Protein AF-A0A1X0WK68-F1 (afdb_monomer_lite)

Radius of gyration: 29.19 Å; chains: 1; bounding box: 60×53×100 Å

pLDDT: mean 90.15, std 10.88, range [34.91, 98.75]

InterPro domains:
  IPR001254 Serine proteases, trypsin domain [PF00089] (58-261)
  IPR009003 Peptidase S1, PA clan [SSF50494] (30-264)

Structure (mmCIF, N/CA/C/O backbone):
data_AF-A0A1X0WK68-F1
#
_entry.id   AF-A0A1X0WK68-F1
#
loop_
_atom_site.group_PDB
_atom_site.id
_atom_site.type_symbol
_atom_site.label_atom_id
_atom_site.label_alt_id
_atom_site.label_comp_id
_atom_site.label_asym_id
_atom_site.label_entity_id
_atom_site.label_seq_id
_atom_site.pdbx_PDB_ins_code
_atom_site.Cartn_x
_atom_site.Cartn_y
_atom_site.Cartn_z
_atom_site.occupancy
_atom_site.B_iso_or_equiv
_atom_site.auth_seq_id
_atom_site.auth_comp_id
_atom_site.auth_asym_id
_atom_site.auth_atom_id
_atom_site.pdbx_PDB_model_num
ATOM 1 N N . MET A 1 1 ? 6.805 -7.198 -21.784 1.00 93.12 1 MET A N 1
ATOM 2 C CA . MET A 1 1 ? 5.577 -8.034 -21.714 1.00 93.12 1 MET A CA 1
ATOM 3 C C . MET A 1 1 ? 5.762 -9.270 -22.587 1.00 93.12 1 MET A C 1
ATOM 5 O O . MET A 1 1 ? 6.704 -9.272 -23.352 1.00 93.12 1 MET A O 1
ATOM 9 N N . ASN A 1 2 ? 4.938 -10.311 -22.515 1.00 94.81 2 ASN A N 1
ATOM 10 C CA . ASN A 1 2 ? 5.081 -11.477 -23.400 1.00 94.81 2 ASN A CA 1
ATOM 11 C C . ASN A 1 2 ? 4.493 -11.230 -24.807 1.00 94.81 2 ASN A C 1
ATOM 13 O O . ASN A 1 2 ? 3.735 -10.278 -25.009 1.00 94.81 2 ASN A O 1
ATOM 17 N N . HIS A 1 3 ? 4.824 -12.092 -25.777 1.00 94.19 3 HIS A N 1
ATOM 18 C CA . HIS A 1 3 ? 4.338 -11.960 -27.157 1.00 94.19 3 HIS A CA 1
ATOM 19 C C . HIS A 1 3 ? 2.802 -11.959 -27.267 1.00 94.19 3 HIS A C 1
ATOM 21 O O . HIS A 1 3 ? 2.274 -11.079 -27.948 1.00 94.19 3 HIS A O 1
ATOM 27 N N . PRO A 1 4 ? 2.049 -12.861 -26.601 1.00 96.44 4 PRO A N 1
ATOM 28 C CA . PRO A 1 4 ? 0.591 -12.872 -26.729 1.00 96.44 4 PRO A CA 1
ATOM 29 C C . PRO A 1 4 ? -0.077 -11.593 -26.220 1.00 96.44 4 PRO A C 1
ATOM 31 O O . PRO A 1 4 ? -0.946 -11.056 -26.903 1.00 96.44 4 PRO A O 1
ATOM 34 N N . THR A 1 5 ? 0.357 -11.052 -25.076 1.00 96.69 5 THR A N 1
ATOM 35 C CA . THR A 1 5 ? -0.167 -9.775 -24.563 1.00 96.69 5 THR A CA 1
ATOM 36 C C . THR A 1 5 ? 0.218 -8.612 -25.471 1.00 96.69 5 THR A C 1
ATOM 38 O O . THR A 1 5 ? -0.608 -7.738 -25.721 1.00 96.69 5 THR A O 1
ATOM 41 N N . PHE A 1 6 ? 1.433 -8.619 -26.024 1.00 95.56 6 PHE A N 1
ATOM 42 C CA . PHE A 1 6 ? 1.869 -7.608 -26.986 1.00 95.56 6 PHE A CA 1
ATOM 43 C C . PHE A 1 6 ? 0.971 -7.572 -28.225 1.00 95.56 6 PHE A C 1
ATOM 45 O O . PHE A 1 6 ? 0.452 -6.514 -28.569 1.00 95.56 6 PHE A O 1
ATOM 52 N N . ILE A 1 7 ? 0.715 -8.733 -28.836 1.00 96.44 7 ILE A N 1
ATOM 53 C CA . ILE A 1 7 ? -0.165 -8.864 -30.008 1.00 96.44 7 ILE A CA 1
ATOM 54 C C . ILE A 1 7 ? -1.602 -8.470 -29.660 1.00 96.44 7 ILE A C 1
ATOM 56 O O . ILE A 1 7 ? -2.240 -7.720 -30.396 1.00 96.44 7 ILE A O 1
ATOM 60 N N . LYS A 1 8 ? -2.109 -8.926 -28.509 1.00 96.94 8 LYS A N 1
ATOM 61 C CA . LYS A 1 8 ? -3.457 -8.592 -28.029 1.00 96.94 8 LYS A CA 1
ATOM 62 C C . LYS A 1 8 ? -3.663 -7.084 -27.863 1.00 96.94 8 LYS A C 1
ATOM 64 O O . LYS A 1 8 ? -4.767 -6.600 -28.097 1.00 96.94 8 LYS A O 1
ATOM 69 N N . ASN A 1 9 ? -2.613 -6.352 -27.503 1.00 96.62 9 ASN A N 1
ATOM 70 C CA . ASN A 1 9 ? -2.649 -4.899 -27.373 1.00 96.62 9 ASN A CA 1
ATOM 71 C C . ASN A 1 9 ? -2.379 -4.154 -28.697 1.00 96.62 9 ASN A C 1
ATOM 73 O O . ASN A 1 9 ? -2.216 -2.938 -28.682 1.00 96.62 9 ASN A O 1
ATOM 77 N N . GLY A 1 10 ? -2.329 -4.855 -29.834 1.00 96.38 10 GLY A N 1
ATOM 78 C CA . GLY A 1 10 ? -2.117 -4.261 -31.160 1.00 96.38 10 GLY A CA 1
ATOM 79 C C . GLY A 1 10 ? -0.659 -4.228 -31.629 1.00 96.38 10 GLY A C 1
ATOM 80 O O . GLY A 1 10 ? -0.355 -3.600 -32.640 1.00 96.38 10 GLY A O 1
ATOM 81 N N . GLY A 1 11 ? 0.250 -4.895 -30.917 1.00 94.81 11 GLY A N 1
ATOM 82 C CA . GLY A 1 11 ? 1.646 -5.045 -31.314 1.00 94.81 11 GLY A CA 1
ATOM 83 C C . GLY A 1 11 ? 1.863 -6.041 -32.461 1.00 94.81 11 GLY A C 1
ATOM 84 O O . GLY A 1 11 ? 1.123 -7.012 -32.609 1.00 94.81 11 GLY A O 1
ATOM 85 N N . ASP A 1 12 ? 2.935 -5.851 -33.231 1.00 93.12 12 ASP A N 1
ATOM 86 C CA . ASP A 1 12 ? 3.431 -6.804 -34.232 1.00 93.12 12 ASP A CA 1
ATOM 87 C C . ASP A 1 12 ? 4.857 -7.247 -33.877 1.00 93.12 12 ASP A C 1
ATOM 89 O O . ASP A 1 12 ? 5.792 -6.445 -33.872 1.00 93.12 12 ASP A O 1
ATOM 93 N N . VAL A 1 13 ? 5.038 -8.534 -33.572 1.00 89.94 13 VAL A N 1
ATOM 94 C CA . VAL A 1 13 ? 6.341 -9.104 -33.178 1.00 89.94 13 VAL A CA 1
ATOM 95 C C . VAL A 1 13 ? 7.389 -9.060 -34.296 1.00 89.94 13 VAL A C 1
ATOM 97 O O . VAL A 1 13 ? 8.579 -9.121 -34.005 1.00 89.94 13 VAL A O 1
ATOM 100 N N . ASN A 1 14 ? 6.978 -8.904 -35.558 1.00 89.75 14 ASN A N 1
ATOM 101 C CA . ASN A 1 14 ? 7.893 -8.703 -36.686 1.00 89.75 14 ASN A CA 1
ATOM 102 C C . ASN A 1 14 ? 8.223 -7.220 -36.918 1.00 89.75 14 ASN A C 1
ATOM 104 O O . ASN A 1 14 ? 9.098 -6.899 -37.720 1.00 89.75 14 ASN A O 1
ATOM 108 N N . ASN A 1 15 ? 7.529 -6.312 -36.227 1.00 89.31 15 ASN A N 1
ATOM 109 C CA . ASN A 1 15 ? 7.670 -4.867 -36.359 1.00 89.31 15 ASN A CA 1
ATOM 110 C C . ASN A 1 15 ? 7.548 -4.172 -34.992 1.00 89.31 15 ASN A C 1
ATOM 112 O O . ASN A 1 15 ? 6.762 -3.235 -34.798 1.00 89.31 15 ASN A O 1
ATOM 116 N N . ILE A 1 16 ? 8.325 -4.662 -34.021 1.00 86.19 16 ILE A N 1
ATOM 117 C CA . ILE A 1 16 ? 8.247 -4.214 -32.627 1.00 86.19 16 ILE A CA 1
ATOM 118 C C . ILE A 1 16 ? 8.467 -2.698 -32.510 1.00 86.19 16 ILE A C 1
ATOM 120 O O . ILE A 1 16 ? 7.604 -2.055 -31.917 1.00 86.19 16 ILE A O 1
ATOM 124 N N . PRO A 1 17 ? 9.524 -2.082 -33.089 1.00 84.06 17 PRO A N 1
ATOM 125 C CA . PRO A 1 17 ? 9.791 -0.656 -32.878 1.00 84.06 17 PRO A CA 1
ATOM 126 C C . PRO A 1 17 ? 8.627 0.261 -33.279 1.00 84.06 17 PRO A C 1
ATOM 128 O O . PRO A 1 17 ? 8.341 1.231 -32.585 1.00 84.06 17 PRO A O 1
ATOM 131 N N . ASN A 1 18 ? 7.906 -0.070 -34.356 1.00 86.38 18 ASN A N 1
ATOM 132 C CA . ASN A 1 18 ? 6.812 0.766 -34.858 1.00 86.38 18 ASN A CA 1
ATOM 133 C C . ASN A 1 18 ? 5.455 0.479 -34.197 1.00 86.38 18 ASN A C 1
ATOM 135 O O . ASN A 1 18 ? 4.524 1.263 -34.362 1.00 86.38 18 ASN A O 1
ATOM 139 N N . THR A 1 19 ? 5.320 -0.629 -33.464 1.00 91.19 19 THR A N 1
ATOM 140 C CA . THR A 1 19 ? 4.057 -1.034 -32.815 1.00 91.19 19 THR A CA 1
ATOM 141 C C . THR A 1 19 ? 4.136 -1.047 -31.286 1.00 91.19 19 THR A C 1
ATOM 143 O O . THR A 1 19 ? 3.136 -1.285 -30.607 1.00 91.19 19 THR A O 1
ATOM 146 N N . LEU A 1 20 ? 5.308 -0.727 -30.728 1.00 88.69 20 LEU A N 1
ATOM 147 C CA . LEU A 1 20 ? 5.581 -0.721 -29.294 1.00 88.69 20 LEU A CA 1
ATOM 148 C C . LEU A 1 20 ? 4.673 0.240 -28.519 1.00 88.69 20 LEU A C 1
ATOM 150 O O . LEU A 1 20 ? 4.101 -0.153 -27.506 1.00 88.69 20 LEU A O 1
ATOM 154 N N . GLU A 1 21 ? 4.519 1.475 -29.005 1.00 90.50 21 GLU A N 1
ATOM 155 C CA . GLU A 1 21 ? 3.692 2.507 -28.362 1.00 90.50 21 GLU A CA 1
ATOM 156 C C . GLU A 1 21 ? 2.231 2.055 -28.242 1.00 90.50 21 GLU A C 1
ATOM 158 O O . GLU A 1 21 ? 1.634 2.151 -27.172 1.00 90.50 21 GLU A O 1
ATOM 163 N N . MET A 1 22 ? 1.681 1.484 -29.320 1.00 92.56 22 MET A N 1
ATOM 164 C CA . MET A 1 22 ? 0.314 0.960 -29.343 1.00 92.56 22 MET A CA 1
ATOM 165 C C . MET A 1 22 ? 0.140 -0.155 -28.308 1.00 92.56 22 MET A C 1
ATOM 167 O O . MET A 1 22 ? -0.771 -0.097 -27.483 1.00 92.56 22 MET A O 1
ATOM 171 N N . ALA A 1 23 ? 1.062 -1.121 -28.292 1.00 94.69 23 ALA A N 1
ATOM 172 C CA . ALA A 1 23 ? 0.986 -2.258 -27.385 1.00 94.69 23 ALA A CA 1
ATOM 173 C C . ALA A 1 23 ? 1.162 -1.874 -25.904 1.00 94.69 23 ALA A C 1
ATOM 175 O O . ALA A 1 23 ? 0.578 -2.508 -25.021 1.00 94.69 23 ALA A O 1
ATOM 176 N N . TYR A 1 24 ? 1.971 -0.848 -25.618 1.00 94.50 24 TYR A N 1
ATOM 177 C CA . TYR A 1 24 ? 2.210 -0.350 -24.263 1.00 94.50 24 TYR A CA 1
ATOM 178 C C . TYR A 1 24 ? 1.168 0.668 -23.788 1.00 94.50 24 TYR A C 1
ATOM 180 O O . TYR A 1 24 ? 1.035 0.838 -22.577 1.00 94.50 24 TYR A O 1
ATOM 188 N N . GLY A 1 25 ? 0.397 1.296 -24.680 1.00 93.88 25 GLY A N 1
ATOM 189 C CA . GLY A 1 25 ? -0.633 2.287 -24.340 1.00 93.88 25 GLY A CA 1
ATOM 190 C C . GLY A 1 25 ? -1.521 1.890 -23.147 1.00 93.88 25 GLY A C 1
ATOM 191 O O . GLY A 1 25 ? -1.531 2.615 -22.147 1.00 93.88 25 GLY A O 1
ATOM 192 N N . PRO A 1 26 ? -2.168 0.706 -23.160 1.00 94.75 26 PRO A N 1
ATOM 193 C CA . PRO A 1 26 ? -2.992 0.247 -22.036 1.00 94.75 26 PRO A CA 1
ATOM 194 C C . PRO A 1 26 ? -2.210 0.065 -20.722 1.00 94.75 26 PRO A C 1
ATOM 196 O O . PRO A 1 26 ? -2.726 0.299 -19.628 1.00 94.75 26 PRO A O 1
ATOM 199 N N . LEU A 1 27 ? -0.936 -0.336 -20.805 1.00 95.06 27 LEU A N 1
ATOM 200 C CA . LEU A 1 27 ? -0.067 -0.536 -19.640 1.00 95.06 27 LEU A CA 1
ATOM 201 C C . LEU A 1 27 ? 0.350 0.805 -19.030 1.00 95.06 27 LEU A C 1
ATOM 203 O O . LEU A 1 27 ? 0.479 0.904 -17.808 1.00 95.06 27 LEU A O 1
ATOM 207 N N . ARG A 1 28 ? 0.558 1.833 -19.863 1.00 93.31 28 ARG A N 1
ATOM 208 C CA . ARG A 1 28 ? 0.827 3.206 -19.413 1.00 93.31 28 ARG A CA 1
ATOM 209 C C . ARG A 1 28 ? -0.391 3.800 -18.723 1.00 93.31 28 ARG A C 1
ATOM 211 O O . ARG A 1 28 ? -0.254 4.370 -17.647 1.00 93.31 28 ARG A O 1
ATOM 218 N N . GLU A 1 29 ? -1.576 3.635 -19.305 1.00 92.00 29 GLU A N 1
ATOM 219 C CA . GLU A 1 29 ? -2.826 4.115 -18.710 1.00 92.00 29 GLU A CA 1
ATOM 220 C C . GLU A 1 29 ? -3.019 3.523 -17.308 1.00 92.00 29 GLU A C 1
ATOM 222 O O . GLU A 1 29 ? -3.189 4.256 -16.331 1.00 92.00 29 GLU A O 1
ATOM 227 N N . LYS A 1 30 ? -2.845 2.201 -17.175 1.00 92.38 30 LYS A N 1
ATOM 228 C CA . LYS A 1 30 ? -2.881 1.522 -15.873 1.00 92.38 30 LYS A CA 1
ATOM 229 C C . LYS A 1 30 ? -1.842 2.085 -14.899 1.00 92.38 30 LYS A C 1
ATOM 231 O O . LYS A 1 30 ? -2.147 2.304 -13.724 1.00 92.38 30 LYS A O 1
ATOM 236 N N . ALA A 1 31 ? -0.631 2.354 -15.380 1.00 93.31 31 ALA A N 1
ATOM 237 C CA . ALA A 1 31 ? 0.465 2.907 -14.590 1.00 93.31 31 ALA A CA 1
ATOM 238 C C . ALA A 1 31 ? 0.227 4.342 -14.089 1.00 93.31 31 ALA A C 1
ATOM 240 O O . ALA A 1 31 ? 0.881 4.775 -13.134 1.00 93.31 31 ALA A O 1
ATOM 241 N N . LEU A 1 32 ? -0.669 5.091 -14.732 1.00 90.56 32 LEU A N 1
ATOM 242 C CA . LEU A 1 32 ? -1.013 6.472 -14.384 1.00 90.56 32 LEU A CA 1
ATOM 243 C C . LEU A 1 32 ? -2.201 6.585 -13.421 1.00 90.56 32 LEU A C 1
ATOM 245 O O . LEU A 1 32 ? -2.497 7.699 -12.982 1.00 90.56 32 LEU A O 1
ATOM 249 N N . SER A 1 33 ? -2.849 5.465 -13.086 1.00 87.81 33 SER A N 1
ATOM 250 C CA . SER A 1 33 ? -3.948 5.422 -12.119 1.00 87.81 33 SER A CA 1
ATOM 251 C C . SER A 1 33 ? -3.530 5.935 -10.735 1.00 87.81 33 SER A C 1
ATOM 253 O O . SER A 1 33 ? -2.390 5.736 -10.308 1.00 87.81 33 SER A O 1
ATOM 255 N N . ALA A 1 34 ? -4.482 6.543 -10.014 1.00 84.50 34 ALA A N 1
ATOM 256 C CA . ALA A 1 34 ? -4.257 7.196 -8.716 1.00 84.50 34 ALA A CA 1
ATOM 257 C C . ALA A 1 34 ? -3.564 6.292 -7.679 1.00 84.50 34 ALA A C 1
ATOM 259 O O . ALA A 1 34 ? -2.753 6.746 -6.874 1.00 84.50 34 ALA A O 1
ATOM 260 N N . ARG A 1 35 ? -3.818 4.979 -7.754 1.00 85.75 35 ARG A N 1
ATOM 261 C CA . ARG A 1 35 ? -3.177 3.937 -6.935 1.00 85.75 35 ARG A CA 1
ATOM 262 C C . ARG A 1 35 ? -1.652 4.014 -6.935 1.00 85.75 35 ARG A C 1
ATOM 264 O O . ARG A 1 35 ? -1.009 3.651 -5.955 1.00 85.75 35 ARG A O 1
ATOM 271 N N . PHE A 1 36 ? -1.076 4.437 -8.051 1.00 92.00 36 PHE A N 1
ATOM 272 C CA . PHE A 1 36 ? 0.353 4.392 -8.297 1.00 92.00 36 PHE A CA 1
ATOM 273 C C . PHE A 1 36 ? 1.023 5.766 -8.224 1.00 92.00 36 PHE A C 1
ATOM 275 O O . PHE A 1 36 ? 2.214 5.881 -8.524 1.00 92.00 36 PHE A O 1
ATOM 282 N N . ASP A 1 37 ? 0.306 6.804 -7.794 1.00 93.00 37 ASP A N 1
ATOM 283 C CA . ASP A 1 37 ? 0.810 8.183 -7.760 1.00 93.00 37 ASP A CA 1
ATOM 284 C C . ASP A 1 37 ? 1.996 8.377 -6.815 1.00 93.00 37 ASP A C 1
ATOM 286 O O . ASP A 1 37 ? 2.838 9.244 -7.045 1.00 93.00 37 ASP A O 1
ATOM 290 N N . ALA A 1 38 ? 2.126 7.507 -5.814 1.00 96.12 38 ALA A N 1
ATOM 291 C CA . ALA A 1 38 ? 3.268 7.471 -4.909 1.00 96.12 38 ALA A CA 1
ATOM 292 C C . ALA A 1 38 ? 4.568 6.965 -5.569 1.00 96.12 38 ALA A C 1
ATOM 294 O O . ALA A 1 38 ? 5.651 7.106 -4.997 1.00 96.12 38 ALA A O 1
ATOM 295 N N . VAL A 1 39 ? 4.494 6.350 -6.754 1.00 97.69 39 VAL A N 1
ATOM 296 C CA . VAL A 1 39 ? 5.670 5.788 -7.427 1.00 97.69 39 VAL A CA 1
ATOM 297 C C . VAL A 1 39 ? 6.328 6.835 -8.308 1.00 97.69 39 VAL A C 1
ATOM 299 O O . VAL A 1 39 ? 5.736 7.369 -9.246 1.00 97.69 39 VAL A O 1
ATOM 302 N N . GLY A 1 40 ? 7.599 7.080 -8.038 1.00 97.44 40 GLY A N 1
ATOM 303 C CA . GLY A 1 40 ? 8.434 8.039 -8.732 1.00 97.44 40 GLY A CA 1
ATOM 304 C C . GLY A 1 40 ? 9.747 7.418 -9.182 1.00 97.44 40 GLY A C 1
ATOM 305 O O . GLY A 1 40 ? 9.893 6.198 -9.288 1.00 97.44 40 GLY A O 1
ATOM 306 N N . LYS A 1 41 ? 10.715 8.283 -9.452 1.00 96.38 41 LYS A N 1
ATOM 307 C CA . LYS A 1 41 ? 12.053 7.893 -9.888 1.00 96.38 41 LYS A CA 1
ATOM 308 C C . LYS A 1 41 ? 13.124 8.560 -9.044 1.00 96.38 41 LYS A C 1
ATOM 310 O O . LYS A 1 41 ? 12.988 9.718 -8.646 1.00 96.38 41 LYS A O 1
ATOM 315 N N . ILE A 1 42 ? 14.206 7.826 -8.841 1.00 95.50 42 ILE A N 1
ATOM 316 C CA . ILE A 1 42 ? 15.493 8.329 -8.365 1.00 95.50 42 ILE A CA 1
ATOM 317 C C . ILE A 1 42 ? 16.526 7.951 -9.414 1.00 95.50 42 ILE A C 1
ATOM 319 O O . ILE A 1 42 ? 16.472 6.835 -9.904 1.00 95.50 42 ILE A O 1
ATOM 323 N N . TYR A 1 43 ? 17.455 8.837 -9.771 1.00 88.12 43 TYR A N 1
ATOM 324 C CA . TYR A 1 43 ? 18.475 8.573 -10.802 1.00 88.12 43 TYR A CA 1
ATOM 325 C C . TYR A 1 43 ? 17.988 7.627 -11.941 1.00 88.12 43 TYR A C 1
ATOM 327 O O . TYR A 1 43 ? 17.046 7.980 -12.649 1.00 88.12 43 TYR A O 1
ATOM 335 N N . ALA A 1 44 ? 18.586 6.437 -12.082 1.00 87.25 44 ALA A N 1
ATOM 336 C CA . ALA A 1 44 ? 18.261 5.398 -13.060 1.00 87.25 44 ALA A CA 1
ATOM 337 C C . ALA A 1 44 ? 17.358 4.272 -12.504 1.00 87.25 44 ALA A C 1
ATOM 339 O O . ALA A 1 44 ? 17.263 3.213 -13.114 1.00 87.25 44 ALA A O 1
ATOM 340 N N . CYS A 1 45 ? 16.721 4.478 -11.351 1.00 95.25 45 CYS A N 1
ATOM 341 C CA . CYS A 1 45 ? 15.867 3.512 -10.665 1.00 95.25 45 CYS A CA 1
ATOM 342 C C . CYS A 1 45 ? 14.442 4.039 -10.451 1.00 95.25 45 CYS A C 1
ATOM 344 O O . CYS A 1 45 ? 14.162 5.243 -10.429 1.00 95.25 45 CYS A O 1
ATOM 346 N N . THR A 1 46 ? 13.539 3.103 -10.196 1.00 97.56 46 THR A N 1
ATOM 347 C CA . THR A 1 46 ? 12.202 3.390 -9.687 1.00 97.56 46 THR A CA 1
ATOM 348 C C . THR A 1 46 ? 12.239 3.420 -8.154 1.00 97.56 46 THR A C 1
ATOM 350 O O . THR A 1 46 ? 13.041 2.738 -7.513 1.00 97.56 46 THR A O 1
ATOM 353 N N . ALA A 1 47 ? 11.394 4.241 -7.538 1.00 98.12 47 ALA A N 1
ATOM 354 C CA . ALA A 1 47 ? 11.269 4.297 -6.085 1.00 98.12 47 ALA A CA 1
ATOM 355 C C . ALA A 1 47 ? 9.852 4.703 -5.673 1.00 98.12 47 ALA A C 1
ATOM 357 O O . ALA A 1 47 ? 9.111 5.281 -6.467 1.00 98.12 47 ALA A O 1
ATOM 358 N N . THR A 1 48 ? 9.471 4.424 -4.430 1.00 98.62 48 THR A N 1
ATOM 359 C CA . THR A 1 48 ? 8.104 4.665 -3.945 1.00 98.62 48 THR A CA 1
ATOM 360 C C . THR A 1 48 ? 8.113 5.569 -2.726 1.00 98.62 48 THR A C 1
ATOM 362 O O . THR A 1 48 ? 8.734 5.242 -1.719 1.00 98.62 48 THR A O 1
ATOM 365 N N . TRP A 1 49 ? 7.419 6.700 -2.793 1.00 98.62 49 TRP A N 1
ATOM 366 C CA . TRP A 1 49 ? 7.177 7.554 -1.633 1.00 98.62 49 TRP A CA 1
ATOM 367 C C . TRP A 1 49 ? 6.239 6.844 -0.653 1.00 98.62 49 TRP A C 1
ATOM 369 O O . TRP A 1 49 ? 5.169 6.391 -1.044 1.00 98.62 49 TRP A O 1
ATOM 379 N N . LEU A 1 50 ? 6.630 6.733 0.615 1.00 98.06 50 LEU A N 1
ATOM 380 C CA . LEU A 1 50 ? 5.800 6.145 1.673 1.00 98.06 50 LEU A CA 1
ATOM 381 C C . LEU A 1 50 ? 5.051 7.201 2.487 1.00 98.06 50 LEU A C 1
ATOM 383 O O . LEU A 1 50 ? 4.041 6.894 3.117 1.00 98.06 50 LEU A O 1
ATOM 387 N N . GLY A 1 51 ? 5.554 8.432 2.510 1.00 97.56 51 GLY A N 1
ATOM 388 C CA . GLY A 1 51 ? 5.001 9.489 3.337 1.00 97.56 51 GLY A CA 1
ATOM 389 C C . GLY A 1 51 ? 6.017 10.566 3.687 1.00 97.56 51 GLY A C 1
ATOM 390 O O . GLY A 1 51 ? 7.204 10.468 3.370 1.00 97.56 51 GLY A O 1
ATOM 391 N N . ASP A 1 52 ? 5.538 11.583 4.393 1.00 97.81 52 ASP A N 1
ATOM 392 C CA . ASP A 1 52 ? 6.362 12.657 4.935 1.00 97.81 52 ASP A CA 1
ATOM 393 C C . ASP A 1 52 ? 6.436 12.580 6.467 1.00 97.81 52 ASP A C 1
ATOM 395 O O . ASP A 1 52 ? 5.617 11.927 7.129 1.00 97.81 52 ASP A O 1
ATOM 399 N N . SER A 1 53 ? 7.435 13.245 7.047 1.00 97.06 53 SER A N 1
ATOM 400 C CA . SER A 1 53 ? 7.542 13.431 8.495 1.00 97.06 53 SER A CA 1
ATOM 401 C C . SER A 1 53 ? 6.390 14.288 9.027 1.00 97.06 53 SER A C 1
ATOM 403 O O . SER A 1 53 ? 5.836 15.125 8.317 1.00 97.06 53 SER A O 1
ATOM 405 N N . LYS A 1 54 ? 6.058 14.131 10.317 1.00 93.88 54 LYS A N 1
ATOM 406 C CA . LYS A 1 54 ? 4.995 14.917 10.980 1.00 93.88 54 LYS A CA 1
ATOM 407 C C . LYS A 1 54 ? 5.209 16.432 10.892 1.00 93.88 54 LYS A C 1
ATOM 409 O O . LYS A 1 54 ? 4.240 17.176 10.865 1.00 93.88 54 LYS A O 1
ATOM 414 N N . ASP A 1 55 ? 6.462 16.882 10.863 1.00 95.75 55 ASP A N 1
ATOM 415 C CA . ASP A 1 55 ? 6.818 18.297 10.712 1.00 95.75 55 ASP A CA 1
ATOM 416 C C . ASP A 1 55 ? 6.874 18.763 9.245 1.00 95.75 55 ASP A C 1
ATOM 418 O O . ASP A 1 55 ? 7.195 19.920 8.984 1.00 95.75 55 ASP A O 1
ATOM 422 N N . GLY A 1 56 ? 6.602 17.867 8.290 1.00 95.75 56 GLY A N 1
ATOM 423 C CA . GLY A 1 56 ? 6.588 18.149 6.860 1.00 95.75 56 GLY A CA 1
ATOM 424 C C . GLY A 1 56 ? 7.956 18.464 6.252 1.00 95.75 56 GLY A C 1
ATOM 425 O O . GLY A 1 56 ? 8.006 18.963 5.135 1.00 95.75 56 GLY A O 1
ATOM 426 N N . LYS A 1 57 ? 9.074 18.216 6.947 1.00 97.81 57 LYS A N 1
ATOM 427 C CA . LYS A 1 57 ? 10.419 18.581 6.454 1.00 97.81 57 LYS A CA 1
ATOM 428 C C . LYS A 1 57 ? 11.126 17.475 5.682 1.00 97.81 57 LYS A C 1
ATOM 430 O O . LYS A 1 57 ? 12.072 17.753 4.941 1.00 97.81 57 LYS A O 1
ATOM 435 N N . LYS A 1 58 ? 10.727 16.222 5.885 1.00 98.56 58 LYS A N 1
ATOM 436 C CA . LYS A 1 58 ? 11.365 15.048 5.288 1.00 98.56 58 LYS A CA 1
ATOM 437 C C . LYS A 1 58 ? 10.351 14.213 4.529 1.00 98.56 58 LYS A C 1
ATOM 439 O O . LYS A 1 58 ? 9.218 14.081 4.979 1.00 98.56 58 LYS A O 1
ATOM 444 N N . SER A 1 59 ? 10.803 13.605 3.441 1.00 98.69 59 SER A N 1
ATOM 445 C CA . SER A 1 59 ? 10.060 12.580 2.710 1.00 98.69 59 SER A CA 1
ATOM 446 C C . SER A 1 59 ? 10.784 11.244 2.824 1.00 98.69 59 SER A C 1
ATOM 448 O O . SER A 1 59 ? 12.017 11.192 2.779 1.00 98.69 59 SER A O 1
ATOM 450 N N . TYR A 1 60 ? 10.010 10.172 2.966 1.00 98.75 60 TYR A N 1
ATOM 451 C CA . TYR A 1 60 ? 10.490 8.804 3.134 1.00 98.75 60 TYR A CA 1
ATOM 452 C C . TYR A 1 60 ? 10.208 8.000 1.871 1.00 98.75 60 TYR A C 1
ATOM 454 O O . TYR A 1 60 ? 9.060 7.885 1.447 1.00 98.75 60 TYR A O 1
ATOM 462 N N . ILE A 1 61 ? 11.261 7.478 1.249 1.00 98.75 61 ILE A N 1
ATOM 463 C CA . ILE A 1 61 ? 11.192 6.813 -0.053 1.00 98.75 61 ILE A CA 1
ATOM 464 C C . ILE A 1 61 ? 11.757 5.399 0.088 1.00 98.75 61 ILE A C 1
ATOM 466 O O . ILE A 1 61 ? 12.878 5.222 0.558 1.00 98.75 61 ILE A O 1
ATOM 470 N N . LEU A 1 62 ? 10.996 4.401 -0.349 1.00 98.75 62 LEU A N 1
ATOM 471 C CA . LEU A 1 62 ? 11.390 2.999 -0.414 1.00 98.75 62 LEU A CA 1
ATOM 472 C C . LEU A 1 62 ? 12.016 2.682 -1.778 1.00 98.75 62 LEU A C 1
ATOM 474 O O . LEU A 1 62 ? 11.461 3.050 -2.817 1.00 98.75 62 LEU A O 1
ATOM 478 N N . THR A 1 63 ? 13.161 2.001 -1.780 1.00 97.94 63 THR A N 1
ATOM 479 C CA . THR A 1 63 ? 13.867 1.578 -3.000 1.00 97.94 63 THR A CA 1
ATOM 480 C C . THR A 1 63 ? 14.810 0.398 -2.720 1.00 97.94 63 THR A C 1
ATOM 482 O O . THR A 1 63 ? 14.887 -0.090 -1.593 1.00 97.94 63 THR A O 1
ATOM 485 N N . GLY A 1 64 ? 15.517 -0.090 -3.740 1.00 95.62 64 GLY A N 1
ATOM 486 C CA . GLY A 1 64 ? 16.546 -1.122 -3.598 1.00 95.62 64 GLY A CA 1
ATOM 487 C C . GLY A 1 64 ? 17.844 -0.532 -3.047 1.00 95.62 64 GLY A C 1
ATOM 488 O O . GLY A 1 64 ? 18.191 0.610 -3.359 1.00 95.62 64 GLY A O 1
ATOM 489 N N . ALA A 1 65 ? 18.596 -1.288 -2.247 1.00 93.88 65 ALA A N 1
ATOM 490 C CA . ALA A 1 65 ? 19.845 -0.779 -1.672 1.00 93.88 65 ALA A CA 1
ATOM 491 C C . ALA A 1 65 ? 20.883 -0.434 -2.749 1.00 93.88 65 ALA A C 1
ATOM 493 O O . ALA A 1 65 ? 21.556 0.589 -2.645 1.00 93.88 65 ALA A O 1
ATOM 494 N N . HIS A 1 66 ? 20.952 -1.218 -3.826 1.00 91.25 66 HIS A N 1
ATOM 495 C CA . HIS A 1 66 ? 21.811 -0.922 -4.975 1.00 91.25 66 HIS A CA 1
ATOM 496 C C . HIS A 1 66 ? 21.439 0.374 -5.721 1.00 91.25 66 HIS A C 1
ATOM 498 O O . HIS A 1 66 ? 22.276 0.921 -6.433 1.00 91.25 66 HIS A O 1
ATOM 504 N N . CYS A 1 67 ? 20.215 0.887 -5.557 1.00 92.94 67 CYS A N 1
ATOM 505 C CA . CYS A 1 67 ? 19.808 2.189 -6.094 1.00 92.94 67 CYS A CA 1
ATOM 506 C C . CYS A 1 67 ? 20.157 3.356 -5.160 1.00 92.94 67 CYS A C 1
ATOM 508 O O . CYS A 1 67 ? 20.272 4.496 -5.611 1.00 92.94 67 CYS A O 1
ATOM 510 N N . ALA A 1 68 ? 20.280 3.088 -3.858 1.00 89.69 68 ALA A N 1
ATOM 511 C CA . ALA A 1 68 ? 20.541 4.095 -2.836 1.00 89.69 68 ALA A CA 1
ATOM 512 C C . ALA A 1 68 ? 22.039 4.383 -2.664 1.00 89.69 68 ALA A C 1
ATOM 514 O O . ALA A 1 68 ? 22.431 5.540 -2.533 1.00 89.69 68 ALA A O 1
ATOM 515 N N . ASP A 1 69 ? 22.864 3.339 -2.696 1.00 75.50 69 ASP A N 1
ATOM 516 C CA . ASP A 1 69 ? 24.303 3.414 -2.455 1.00 75.50 69 ASP A CA 1
ATOM 517 C C . ASP A 1 69 ? 25.075 2.888 -3.668 1.00 75.50 69 ASP A C 1
ATOM 519 O O . ASP A 1 69 ? 25.580 1.766 -3.700 1.00 75.50 69 ASP A O 1
ATOM 523 N N . TRP A 1 70 ? 25.107 3.712 -4.717 1.00 64.81 70 TRP A N 1
ATOM 524 C CA . TRP A 1 70 ? 25.724 3.360 -5.998 1.00 64.81 70 TRP A CA 1
ATOM 525 C C . TRP A 1 70 ? 27.256 3.257 -5.925 1.00 64.81 70 TRP A C 1
ATOM 527 O O . TRP A 1 70 ? 27.880 2.796 -6.880 1.00 64.81 70 TRP A O 1
ATOM 537 N N . LYS A 1 71 ? 27.883 3.748 -4.844 1.00 58.03 71 LYS A N 1
ATOM 538 C CA . LYS A 1 71 ? 29.337 3.943 -4.793 1.00 58.03 71 LYS A CA 1
ATOM 539 C C . LYS A 1 71 ? 30.062 3.010 -3.829 1.00 58.03 71 LYS A C 1
ATOM 541 O O . LYS A 1 71 ? 31.159 2.622 -4.195 1.00 58.03 71 LYS A O 1
ATOM 546 N N . GLU A 1 72 ? 29.496 2.598 -2.690 1.00 56.34 72 GLU A N 1
ATOM 547 C CA . GLU A 1 72 ? 30.193 1.683 -1.766 1.00 56.34 72 GLU A CA 1
ATOM 548 C C . GLU A 1 72 ? 29.214 0.904 -0.860 1.00 56.34 72 GLU A C 1
ATOM 550 O O . GLU A 1 72 ? 28.813 1.425 0.173 1.00 56.34 72 GLU A O 1
ATOM 555 N N . PRO A 1 73 ? 28.881 -0.372 -1.137 1.00 62.66 73 PRO A N 1
ATOM 556 C CA . PRO A 1 73 ? 27.816 -1.124 -0.451 1.00 62.66 73 PRO A CA 1
ATOM 557 C C . PRO A 1 73 ? 28.116 -1.543 1.009 1.00 62.66 73 PRO A C 1
ATOM 559 O O . PRO A 1 73 ? 27.593 -2.549 1.489 1.00 62.66 73 PRO A O 1
ATOM 562 N N . THR A 1 74 ? 28.970 -0.816 1.725 1.00 63.25 74 THR A N 1
ATOM 563 C CA . THR A 1 74 ? 29.578 -1.249 2.992 1.00 63.25 74 THR A CA 1
ATOM 564 C C . THR A 1 74 ? 28.939 -0.640 4.241 1.00 63.25 74 THR A C 1
ATOM 566 O O . THR A 1 74 ? 29.262 -1.069 5.349 1.00 63.25 74 THR A O 1
ATOM 569 N N . ALA A 1 75 ? 28.011 0.316 4.102 1.00 77.31 75 ALA A N 1
ATOM 570 C CA . ALA A 1 75 ? 27.426 1.026 5.239 1.00 77.31 75 ALA A CA 1
ATOM 571 C C . ALA A 1 75 ? 25.916 0.783 5.416 1.00 77.31 75 ALA A C 1
ATOM 573 O O . ALA A 1 75 ? 25.125 0.758 4.471 1.00 77.31 75 ALA A O 1
ATOM 574 N N . ALA A 1 76 ? 25.494 0.666 6.681 1.00 86.38 76 ALA A N 1
ATOM 575 C CA . ALA A 1 76 ? 24.081 0.569 7.061 1.00 86.38 76 ALA A CA 1
ATOM 576 C C . ALA A 1 76 ? 23.337 1.895 6.838 1.00 86.38 76 ALA A C 1
ATOM 578 O O . ALA A 1 76 ? 22.109 1.929 6.780 1.00 86.38 76 ALA A O 1
ATOM 579 N N . LYS A 1 77 ? 24.087 2.998 6.770 1.00 91.88 77 LYS A N 1
ATOM 580 C CA . LYS A 1 77 ? 23.587 4.361 6.653 1.00 91.88 77 LYS A CA 1
ATOM 581 C C . LYS A 1 77 ? 24.680 5.254 6.080 1.00 91.88 77 LYS A C 1
ATOM 583 O O . LYS A 1 77 ? 25.825 5.160 6.517 1.00 91.88 77 LYS A O 1
ATOM 588 N N . GLY A 1 78 ? 24.308 6.187 5.214 1.00 91.44 78 GLY A N 1
ATOM 589 C CA . GLY A 1 78 ? 25.240 7.176 4.681 1.00 91.44 78 GLY A CA 1
ATOM 590 C C . GLY A 1 78 ? 24.539 8.373 4.042 1.00 91.44 78 GLY A C 1
ATOM 591 O O . GLY A 1 78 ? 23.308 8.398 3.950 1.00 91.44 78 GLY A O 1
ATOM 592 N N . PRO A 1 79 ? 25.300 9.402 3.638 1.00 93.62 79 PRO A N 1
ATOM 593 C CA . PRO A 1 79 ? 24.741 10.531 2.912 1.00 93.62 79 PRO A CA 1
ATOM 594 C C . PRO A 1 79 ? 24.186 10.068 1.562 1.00 93.62 79 PRO A C 1
ATOM 596 O O . PRO A 1 79 ? 24.811 9.282 0.855 1.00 93.62 79 PRO A O 1
ATOM 599 N N . TYR A 1 80 ? 23.023 10.592 1.194 1.00 93.69 80 TYR A N 1
ATOM 600 C CA . TYR A 1 80 ? 22.440 10.428 -0.131 1.00 93.69 80 TYR A CA 1
ATOM 601 C C . TYR A 1 80 ? 22.420 11.781 -0.836 1.00 93.69 80 TYR A C 1
ATOM 603 O O . TYR A 1 80 ? 21.937 12.761 -0.268 1.00 93.69 80 TYR A O 1
ATOM 611 N N . VAL A 1 81 ? 22.923 11.824 -2.069 1.00 94.00 81 VAL A N 1
ATOM 612 C CA . VAL A 1 81 ? 22.891 13.012 -2.930 1.00 94.00 81 VAL A CA 1
ATOM 613 C C . VAL A 1 81 ? 22.113 12.653 -4.185 1.00 94.00 81 VAL A C 1
ATOM 615 O O . VAL A 1 81 ? 22.526 11.774 -4.942 1.00 94.00 81 VAL A O 1
ATOM 618 N N . GLY A 1 82 ? 20.971 13.299 -4.393 1.00 95.00 82 GLY A N 1
ATOM 619 C CA . GLY A 1 82 ? 20.052 12.938 -5.466 1.00 95.00 82 GLY A CA 1
ATOM 620 C C . GLY A 1 82 ? 18.622 13.395 -5.220 1.00 95.00 82 GLY A C 1
ATOM 621 O O . GLY A 1 82 ? 18.280 13.905 -4.157 1.00 95.00 82 GLY A O 1
ATOM 622 N N . GLN A 1 83 ? 17.771 13.192 -6.223 1.00 97.75 83 GLN A N 1
ATOM 623 C CA . GLN A 1 83 ? 16.389 13.667 -6.233 1.00 97.75 83 GLN A CA 1
ATOM 624 C C . GLN A 1 83 ? 15.412 12.505 -6.356 1.00 97.75 83 GLN A C 1
ATOM 626 O O . GLN A 1 83 ? 15.601 11.622 -7.194 1.00 97.75 83 GLN A O 1
ATOM 631 N N . PHE A 1 84 ? 14.325 12.575 -5.593 1.00 98.44 84 PHE A N 1
ATOM 632 C CA . PHE A 1 84 ? 13.105 11.828 -5.856 1.00 98.44 84 PHE A CA 1
ATOM 633 C C . PHE A 1 84 ? 12.135 12.709 -6.647 1.00 98.44 84 PHE A C 1
ATOM 635 O O . PHE A 1 84 ? 11.782 13.815 -6.219 1.00 98.44 84 PHE A O 1
ATOM 642 N N . LYS A 1 85 ? 11.730 12.218 -7.821 1.00 98.12 85 LYS A N 1
ATOM 643 C CA . LYS A 1 85 ? 10.809 12.906 -8.730 1.00 98.12 85 LYS A CA 1
ATOM 644 C C . LYS A 1 85 ? 9.522 12.116 -8.898 1.00 98.12 85 LYS A C 1
ATOM 646 O O . LYS A 1 85 ? 9.574 10.894 -9.024 1.00 98.12 85 LYS A O 1
ATOM 651 N N . ASP A 1 86 ? 8.398 12.817 -8.960 1.00 96.38 86 ASP A N 1
ATOM 652 C CA . ASP A 1 86 ? 7.099 12.205 -9.233 1.00 96.38 86 ASP A CA 1
ATOM 653 C C . ASP A 1 86 ? 6.946 11.738 -10.694 1.00 96.38 86 ASP A C 1
ATOM 655 O O . ASP A 1 86 ? 7.861 11.865 -11.520 1.00 96.38 86 ASP A O 1
ATOM 659 N N . LYS A 1 87 ? 5.759 11.212 -11.026 1.00 92.44 87 LYS A N 1
ATOM 660 C CA . LYS A 1 87 ? 5.407 10.756 -12.381 1.00 92.44 87 LYS A CA 1
ATOM 661 C C . LYS A 1 87 ? 5.472 11.837 -13.461 1.00 92.44 87 LYS A C 1
ATOM 663 O O . LYS A 1 87 ? 5.679 11.505 -14.626 1.00 92.44 87 LYS A O 1
ATOM 668 N N . ASN A 1 88 ? 5.377 13.106 -13.073 1.00 91.81 88 ASN A N 1
ATOM 669 C CA . ASN A 1 88 ? 5.456 14.265 -13.960 1.00 91.81 88 ASN A CA 1
ATOM 670 C C . ASN A 1 88 ? 6.874 14.866 -14.009 1.00 91.81 88 ASN A C 1
ATOM 672 O O . ASN A 1 88 ? 7.120 15.833 -14.725 1.00 91.81 88 ASN A O 1
ATOM 676 N N . GLY A 1 89 ? 7.827 14.301 -13.260 1.00 93.38 89 GLY A N 1
ATOM 677 C CA . GLY A 1 89 ? 9.203 14.780 -13.186 1.00 93.38 89 GLY A CA 1
ATOM 678 C C . GLY A 1 89 ? 9.431 15.928 -12.199 1.00 93.38 89 GLY A C 1
ATOM 679 O O . GLY A 1 89 ? 10.553 16.438 -12.139 1.00 93.38 89 GLY A O 1
ATOM 680 N N . LYS A 1 90 ? 8.427 16.315 -11.405 1.00 96.38 90 LYS A N 1
ATOM 681 C CA . LYS A 1 90 ? 8.559 17.332 -10.357 1.00 96.38 90 LYS A CA 1
ATOM 682 C C . LYS A 1 90 ? 9.427 16.791 -9.227 1.00 96.38 90 LYS A C 1
ATOM 684 O O . LYS A 1 90 ? 9.236 15.664 -8.781 1.00 96.38 90 LYS A O 1
ATOM 689 N N . VAL A 1 91 ? 10.372 17.598 -8.748 1.00 98.44 91 VAL A N 1
ATOM 690 C CA . VAL A 1 91 ? 11.198 17.247 -7.583 1.00 98.44 91 VAL A CA 1
ATOM 691 C C . VAL A 1 91 ? 10.344 17.341 -6.324 1.00 98.44 91 VAL A C 1
ATOM 693 O O . VAL A 1 91 ? 9.864 18.417 -5.972 1.00 98.44 91 VAL A O 1
ATOM 696 N N . ILE A 1 92 ? 10.165 16.209 -5.652 1.00 98.56 92 ILE A N 1
ATOM 697 C CA . ILE A 1 92 ? 9.385 16.106 -4.414 1.00 98.56 92 ILE A CA 1
ATOM 698 C C . ILE A 1 92 ? 10.305 16.197 -3.204 1.00 98.56 92 ILE A C 1
ATOM 700 O O . ILE A 1 92 ? 9.987 16.883 -2.235 1.00 98.56 92 ILE A O 1
ATOM 704 N N . ALA A 1 93 ? 11.473 15.561 -3.278 1.00 98.69 93 ALA A N 1
ATOM 705 C CA . ALA A 1 93 ? 12.486 15.623 -2.239 1.00 98.69 93 ALA A CA 1
ATOM 706 C C . ALA A 1 93 ? 13.888 15.447 -2.826 1.00 98.69 93 ALA A C 1
ATOM 708 O O . ALA A 1 93 ? 14.060 14.809 -3.866 1.00 98.69 93 ALA A O 1
ATOM 709 N N . GLU A 1 94 ? 14.891 16.001 -2.156 1.00 98.19 94 GLU A N 1
ATOM 710 C CA . GLU A 1 94 ? 16.285 15.902 -2.583 1.00 98.19 94 GLU A CA 1
ATOM 711 C C . GLU A 1 94 ? 17.236 15.882 -1.395 1.00 98.19 94 GLU A C 1
ATOM 713 O O . GLU A 1 94 ? 16.979 16.536 -0.381 1.00 98.19 94 GLU A O 1
ATOM 718 N N . ASP A 1 95 ? 18.335 15.155 -1.570 1.00 97.19 95 ASP A N 1
ATOM 719 C CA . ASP A 1 95 ? 19.444 14.985 -0.638 1.00 97.19 95 ASP A CA 1
ATOM 720 C C . ASP A 1 95 ? 19.044 14.530 0.772 1.00 97.19 95 ASP A C 1
ATOM 722 O O . ASP A 1 95 ? 17.961 14.791 1.297 1.00 97.19 95 ASP A O 1
ATOM 726 N N . GLY A 1 96 ? 19.945 13.844 1.456 1.00 96.69 96 GLY A N 1
ATOM 727 C CA . GLY A 1 96 ? 19.694 13.430 2.825 1.00 96.69 96 GLY A CA 1
ATOM 728 C C . GLY A 1 96 ? 20.496 12.210 3.190 1.00 96.69 96 GLY A C 1
ATOM 729 O O . GLY A 1 96 ? 21.722 12.227 3.132 1.00 96.69 96 GLY A O 1
ATOM 730 N N . VAL A 1 97 ? 19.798 11.173 3.632 1.00 96.06 97 VAL A N 1
ATOM 731 C CA . VAL A 1 97 ? 20.428 9.979 4.184 1.00 96.06 97 VAL A CA 1
ATOM 732 C C . VAL A 1 97 ? 19.730 8.746 3.635 1.00 96.06 97 VAL A C 1
ATOM 734 O O . VAL A 1 97 ? 18.501 8.692 3.641 1.00 96.06 97 VAL A O 1
ATOM 737 N N . TYR A 1 98 ? 20.500 7.754 3.203 1.00 95.50 98 TYR A N 1
ATOM 738 C CA . TYR A 1 98 ? 19.976 6.412 2.983 1.00 95.50 98 TYR A CA 1
ATOM 739 C C . TYR A 1 98 ? 20.176 5.546 4.229 1.00 95.50 98 TYR A C 1
ATOM 741 O O . TYR A 1 98 ? 21.125 5.729 4.992 1.00 95.50 98 TYR A O 1
ATOM 749 N N . TYR A 1 99 ? 19.281 4.584 4.408 1.00 95.50 99 TYR A N 1
ATOM 750 C CA . TYR A 1 99 ? 19.375 3.498 5.370 1.00 95.50 99 TYR A CA 1
ATOM 751 C C . TYR A 1 99 ? 19.249 2.194 4.594 1.00 95.50 99 TYR A C 1
ATOM 753 O O . TYR A 1 99 ? 18.231 1.964 3.942 1.00 95.50 99 TYR A O 1
ATOM 761 N N . SER A 1 100 ? 20.268 1.350 4.666 1.00 93.38 100 SER A N 1
ATOM 762 C CA . SER A 1 100 ? 20.248 0.013 4.078 1.00 93.38 100 SER A CA 1
ATOM 763 C C . SER A 1 100 ? 19.558 -0.967 5.024 1.00 93.38 100 SER A C 1
ATOM 765 O O . SER A 1 100 ? 19.638 -0.826 6.248 1.00 93.38 100 SER A O 1
ATOM 767 N N . GLY A 1 101 ? 18.900 -1.982 4.464 1.00 92.31 101 GLY A N 1
ATOM 768 C CA . GLY A 1 101 ? 18.321 -3.073 5.239 1.00 92.31 101 GLY A CA 1
ATOM 769 C C . GLY A 1 101 ? 19.370 -3.754 6.134 1.00 92.31 101 GLY A C 1
ATOM 770 O O . GLY A 1 101 ? 20.546 -3.819 5.764 1.00 92.31 101 GLY A O 1
ATOM 771 N N . PRO A 1 102 ? 18.974 -4.300 7.299 1.00 90.50 102 PRO A N 1
ATOM 772 C CA . PRO A 1 102 ? 19.896 -4.846 8.303 1.00 90.50 102 PRO A CA 1
ATOM 773 C C . PRO A 1 102 ? 20.821 -5.947 7.771 1.00 90.50 102 PRO A C 1
ATOM 775 O O . PRO A 1 102 ? 21.948 -6.087 8.237 1.00 90.50 102 PRO A O 1
ATOM 778 N N . TYR A 1 103 ? 20.370 -6.695 6.765 1.00 90.00 103 TYR A N 1
ATOM 779 C CA . TYR A 1 103 ? 21.124 -7.794 6.164 1.00 90.00 103 TYR A CA 1
ATOM 780 C C . TYR A 1 103 ? 21.943 -7.375 4.936 1.00 90.00 103 TYR A C 1
ATOM 782 O O . TYR A 1 103 ? 22.540 -8.227 4.293 1.00 90.00 103 TYR A O 1
ATOM 790 N N . ARG A 1 104 ? 21.995 -6.082 4.580 1.00 87.75 104 ARG A N 1
ATOM 791 C CA . ARG A 1 104 ? 22.701 -5.622 3.371 1.00 87.75 104 ARG A CA 1
ATOM 792 C C . ARG A 1 104 ? 24.215 -5.831 3.439 1.00 87.75 104 ARG A C 1
ATOM 794 O O . ARG A 1 104 ? 24.815 -6.160 2.417 1.00 87.75 104 ARG A O 1
ATOM 801 N N . ILE A 1 105 ? 24.804 -5.588 4.613 1.00 83.00 105 ILE A N 1
ATOM 802 C CA . ILE A 1 105 ? 26.259 -5.650 4.838 1.00 83.00 105 ILE A CA 1
ATOM 803 C C . ILE A 1 105 ? 26.693 -7.087 5.124 1.00 83.00 105 ILE A C 1
ATOM 805 O O . ILE A 1 105 ? 27.626 -7.580 4.504 1.00 83.00 105 ILE A O 1
ATOM 809 N N . ASN A 1 106 ? 25.986 -7.756 6.038 1.00 82.69 106 ASN A N 1
ATOM 810 C CA . ASN A 1 106 ? 26.288 -9.116 6.479 1.00 82.69 106 ASN A CA 1
ATOM 811 C C . ASN A 1 106 ? 25.049 -10.008 6.300 1.00 82.69 106 ASN A C 1
ATOM 813 O O . ASN A 1 106 ? 24.381 -10.327 7.290 1.00 82.69 106 ASN A O 1
ATOM 817 N N . PRO A 1 107 ? 24.680 -10.359 5.054 1.00 83.81 107 PRO A N 1
ATOM 818 C CA . PRO A 1 107 ? 23.583 -11.284 4.824 1.00 83.81 107 PRO A CA 1
ATOM 819 C C . PRO A 1 107 ? 23.981 -12.694 5.287 1.00 83.81 107 PRO A C 1
ATOM 821 O O . PRO A 1 107 ? 25.129 -13.097 5.085 1.00 83.81 107 PRO A O 1
ATOM 824 N N . PRO A 1 108 ? 23.048 -13.475 5.857 1.00 87.81 108 PRO A N 1
ATOM 825 C CA . PRO A 1 108 ? 23.219 -14.920 5.963 1.00 87.81 108 PRO A CA 1
ATOM 826 C C . PRO A 1 108 ? 23.544 -15.531 4.591 1.00 87.81 108 PRO A C 1
ATOM 828 O O . PRO A 1 108 ? 23.014 -15.074 3.574 1.00 87.81 108 PRO A O 1
ATOM 831 N N . GLU A 1 109 ? 24.382 -16.570 4.563 1.00 85.81 109 GLU A N 1
ATOM 832 C CA . GLU A 1 109 ? 24.866 -17.195 3.319 1.00 85.81 109 GLU A CA 1
ATOM 833 C C . GLU A 1 109 ? 23.713 -17.610 2.388 1.00 85.81 109 GLU A C 1
ATOM 835 O O . GLU A 1 109 ? 23.718 -17.285 1.202 1.00 85.81 109 GLU A O 1
ATOM 840 N N . GLU A 1 110 ? 22.663 -18.216 2.948 1.00 87.19 110 GLU A N 1
ATOM 841 C CA . GLU A 1 110 ? 21.484 -18.692 2.212 1.00 87.19 110 GLU A CA 1
ATOM 842 C C . GLU A 1 110 ? 20.531 -17.570 1.746 1.00 87.19 110 GLU A C 1
ATOM 844 O O . GLU A 1 110 ? 19.652 -17.806 0.916 1.00 87.19 110 GLU A O 1
ATOM 849 N N . MET A 1 111 ? 20.682 -16.337 2.247 1.00 90.44 111 MET A N 1
ATOM 850 C CA . MET A 1 111 ? 19.837 -15.197 1.859 1.00 90.44 111 MET A CA 1
ATOM 851 C C . MET A 1 111 ? 20.317 -14.550 0.550 1.00 90.44 111 MET A C 1
ATOM 853 O O . MET A 1 111 ? 19.523 -14.161 -0.314 1.00 90.44 111 MET A O 1
ATOM 857 N N . GLY A 1 112 ? 21.633 -14.393 0.406 1.00 85.12 112 GLY A N 1
ATOM 858 C CA . GLY A 1 112 ? 22.242 -13.695 -0.723 1.00 85.12 112 GLY A CA 1
ATOM 859 C C . GLY A 1 112 ? 21.703 -12.270 -0.961 1.00 85.12 112 GLY A C 1
ATOM 860 O O . GLY A 1 112 ? 21.062 -11.637 -0.117 1.00 85.12 112 GLY A O 1
ATOM 861 N N . GLY A 1 113 ? 21.974 -11.733 -2.155 1.00 85.19 113 GLY A N 1
ATOM 862 C CA . GLY A 1 113 ? 21.575 -10.369 -2.529 1.00 85.19 113 GLY A CA 1
ATOM 863 C C . GLY A 1 113 ? 20.088 -10.201 -2.860 1.00 85.19 113 GLY A C 1
ATOM 864 O O . GLY A 1 113 ? 19.584 -9.088 -2.834 1.00 85.19 113 GLY A O 1
ATOM 865 N N . ASN A 1 114 ? 19.373 -11.281 -3.191 1.00 87.88 114 ASN A N 1
ATOM 866 C CA . ASN A 1 114 ? 17.950 -11.200 -3.545 1.00 87.88 114 ASN A CA 1
ATOM 867 C C . ASN A 1 114 ? 17.064 -10.931 -2.320 1.00 87.88 114 ASN A C 1
ATOM 869 O O . ASN A 1 114 ? 16.024 -10.302 -2.471 1.00 87.88 114 ASN A O 1
ATOM 873 N N . GLY A 1 115 ? 17.476 -11.392 -1.133 1.00 92.25 115 GLY A N 1
ATOM 874 C CA . GLY A 1 115 ? 16.738 -11.171 0.109 1.00 92.25 115 GLY A CA 1
ATOM 875 C C . GLY A 1 115 ? 17.143 -9.912 0.873 1.00 92.25 115 GLY A C 1
ATOM 876 O O . GLY A 1 115 ? 16.382 -9.479 1.720 1.00 92.25 115 GLY A O 1
ATOM 877 N N . SER A 1 116 ? 18.303 -9.307 0.587 1.00 93.12 116 SER A N 1
ATOM 878 C CA . SER A 1 116 ? 18.904 -8.245 1.420 1.00 93.12 116 SER A CA 1
ATOM 879 C C . SER A 1 116 ? 18.906 -6.835 0.809 1.00 93.12 116 SER A C 1
ATOM 881 O O . SER A 1 116 ? 19.274 -5.865 1.477 1.00 93.12 116 SER A O 1
ATOM 883 N N . ASP A 1 117 ? 18.505 -6.697 -0.452 1.00 94.06 117 ASP A N 1
ATOM 884 C CA . ASP A 1 117 ? 18.678 -5.487 -1.260 1.00 94.06 117 ASP A CA 1
ATOM 885 C C . ASP A 1 117 ? 17.523 -4.474 -1.140 1.00 94.06 117 ASP A C 1
ATOM 887 O O . ASP A 1 117 ? 16.795 -4.185 -2.087 1.00 94.06 117 ASP A O 1
ATOM 891 N N . ILE A 1 118 ? 17.344 -3.920 0.053 1.00 96.31 118 ILE A N 1
ATOM 892 C CA . ILE A 1 118 ? 16.292 -2.942 0.359 1.00 96.31 118 ILE A CA 1
ATOM 893 C C . ILE A 1 118 ? 16.885 -1.725 1.064 1.00 96.31 118 ILE A C 1
ATOM 895 O O . ILE A 1 118 ? 17.795 -1.856 1.884 1.00 96.31 118 ILE A O 1
ATOM 899 N N . ALA A 1 119 ? 16.379 -0.535 0.750 1.00 96.69 119 ALA A N 1
ATOM 900 C CA . ALA A 1 119 ? 16.797 0.710 1.374 1.00 96.69 119 ALA A CA 1
ATOM 901 C C . ALA A 1 119 ? 15.647 1.709 1.539 1.00 96.69 119 ALA A C 1
ATOM 903 O O . ALA A 1 119 ? 14.669 1.728 0.792 1.00 96.69 119 ALA A O 1
ATOM 904 N N . MET A 1 120 ? 15.818 2.576 2.530 1.00 98.06 120 MET A N 1
ATOM 905 C CA . MET A 1 120 ? 14.965 3.721 2.812 1.00 98.06 120 MET A CA 1
ATOM 906 C C . MET A 1 120 ? 15.776 4.998 2.614 1.00 98.06 120 MET A C 1
ATOM 908 O O . MET A 1 120 ? 16.816 5.175 3.247 1.00 98.06 120 MET A O 1
ATOM 912 N N . LEU A 1 121 ? 15.298 5.909 1.773 1.00 98.31 121 LEU A N 1
ATOM 913 C CA . LEU A 1 121 ? 15.842 7.258 1.664 1.00 98.31 121 LEU A CA 1
ATOM 914 C C . LEU A 1 121 ? 15.024 8.202 2.542 1.00 98.31 121 LEU A C 1
ATOM 916 O O . LEU A 1 121 ? 13.796 8.233 2.462 1.00 98.31 121 LEU A O 1
ATOM 920 N N . VAL A 1 122 ? 15.716 8.993 3.355 1.00 98.50 122 VAL A N 1
ATOM 921 C CA . VAL A 1 122 ? 15.140 10.074 4.157 1.00 98.50 122 VAL A CA 1
ATOM 922 C C . VAL A 1 122 ? 15.662 11.385 3.591 1.00 98.50 122 VAL A C 1
ATOM 924 O O . VAL A 1 122 ? 16.775 11.819 3.907 1.00 98.50 122 VAL A O 1
ATOM 927 N N . LEU A 1 123 ? 14.862 11.984 2.714 1.00 98.75 123 LEU A N 1
ATOM 928 C CA . LEU A 1 123 ? 15.258 13.123 1.888 1.00 98.75 123 LEU A CA 1
ATOM 929 C C . LEU A 1 123 ? 14.665 14.433 2.405 1.00 98.75 123 LEU A C 1
ATOM 931 O O . LEU A 1 123 ? 13.632 14.427 3.076 1.00 98.75 123 LEU A O 1
ATOM 935 N N . ASN A 1 124 ? 15.296 15.569 2.104 1.00 98.69 124 ASN A N 1
ATOM 936 C CA . ASN A 1 124 ? 14.710 16.877 2.403 1.00 98.69 124 ASN A CA 1
ATOM 937 C C . ASN A 1 124 ? 13.527 17.127 1.471 1.00 98.69 124 ASN A C 1
ATOM 939 O O . ASN A 1 124 ? 13.701 17.156 0.253 1.00 98.69 124 ASN A O 1
ATOM 943 N N . LYS A 1 125 ? 12.338 17.342 2.035 1.00 98.56 125 LYS A N 1
ATOM 944 C CA . LYS A 1 125 ? 11.142 17.630 1.243 1.00 98.56 125 LYS A CA 1
ATOM 945 C C . LYS A 1 125 ? 11.283 18.980 0.535 1.00 98.56 125 LYS A C 1
ATOM 947 O O . LYS A 1 125 ? 11.803 19.944 1.101 1.00 98.56 125 LYS A O 1
ATOM 952 N N . LYS A 1 126 ? 10.819 19.035 -0.711 1.00 98.56 126 LYS A N 1
ATOM 953 C CA . LYS A 1 126 ? 10.827 20.218 -1.586 1.00 98.56 126 LYS A CA 1
ATOM 954 C C . LYS A 1 126 ? 9.439 20.572 -2.100 1.00 98.56 126 LYS A C 1
ATOM 956 O O . LYS A 1 126 ? 9.165 21.748 -2.316 1.00 98.56 126 LYS A O 1
ATOM 961 N N . ALA A 1 127 ? 8.562 19.586 -2.255 1.00 97.88 127 ALA A N 1
ATOM 962 C CA . ALA A 1 127 ? 7.178 19.807 -2.638 1.00 97.88 127 ALA A CA 1
ATOM 963 C C . ALA A 1 127 ? 6.262 18.712 -2.090 1.00 97.88 127 ALA A C 1
ATOM 965 O O . ALA A 1 127 ? 6.719 17.625 -1.741 1.00 97.88 127 ALA A O 1
ATOM 966 N N . ASP A 1 128 ? 4.963 18.997 -2.047 1.00 96.56 128 ASP A N 1
ATOM 967 C CA . ASP A 1 128 ? 3.950 17.982 -1.780 1.00 96.56 128 ASP A CA 1
ATOM 968 C C . ASP A 1 128 ? 3.824 17.008 -2.954 1.00 96.56 128 ASP A C 1
ATOM 970 O O . ASP A 1 128 ? 3.898 17.403 -4.128 1.00 96.56 128 ASP A O 1
ATOM 974 N N . MET A 1 129 ? 3.613 15.741 -2.600 1.00 95.38 129 MET A N 1
ATOM 975 C CA . MET A 1 129 ? 3.251 14.671 -3.517 1.00 95.38 129 MET A CA 1
ATOM 976 C C . MET A 1 129 ? 1.763 14.822 -3.847 1.00 95.38 129 MET A C 1
ATOM 978 O O . MET A 1 129 ? 0.919 14.641 -2.969 1.00 95.38 129 MET A O 1
ATOM 982 N N . LEU A 1 130 ? 1.452 15.208 -5.087 1.00 93.12 130 LEU A N 1
ATOM 983 C CA . LEU A 1 130 ? 0.088 15.497 -5.534 1.00 93.12 130 LEU A CA 1
ATOM 984 C C . LEU A 1 130 ? -0.351 14.540 -6.648 1.00 93.12 130 LEU A C 1
ATOM 986 O O . LEU A 1 130 ? 0.465 14.128 -7.475 1.00 93.12 130 LEU A O 1
ATOM 990 N N . ASP A 1 131 ? -1.636 14.204 -6.658 1.00 87.38 131 ASP A N 1
ATOM 991 C CA . ASP A 1 131 ? -2.281 13.428 -7.711 1.00 87.38 131 ASP A CA 1
ATOM 992 C C . ASP A 1 131 ? -2.507 14.278 -8.979 1.00 87.38 131 ASP A C 1
ATOM 994 O O . ASP A 1 131 ? -2.157 15.462 -9.055 1.00 87.38 131 ASP A O 1
ATOM 998 N N . SER A 1 132 ? -3.120 13.690 -10.010 1.00 83.62 132 SER A N 1
ATOM 999 C CA . SER A 1 132 ? -3.430 14.404 -11.262 1.00 83.62 132 SER A CA 1
ATOM 1000 C C . SER A 1 132 ? -4.437 15.553 -11.111 1.00 83.62 132 SER A C 1
ATOM 1002 O O . SER A 1 132 ? -4.600 16.337 -12.044 1.00 83.62 132 SER A O 1
ATOM 1004 N N . LYS A 1 133 ? -5.121 15.660 -9.969 1.00 83.62 133 LYS A N 1
ATOM 1005 C CA . LYS A 1 133 ? -6.091 16.713 -9.639 1.00 83.62 133 LYS A CA 1
ATOM 1006 C C . LYS A 1 133 ? -5.509 17.765 -8.694 1.00 83.62 133 LYS A C 1
ATOM 1008 O O . LYS A 1 133 ? -6.221 18.685 -8.293 1.00 83.62 133 LYS A O 1
ATOM 1013 N N . GLY A 1 134 ? -4.231 17.642 -8.335 1.00 87.00 134 GLY A N 1
ATOM 1014 C CA . GLY A 1 134 ? -3.567 18.530 -7.388 1.00 87.00 134 GLY A CA 1
ATOM 1015 C C . GLY A 1 134 ? -3.914 18.253 -5.923 1.00 87.00 134 GLY A C 1
ATOM 1016 O O . GLY A 1 134 ? -3.611 19.093 -5.080 1.00 87.00 134 GLY A O 1
ATOM 1017 N N . GLN A 1 135 ? -4.537 17.114 -5.606 1.00 85.62 135 GLN A N 1
ATOM 1018 C CA . GLN A 1 135 ? -4.811 16.692 -4.232 1.00 85.62 135 GLN A CA 1
ATOM 1019 C C . GLN A 1 135 ? -3.624 15.917 -3.651 1.00 85.62 135 GLN A C 1
ATOM 1021 O O . GLN A 1 135 ? -2.895 15.271 -4.402 1.00 85.62 135 GLN A O 1
ATOM 1026 N N . PRO A 1 136 ? -3.407 15.945 -2.326 1.00 89.19 136 PRO A N 1
ATOM 1027 C CA . PRO A 1 136 ? -2.365 15.143 -1.694 1.00 89.19 136 PRO A CA 1
ATOM 1028 C C . PRO A 1 136 ? -2.517 13.650 -1.998 1.00 89.19 136 PRO A C 1
ATOM 1030 O O . PRO A 1 136 ? -3.583 13.068 -1.798 1.00 89.19 136 PRO A O 1
ATOM 1033 N N . VAL A 1 137 ? -1.429 13.013 -2.431 1.00 89.94 137 VAL A N 1
ATOM 1034 C CA . VAL A 1 137 ? -1.403 11.564 -2.659 1.00 89.94 137 VAL A CA 1
ATOM 1035 C C . VAL A 1 137 ? -1.583 10.832 -1.332 1.00 89.94 137 VAL A C 1
ATOM 1037 O O . VAL A 1 137 ? -0.910 11.119 -0.337 1.00 89.94 137 VAL A O 1
ATOM 1040 N N . SER A 1 138 ? -2.473 9.841 -1.324 1.00 84.94 138 SER A N 1
ATOM 1041 C CA . SER A 1 138 ? -2.645 8.956 -0.175 1.00 84.94 138 SER A CA 1
ATOM 1042 C C . SER A 1 138 ? -1.38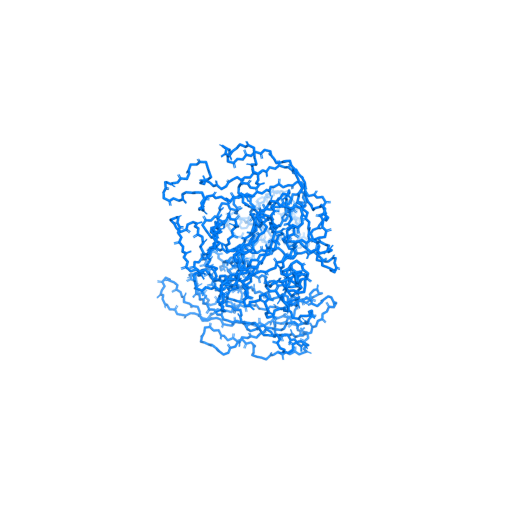2 8.134 0.068 1.00 84.94 138 SER A C 1
ATOM 1044 O O . SER A 1 138 ? -0.836 7.517 -0.844 1.00 84.94 138 SER A O 1
ATOM 1046 N N . GLN A 1 139 ? -0.930 8.098 1.322 1.00 90.56 139 GLN A N 1
ATOM 1047 C CA . GLN A 1 139 ? 0.218 7.283 1.715 1.00 90.56 139 GLN A CA 1
ATOM 1048 C C . GLN A 1 139 ? -0.038 5.806 1.401 1.00 90.56 139 GLN A C 1
ATOM 1050 O O . GLN A 1 139 ? -1.053 5.268 1.870 1.00 90.56 139 GLN A O 1
ATOM 1055 N N . PRO A 1 140 ? 0.868 5.146 0.658 1.00 92.94 140 PRO A N 1
ATOM 1056 C CA . PRO A 1 140 ? 0.733 3.738 0.359 1.00 92.94 140 PRO A CA 1
ATOM 1057 C C . PRO A 1 140 ? 1.057 2.884 1.576 1.00 92.94 140 PRO A C 1
ATOM 1059 O O . PRO A 1 140 ? 1.563 3.342 2.603 1.00 92.94 140 PRO A O 1
ATOM 1062 N N . TRP A 1 141 ? 0.714 1.614 1.450 1.00 92.31 141 TRP A N 1
ATOM 1063 C CA . TRP A 1 141 ? 0.691 0.672 2.551 1.00 92.31 141 TRP A CA 1
ATOM 1064 C C . TRP A 1 141 ? 1.761 -0.373 2.343 1.00 92.31 141 TRP A C 1
ATOM 1066 O O . TRP A 1 141 ? 1.873 -0.906 1.242 1.00 92.31 141 TRP A O 1
ATOM 1076 N N . ILE A 1 142 ? 2.513 -0.708 3.384 1.00 97.00 142 ILE A N 1
ATOM 1077 C CA . ILE A 1 142 ? 3.415 -1.857 3.328 1.00 97.00 142 ILE A CA 1
ATOM 1078 C C . ILE A 1 142 ? 2.714 -3.099 3.866 1.00 97.00 142 ILE A C 1
ATOM 1080 O O . ILE A 1 142 ? 1.985 -3.041 4.858 1.00 97.00 142 ILE A O 1
ATOM 1084 N N . TYR A 1 143 ? 2.927 -4.225 3.201 1.00 97.12 143 TYR A N 1
ATOM 1085 C CA . TYR A 1 143 ? 2.416 -5.509 3.643 1.00 97.12 143 TYR A CA 1
ATOM 1086 C C . TYR A 1 143 ? 3.292 -6.067 4.768 1.00 97.12 143 TYR A C 1
ATOM 1088 O O . TYR A 1 143 ? 4.514 -6.109 4.639 1.00 97.12 143 TYR A O 1
ATOM 1096 N N . ASP A 1 144 ? 2.667 -6.491 5.864 1.00 95.50 144 ASP A N 1
ATOM 1097 C CA . ASP A 1 144 ? 3.309 -7.113 7.029 1.00 95.50 144 ASP A CA 1
ATOM 1098 C C . ASP A 1 144 ? 2.706 -8.490 7.373 1.00 95.50 144 ASP A C 1
ATOM 1100 O O . ASP A 1 144 ? 2.900 -8.994 8.476 1.00 95.50 144 ASP A O 1
ATOM 1104 N N . GLY A 1 145 ? 1.991 -9.100 6.418 1.00 92.81 145 GLY A N 1
ATOM 1105 C CA . GLY A 1 145 ? 1.393 -10.432 6.541 1.00 92.81 145 GLY A CA 1
ATOM 1106 C C . GLY A 1 145 ? 2.209 -11.550 5.877 1.00 92.81 145 GLY A C 1
ATOM 1107 O O . GLY A 1 145 ? 3.424 -11.447 5.690 1.00 92.81 145 GLY A O 1
ATOM 1108 N N . SER A 1 146 ? 1.523 -12.638 5.512 1.00 94.00 146 SER A N 1
ATOM 1109 C CA . SER A 1 146 ? 2.146 -13.855 4.966 1.00 94.00 146 SER A CA 1
ATOM 1110 C C . SER A 1 146 ? 1.400 -14.530 3.806 1.00 94.00 146 SER A C 1
ATOM 1112 O O . SER A 1 146 ? 1.659 -15.692 3.507 1.00 94.00 146 SER A O 1
ATOM 1114 N N . GLU A 1 147 ? 0.440 -13.846 3.187 1.00 93.75 147 GLU A N 1
ATOM 1115 C CA . GLU A 1 147 ? -0.453 -14.391 2.154 1.00 93.75 147 GLU A CA 1
ATOM 1116 C C . GLU A 1 147 ? -0.012 -13.989 0.731 1.00 93.75 147 GLU A C 1
ATOM 1118 O O . GLU A 1 147 ? -0.849 -13.821 -0.143 1.00 93.75 147 GLU A O 1
ATOM 1123 N N . GLU A 1 148 ? 1.286 -13.817 0.456 1.00 97.06 148 GLU A N 1
ATOM 1124 C CA . GLU A 1 148 ? 1.741 -13.334 -0.861 1.00 97.06 148 GLU A CA 1
ATOM 1125 C C . GLU A 1 148 ? 1.660 -14.392 -1.980 1.00 97.06 148 GLU A C 1
ATOM 1127 O O . GLU A 1 148 ? 1.443 -14.055 -3.148 1.00 97.06 148 GLU A O 1
ATOM 1132 N N . ILE A 1 149 ? 1.849 -15.670 -1.634 1.00 97.38 149 ILE A N 1
ATOM 1133 C CA . ILE A 1 149 ? 1.967 -16.787 -2.586 1.00 97.38 149 ILE A CA 1
ATOM 1134 C C . ILE A 1 149 ? 0.639 -17.071 -3.293 1.00 97.38 149 ILE A C 1
ATOM 1136 O O . ILE A 1 149 ? -0.431 -17.031 -2.690 1.00 97.38 149 ILE A O 1
ATOM 1140 N N . ASN A 1 150 ? 0.723 -17.403 -4.583 1.00 94.88 150 ASN A N 1
ATOM 1141 C CA . ASN A 1 150 ? -0.382 -17.660 -5.510 1.00 94.88 150 ASN A CA 1
ATOM 1142 C C . ASN A 1 150 ? -1.309 -16.461 -5.769 1.00 94.88 150 ASN A C 1
ATOM 1144 O O . ASN A 1 150 ? -2.342 -16.613 -6.425 1.00 94.88 150 ASN A O 1
ATOM 1148 N N . ASN A 1 151 ? -0.933 -15.260 -5.323 1.00 95.19 151 ASN A N 1
ATOM 1149 C CA . ASN A 1 151 ? -1.680 -14.035 -5.581 1.00 95.19 151 ASN A CA 1
ATOM 1150 C C . ASN A 1 151 ? -1.089 -13.237 -6.748 1.00 95.19 151 ASN A C 1
ATOM 1152 O O . ASN A 1 151 ? 0.125 -13.190 -6.964 1.00 95.19 151 ASN A O 1
ATOM 1156 N N . THR A 1 152 ? -1.970 -12.577 -7.507 1.00 96.81 152 THR A N 1
ATOM 1157 C CA . THR A 1 152 ? -1.564 -11.704 -8.620 1.00 96.81 152 THR A CA 1
ATOM 1158 C C . THR A 1 152 ? -0.763 -10.530 -8.083 1.00 96.81 152 THR A C 1
ATOM 1160 O O . THR A 1 152 ? -1.230 -9.823 -7.192 1.00 96.81 152 THR A O 1
ATOM 1163 N N . VAL A 1 153 ? 0.414 -10.298 -8.653 1.00 97.94 153 VAL A N 1
ATOM 1164 C CA . VAL A 1 153 ? 1.278 -9.161 -8.345 1.00 97.94 153 VAL A CA 1
ATOM 1165 C C . VAL A 1 153 ? 1.315 -8.197 -9.520 1.00 97.94 153 VAL A C 1
ATOM 1167 O O . VAL A 1 153 ? 1.444 -8.595 -10.675 1.00 97.94 153 VAL A O 1
ATOM 1170 N N . ASN A 1 154 ? 1.180 -6.913 -9.211 1.00 97.56 154 ASN A N 1
ATOM 1171 C CA . ASN A 1 154 ? 1.290 -5.819 -10.157 1.00 97.56 154 ASN A CA 1
ATOM 1172 C C . ASN A 1 154 ? 2.677 -5.187 -10.042 1.00 97.56 154 ASN A C 1
ATOM 1174 O O . ASN A 1 154 ? 3.104 -4.761 -8.964 1.00 97.56 154 ASN A O 1
ATOM 1178 N N . PHE A 1 155 ? 3.353 -5.107 -11.178 1.00 96.69 155 PHE A N 1
ATOM 1179 C CA . PHE A 1 155 ? 4.596 -4.378 -11.356 1.00 96.69 155 PHE A CA 1
ATOM 1180 C C . PHE A 1 155 ? 4.310 -2.979 -11.872 1.00 96.69 155 PHE A C 1
ATOM 1182 O O . PHE A 1 155 ? 3.344 -2.761 -12.606 1.00 96.69 155 PHE A O 1
ATOM 1189 N N . LEU A 1 156 ? 5.190 -2.047 -11.533 1.00 94.88 156 LEU A N 1
ATOM 1190 C CA . LEU A 1 156 ? 5.127 -0.687 -12.034 1.00 94.88 156 LEU A CA 1
ATOM 1191 C C . LEU A 1 156 ? 6.509 -0.054 -12.010 1.00 94.88 156 LEU A C 1
ATOM 1193 O O . LEU A 1 156 ? 7.089 0.099 -10.942 1.00 94.88 156 LEU A O 1
ATOM 1197 N N . GLY A 1 157 ? 7.004 0.433 -13.133 1.00 95.19 157 GLY A N 1
ATOM 1198 C CA . GLY A 1 157 ? 8.271 1.150 -13.116 1.00 95.19 157 GLY A CA 1
ATOM 1199 C C . GLY A 1 157 ? 8.540 1.917 -14.388 1.00 95.19 157 GLY A C 1
ATOM 1200 O O . GLY A 1 157 ? 7.662 2.057 -15.240 1.00 95.19 157 GLY A O 1
ATOM 1201 N N . TYR A 1 158 ? 9.739 2.486 -14.450 1.00 94.50 158 TYR A N 1
ATOM 1202 C CA . TYR A 1 158 ? 10.231 3.312 -15.553 1.00 94.50 158 TYR A CA 1
ATOM 1203 C C . TYR A 1 158 ? 11.289 2.583 -16.392 1.00 94.50 158 TYR A C 1
ATOM 1205 O O . TYR A 1 158 ? 12.061 3.231 -17.102 1.00 94.50 158 TYR A O 1
ATOM 1213 N N . GLY A 1 159 ? 11.369 1.259 -16.264 1.00 91.31 159 GLY A N 1
ATOM 1214 C CA . GLY A 1 159 ? 12.318 0.430 -16.981 1.00 91.31 159 GLY A CA 1
ATOM 1215 C C . GLY A 1 159 ? 12.059 0.344 -18.478 1.00 91.31 159 GLY A C 1
ATOM 1216 O O . GLY A 1 159 ? 11.070 0.845 -19.016 1.00 91.31 159 GLY A O 1
ATOM 1217 N N . ASN A 1 160 ? 13.003 -0.287 -19.168 1.00 88.69 160 ASN A N 1
ATOM 1218 C CA . ASN A 1 160 ? 12.926 -0.482 -20.611 1.00 88.69 160 ASN A CA 1
ATOM 1219 C C . ASN A 1 160 ? 11.704 -1.311 -21.017 1.00 88.69 160 ASN A C 1
ATOM 1221 O O . ASN A 1 160 ? 11.307 -2.258 -20.336 1.00 88.69 160 ASN A O 1
ATOM 1225 N N . TRP A 1 161 ? 11.137 -0.981 -22.173 1.00 90.56 161 TRP A N 1
ATOM 1226 C CA . TRP A 1 161 ? 10.069 -1.771 -22.766 1.00 90.56 161 TRP A CA 1
ATOM 1227 C C . TRP A 1 161 ? 10.638 -2.939 -23.576 1.00 90.56 161 TRP A C 1
ATOM 1229 O O . TRP A 1 161 ? 11.844 -3.052 -23.804 1.00 90.56 161 TRP A O 1
ATOM 1239 N N . GLY A 1 162 ? 9.761 -3.854 -23.976 1.00 89.50 162 GLY A N 1
ATOM 1240 C CA . GLY A 1 162 ? 10.132 -5.015 -24.775 1.00 89.50 162 GLY A CA 1
ATOM 1241 C C . GLY A 1 162 ? 9.035 -6.069 -24.817 1.00 89.50 162 GLY A C 1
ATOM 1242 O O . GLY A 1 162 ? 8.046 -6.007 -24.071 1.00 89.50 162 GLY A O 1
ATOM 1243 N N . THR A 1 163 ? 9.221 -7.061 -25.683 1.00 91.12 163 THR A N 1
ATOM 1244 C CA . THR A 1 163 ? 8.282 -8.167 -25.841 1.00 91.12 163 THR A CA 1
ATOM 1245 C C . THR A 1 163 ? 8.969 -9.527 -25.950 1.00 91.12 163 THR A C 1
ATOM 1247 O O . THR A 1 163 ? 10.006 -9.652 -26.591 1.00 91.12 163 THR A O 1
ATOM 1250 N N . GLY A 1 164 ? 8.410 -10.546 -25.292 1.00 87.00 164 GLY A N 1
ATOM 1251 C CA . GLY A 1 164 ? 8.958 -11.903 -25.280 1.00 87.00 164 GLY A CA 1
ATOM 1252 C C . GLY A 1 164 ? 10.381 -11.942 -24.723 1.00 87.00 164 GLY A C 1
ATOM 1253 O O . GLY A 1 164 ? 10.624 -11.460 -23.612 1.00 87.00 164 GLY A O 1
ATOM 1254 N N . ASP A 1 165 ? 11.297 -12.506 -25.506 1.00 80.06 165 ASP A N 1
ATOM 1255 C CA . ASP A 1 165 ? 12.737 -12.547 -25.216 1.00 80.06 165 ASP A CA 1
ATOM 1256 C C . ASP A 1 165 ? 13.488 -11.323 -25.778 1.00 80.06 165 ASP A C 1
ATOM 1258 O O . ASP A 1 165 ? 14.685 -11.155 -25.545 1.00 80.06 165 ASP A O 1
ATOM 1262 N N . VAL A 1 166 ? 12.780 -10.443 -26.495 1.00 74.56 166 VAL A N 1
ATOM 1263 C CA . VAL A 1 166 ? 13.318 -9.223 -27.097 1.00 74.56 166 VAL A CA 1
ATOM 1264 C C . VAL A 1 166 ? 13.131 -8.054 -26.130 1.00 74.56 166 VAL A C 1
ATOM 1266 O O . VAL A 1 166 ? 12.044 -7.498 -25.962 1.00 74.56 166 VAL A O 1
ATOM 1269 N N . SER A 1 167 ? 14.224 -7.654 -25.491 1.00 64.88 167 SER A N 1
ATOM 1270 C CA . SER A 1 167 ? 14.339 -6.399 -24.740 1.00 64.88 167 SER A CA 1
ATOM 1271 C C . SER A 1 167 ? 15.591 -5.650 -25.184 1.00 64.88 167 SER A C 1
ATOM 1273 O O . SER A 1 167 ? 16.467 -6.268 -25.785 1.00 64.88 167 SER A O 1
ATOM 1275 N N . ALA A 1 168 ? 15.696 -4.350 -24.877 1.00 54.97 168 ALA A N 1
ATOM 1276 C CA . ALA A 1 168 ? 16.858 -3.526 -25.228 1.00 54.97 168 ALA A CA 1
ATOM 1277 C C . ALA A 1 168 ? 18.162 -4.185 -24.746 1.00 54.97 168 ALA A C 1
ATOM 1279 O O . ALA A 1 168 ? 18.561 -4.012 -23.596 1.00 54.97 168 ALA A O 1
ATOM 1280 N N . ASN A 1 169 ? 18.853 -4.910 -25.626 1.00 46.31 169 ASN A N 1
ATOM 1281 C CA . ASN A 1 169 ? 20.187 -5.442 -25.372 1.00 46.31 169 ASN A CA 1
ATOM 1282 C C . ASN A 1 169 ? 21.242 -4.396 -25.741 1.00 46.31 169 ASN A C 1
ATOM 1284 O O . ASN A 1 169 ? 22.220 -4.739 -26.381 1.00 46.31 169 ASN A O 1
ATOM 1288 N N . GLY A 1 170 ? 21.031 -3.124 -25.378 1.00 44.25 170 GLY A N 1
ATOM 1289 C CA . GLY A 1 170 ? 22.042 -2.057 -25.302 1.00 44.25 170 GLY A CA 1
ATOM 1290 C C . GLY A 1 170 ? 23.032 -1.864 -26.464 1.00 44.25 170 GLY A C 1
ATOM 1291 O O . GLY A 1 170 ? 24.017 -1.159 -26.268 1.00 44.25 170 GLY A O 1
ATOM 1292 N N . GLN A 1 171 ? 22.836 -2.481 -27.632 1.00 39.56 171 GLN A N 1
ATOM 1293 C CA . GLN A 1 171 ? 23.845 -2.550 -28.692 1.00 39.56 171 GLN A CA 1
ATOM 1294 C C . GLN A 1 171 ? 23.633 -1.499 -29.785 1.00 39.56 171 GLN A C 1
ATOM 1296 O O . GLN A 1 171 ? 24.609 -1.127 -30.433 1.00 39.56 171 GLN A O 1
ATOM 1301 N N . SER A 1 172 ? 22.423 -0.946 -29.937 1.00 42.38 172 SER A N 1
ATOM 1302 C CA . SER A 1 172 ? 22.181 0.198 -30.818 1.00 42.38 172 SER A CA 1
ATOM 1303 C C . SER A 1 172 ? 21.240 1.245 -30.199 1.00 42.38 172 SER A C 1
ATOM 1305 O O . SER A 1 172 ? 20.209 0.884 -29.634 1.00 42.38 172 SER A O 1
ATOM 1307 N N . PRO A 1 173 ? 21.519 2.557 -30.350 1.00 41.53 173 PRO A N 1
ATOM 1308 C CA . PRO A 1 173 ? 20.581 3.639 -30.034 1.00 41.53 173 PRO A CA 1
ATOM 1309 C C . PRO A 1 173 ? 19.254 3.582 -30.813 1.00 41.53 173 PRO A C 1
ATOM 1311 O O . PRO A 1 173 ? 18.313 4.275 -30.444 1.00 41.53 173 PRO A O 1
ATOM 1314 N N . GLN A 1 174 ? 19.169 2.784 -31.888 1.00 44.06 174 GLN A N 1
ATOM 1315 C CA . GLN A 1 174 ? 17.912 2.515 -32.601 1.00 44.06 174 GLN A CA 1
ATOM 1316 C C . GLN A 1 174 ? 17.049 1.413 -31.945 1.00 44.06 174 GLN A C 1
ATOM 1318 O O . GLN A 1 174 ? 15.897 1.252 -32.337 1.00 44.06 174 GLN A O 1
ATOM 1323 N N . ASP A 1 175 ? 17.566 0.714 -30.926 1.00 53.97 175 ASP A N 1
ATOM 1324 C CA . ASP A 1 175 ? 16.857 -0.313 -30.143 1.00 53.97 175 ASP A CA 1
ATOM 1325 C C . ASP A 1 175 ? 16.315 0.235 -28.810 1.00 53.97 175 ASP A C 1
ATOM 1327 O O . ASP A 1 175 ? 16.072 -0.526 -27.865 1.00 53.97 175 ASP A O 1
ATOM 1331 N N . ASP A 1 176 ? 16.166 1.560 -28.679 1.00 60.22 176 ASP A N 1
ATOM 1332 C CA . ASP A 1 176 ? 15.562 2.142 -27.481 1.00 60.22 176 ASP A CA 1
ATOM 1333 C C . ASP A 1 176 ? 14.066 1.821 -27.491 1.00 60.22 176 ASP A C 1
ATOM 1335 O O . ASP A 1 176 ? 13.244 2.548 -28.047 1.00 60.22 176 ASP A O 1
ATOM 1339 N N . PHE A 1 177 ? 13.719 0.672 -26.906 1.00 75.50 177 PHE A N 1
ATOM 1340 C CA . PHE A 1 177 ? 12.351 0.283 -26.593 1.00 75.50 177 PHE A CA 1
ATOM 1341 C C . PHE A 1 177 ? 11.817 1.238 -25.514 1.00 75.50 177 PHE A C 1
ATOM 1343 O O . PHE A 1 177 ? 11.775 0.939 -24.315 1.00 75.50 177 PHE A O 1
ATOM 1350 N N . ALA A 1 178 ? 11.475 2.432 -25.972 1.00 74.31 178 ALA A N 1
ATOM 1351 C CA . ALA A 1 178 ? 11.008 3.585 -25.234 1.00 74.31 178 ALA A CA 1
ATOM 1352 C C . ALA A 1 178 ? 9.785 4.166 -25.956 1.00 74.31 178 ALA A C 1
ATOM 1354 O O . ALA A 1 178 ? 9.634 3.959 -27.163 1.00 74.31 178 ALA A O 1
ATOM 1355 N N . PRO A 1 179 ? 8.916 4.902 -25.247 1.00 77.06 179 PRO A N 1
ATOM 1356 C CA . PRO A 1 179 ? 7.859 5.635 -25.913 1.00 77.06 179 PRO A CA 1
ATOM 1357 C C . PRO A 1 179 ? 8.414 6.708 -26.841 1.00 77.06 179 PRO A C 1
ATOM 1359 O O . PRO A 1 179 ? 9.466 7.289 -26.567 1.00 77.06 179 PRO A O 1
ATOM 1362 N N . GLN A 1 180 ? 7.635 7.047 -27.867 1.00 78.56 180 GLN A N 1
ATOM 1363 C CA . GLN A 1 180 ? 7.909 8.221 -28.703 1.00 78.56 180 GLN A CA 1
ATOM 1364 C C . GLN A 1 180 ? 7.833 9.515 -27.880 1.00 78.56 180 GLN A C 1
ATOM 1366 O O . GLN A 1 180 ? 8.621 10.436 -28.089 1.00 78.56 180 GLN A O 1
ATOM 1371 N N . GLU A 1 181 ? 6.912 9.566 -26.910 1.00 78.94 181 GLU A N 1
ATOM 1372 C CA . GLU A 1 181 ? 6.702 10.719 -26.035 1.00 78.94 181 GLU A CA 1
ATOM 1373 C C . GLU A 1 181 ? 6.474 10.336 -24.564 1.00 78.94 181 GLU A C 1
ATOM 1375 O O . GLU A 1 181 ? 5.759 9.389 -24.207 1.00 78.94 181 GLU A O 1
ATOM 1380 N N . GLY A 1 182 ? 7.025 11.157 -23.669 1.00 83.44 182 GLY A N 1
ATOM 1381 C CA . GLY A 1 182 ? 6.853 11.021 -22.226 1.00 83.44 182 GLY A CA 1
ATOM 1382 C C . GLY A 1 182 ? 7.773 9.973 -21.597 1.00 83.44 182 GLY A C 1
ATOM 1383 O O . GLY A 1 182 ? 8.830 9.631 -22.117 1.00 83.44 182 GLY A O 1
ATOM 1384 N N . SER A 1 183 ? 7.407 9.502 -20.405 1.00 86.44 183 SER A N 1
ATOM 1385 C CA . SER A 1 183 ? 8.232 8.548 -19.656 1.00 86.44 183 SER A CA 1
ATOM 1386 C C . SER A 1 183 ? 7.940 7.094 -20.039 1.00 86.44 183 SER A C 1
ATOM 1388 O O . SER A 1 183 ? 6.805 6.769 -20.397 1.00 86.44 183 SER A O 1
ATOM 1390 N N . LYS A 1 184 ? 8.933 6.209 -19.843 1.00 90.69 184 LYS A N 1
ATOM 1391 C CA . LYS A 1 184 ? 8.838 4.736 -19.964 1.00 90.69 184 LYS A CA 1
ATOM 1392 C C . LYS A 1 184 ? 7.920 4.080 -18.915 1.00 90.69 184 LYS A C 1
ATOM 1394 O O . LYS A 1 184 ? 7.952 2.870 -18.723 1.00 90.69 184 LYS A O 1
ATOM 1399 N N . ARG A 1 185 ? 7.115 4.860 -18.194 1.00 93.81 185 ARG A N 1
ATOM 1400 C CA . ARG A 1 185 ? 6.294 4.366 -17.094 1.00 93.81 185 ARG A CA 1
ATOM 1401 C C . ARG A 1 185 ? 5.236 3.384 -17.601 1.00 93.81 185 ARG A C 1
ATOM 1403 O O . ARG A 1 185 ? 4.376 3.778 -18.385 1.00 93.81 185 ARG A O 1
ATOM 1410 N N . ALA A 1 186 ? 5.274 2.143 -17.129 1.00 95.12 186 ALA A N 1
ATOM 1411 C CA . ALA A 1 186 ? 4.325 1.101 -17.514 1.00 95.12 186 ALA A CA 1
ATOM 1412 C C . ALA A 1 186 ? 4.018 0.156 -16.344 1.00 95.12 186 ALA A C 1
ATOM 1414 O O . ALA A 1 186 ? 4.824 0.002 -15.425 1.00 95.12 186 ALA A O 1
ATOM 1415 N N . ALA A 1 187 ? 2.838 -0.465 -16.386 1.00 96.00 187 ALA A N 1
ATOM 1416 C CA . ALA A 1 187 ? 2.403 -1.463 -15.420 1.00 96.00 187 ALA A CA 1
ATOM 1417 C C . ALA A 1 187 ? 2.398 -2.864 -16.041 1.00 96.00 187 ALA A C 1
ATOM 1419 O O . ALA A 1 187 ? 2.109 -3.040 -17.224 1.00 96.00 187 ALA A O 1
ATOM 1420 N N . GLY A 1 188 ? 2.698 -3.865 -15.222 1.00 95.69 188 GLY A N 1
ATOM 1421 C CA . GLY A 1 188 ? 2.742 -5.272 -15.605 1.00 95.69 188 GLY A CA 1
ATOM 1422 C C . GLY A 1 188 ? 2.036 -6.150 -14.582 1.00 95.69 188 GLY A C 1
ATOM 1423 O O . GLY A 1 188 ? 1.826 -5.716 -13.453 1.00 95.69 188 GLY A O 1
ATOM 1424 N N . GLU A 1 189 ? 1.692 -7.383 -14.945 1.00 96.94 189 GLU A N 1
ATOM 1425 C CA . GLU A 1 189 ? 1.192 -8.372 -13.986 1.00 96.94 189 GLU A CA 1
ATOM 1426 C C . GLU A 1 189 ? 1.912 -9.712 -14.092 1.00 96.94 189 GLU A C 1
ATOM 1428 O O . GLU A 1 189 ? 2.319 -10.161 -15.169 1.00 96.94 189 GLU A O 1
ATOM 1433 N N . SER A 1 190 ? 2.045 -10.343 -12.929 1.00 97.81 190 SER A N 1
ATOM 1434 C CA . SER A 1 190 ? 2.425 -11.737 -12.780 1.00 97.81 190 SER A CA 1
ATOM 1435 C C . SER A 1 190 ? 1.749 -12.342 -11.542 1.00 97.81 190 SER A C 1
ATOM 1437 O O . SER A 1 190 ? 0.773 -11.798 -11.024 1.00 97.81 190 SER A O 1
ATOM 1439 N N . VAL A 1 191 ? 2.242 -13.476 -11.060 1.00 97.81 191 VAL A N 1
ATOM 1440 C CA . VAL A 1 191 ? 1.817 -14.153 -9.831 1.00 97.81 191 VAL A CA 1
ATOM 1441 C C . VAL A 1 191 ? 3.062 -14.397 -8.986 1.00 97.81 191 VAL A C 1
ATOM 1443 O O . VAL A 1 191 ? 4.121 -14.649 -9.542 1.00 97.81 191 VAL A O 1
ATOM 1446 N N . ILE A 1 192 ? 2.967 -14.309 -7.663 1.00 98.06 192 ILE A N 1
ATOM 1447 C CA . ILE A 1 192 ? 4.072 -14.752 -6.801 1.00 98.06 192 ILE A CA 1
ATOM 1448 C C . ILE A 1 192 ? 3.939 -16.259 -6.604 1.00 98.06 192 ILE A C 1
ATOM 1450 O O . ILE A 1 192 ? 2.916 -16.708 -6.092 1.00 98.06 192 ILE A O 1
ATOM 1454 N N . ASP A 1 193 ? 4.939 -17.036 -7.004 1.00 97.19 193 ASP A N 1
ATOM 1455 C CA . ASP A 1 193 ? 4.913 -18.504 -6.938 1.00 97.19 193 ASP A CA 1
ATOM 1456 C C . ASP A 1 193 ? 5.908 -19.094 -5.930 1.00 97.19 193 ASP A C 1
ATOM 1458 O O . ASP A 1 193 ? 5.717 -20.221 -5.476 1.00 97.19 193 ASP A O 1
ATOM 1462 N N . GLU A 1 194 ? 6.918 -18.326 -5.521 1.00 97.50 194 GLU A N 1
ATOM 1463 C CA . GLU A 1 194 ? 7.967 -18.803 -4.624 1.00 97.50 194 GLU A CA 1
ATOM 1464 C C . GLU A 1 194 ? 8.397 -17.744 -3.598 1.00 97.50 194 GLU A C 1
ATOM 1466 O O . GLU A 1 194 ? 8.592 -16.563 -3.911 1.00 97.50 194 GLU A O 1
ATOM 1471 N N . LEU A 1 195 ? 8.588 -18.211 -2.360 1.00 97.69 195 LEU A N 1
ATOM 1472 C CA . LEU A 1 195 ? 9.390 -17.543 -1.341 1.00 97.69 195 LEU A CA 1
ATOM 1473 C C . LEU A 1 195 ? 10.750 -18.233 -1.293 1.00 97.69 195 LEU A C 1
ATOM 1475 O O . LEU A 1 195 ? 10.820 -19.454 -1.178 1.00 97.69 195 LEU A O 1
ATOM 1479 N N . PHE A 1 196 ? 11.825 -17.457 -1.347 1.00 96.19 196 PHE A N 1
ATOM 1480 C CA . PHE A 1 196 ? 13.183 -17.993 -1.286 1.00 96.19 196 PHE A CA 1
ATOM 1481 C C . PHE A 1 196 ? 14.090 -17.062 -0.480 1.00 96.19 196 PHE A C 1
ATOM 1483 O O . PHE A 1 196 ? 13.623 -16.076 0.099 1.00 96.19 196 PHE A O 1
ATOM 1490 N N . ALA A 1 197 ? 15.388 -17.379 -0.408 1.00 94.94 197 ALA A N 1
ATOM 1491 C CA . ALA A 1 197 ? 16.354 -16.630 0.398 1.00 94.94 197 ALA A CA 1
ATOM 1492 C C . ALA A 1 197 ? 15.914 -16.544 1.871 1.00 94.94 197 ALA A C 1
ATOM 1494 O O . ALA A 1 197 ? 15.805 -15.457 2.438 1.00 94.94 197 ALA A O 1
ATOM 1495 N N . MET A 1 198 ? 15.604 -17.699 2.473 1.00 94.81 198 MET A N 1
ATOM 1496 C CA . MET A 1 198 ? 15.073 -17.796 3.842 1.00 94.81 198 MET A CA 1
ATOM 1497 C C . MET A 1 198 ? 13.746 -17.029 4.031 1.00 94.81 198 MET A C 1
ATOM 1499 O O . MET A 1 198 ? 13.506 -16.420 5.073 1.00 94.81 198 MET A O 1
ATOM 1503 N N . ASP A 1 199 ? 12.903 -17.018 2.996 1.00 96.12 199 ASP A N 1
ATOM 1504 C CA . ASP A 1 199 ? 11.665 -16.238 2.874 1.00 96.12 199 ASP A CA 1
ATOM 1505 C C . ASP A 1 199 ? 11.838 -14.710 2.800 1.00 96.12 199 ASP A C 1
ATOM 1507 O O . ASP A 1 199 ? 10.855 -13.985 2.974 1.00 96.12 199 ASP A O 1
ATOM 1511 N N . TYR A 1 200 ? 13.049 -14.189 2.581 1.00 97.44 200 TYR A N 1
ATOM 1512 C CA . TYR A 1 200 ? 13.295 -12.748 2.419 1.00 97.44 200 TYR A CA 1
ATOM 1513 C C . TYR A 1 200 ? 13.163 -12.267 0.975 1.00 97.44 200 TYR A C 1
ATOM 1515 O O . TYR A 1 200 ? 13.220 -11.061 0.734 1.00 97.44 200 TYR A O 1
ATOM 1523 N N . ALA A 1 201 ? 12.957 -13.169 0.018 1.00 97.62 201 ALA A N 1
ATOM 1524 C CA . ALA A 1 201 ? 12.757 -12.825 -1.380 1.00 97.62 201 ALA A CA 1
ATOM 1525 C C . ALA A 1 201 ? 11.475 -13.438 -1.953 1.00 97.62 201 ALA A C 1
ATOM 1527 O O . ALA A 1 201 ? 11.004 -14.485 -1.508 1.00 97.62 201 ALA A O 1
ATOM 1528 N N . LEU A 1 202 ? 10.930 -12.748 -2.951 1.00 98.38 202 LEU A N 1
ATOM 1529 C CA . LEU A 1 202 ? 9.761 -13.118 -3.738 1.00 98.38 202 LEU A CA 1
ATOM 1530 C C . LEU A 1 202 ? 10.206 -13.420 -5.166 1.00 98.38 202 LEU A C 1
ATOM 1532 O O . LEU A 1 202 ? 10.958 -12.629 -5.747 1.00 98.38 202 LEU A O 1
ATOM 1536 N N . SER A 1 203 ? 9.716 -14.517 -5.736 1.00 97.81 203 SER A N 1
ATOM 1537 C CA . SER A 1 203 ? 9.809 -14.792 -7.170 1.00 97.81 203 SER A CA 1
ATOM 1538 C C . SER A 1 203 ? 8.456 -14.581 -7.835 1.00 97.81 203 SER A C 1
ATOM 1540 O O . SER A 1 203 ? 7.409 -14.845 -7.244 1.00 97.81 203 SER A O 1
ATOM 1542 N N . ALA A 1 204 ? 8.488 -14.078 -9.062 1.00 98.19 204 ALA A N 1
ATOM 1543 C CA . ALA A 1 204 ? 7.335 -14.033 -9.940 1.00 98.19 204 ALA A CA 1
ATOM 1544 C C . ALA A 1 204 ? 7.761 -14.514 -11.332 1.00 98.19 204 ALA A C 1
ATOM 1546 O O . ALA A 1 204 ? 8.689 -13.930 -11.911 1.00 98.19 204 ALA A O 1
ATOM 1547 N N . PRO A 1 205 ? 7.123 -15.549 -11.899 1.00 97.44 205 PRO A N 1
ATOM 1548 C CA . PRO A 1 205 ? 7.542 -16.115 -13.163 1.00 97.44 205 PRO A CA 1
ATOM 1549 C C . PRO A 1 205 ? 7.178 -15.176 -14.315 1.00 97.44 205 PRO A C 1
ATOM 1551 O O . PRO A 1 205 ? 6.390 -14.235 -14.188 1.00 97.44 205 PRO A O 1
ATOM 1554 N N . TYR A 1 206 ? 7.769 -15.441 -15.469 1.00 96.81 206 TYR A N 1
ATOM 1555 C CA . TYR A 1 206 ? 7.460 -14.776 -16.719 1.00 96.81 206 TYR A CA 1
ATOM 1556 C C . TYR A 1 206 ? 7.501 -15.784 -17.857 1.00 96.81 206 TYR A C 1
ATOM 1558 O O . TYR A 1 206 ? 8.478 -16.517 -18.025 1.00 96.81 206 TYR A O 1
ATOM 1566 N N . HIS A 1 207 ? 6.445 -15.792 -18.663 1.00 95.56 207 HIS A N 1
ATOM 1567 C CA . HIS A 1 207 ? 6.331 -16.696 -19.795 1.00 95.56 207 HIS A CA 1
ATOM 1568 C C . HIS A 1 207 ? 6.316 -15.920 -21.118 1.00 95.56 207 HIS A C 1
ATOM 1570 O O . HIS A 1 207 ? 5.255 -15.442 -21.528 1.00 95.56 207 HIS A O 1
ATOM 1576 N N . PRO A 1 208 ? 7.463 -15.807 -21.814 1.00 92.38 208 PRO A N 1
ATOM 1577 C CA . PRO A 1 208 ? 7.625 -14.908 -22.961 1.00 92.38 208 PRO A CA 1
ATOM 1578 C C . PRO A 1 208 ? 6.764 -15.268 -24.178 1.00 92.38 208 PRO A C 1
ATOM 1580 O O . PRO A 1 208 ? 6.394 -14.381 -24.946 1.00 92.38 208 PRO A O 1
ATOM 1583 N N . ASN A 1 209 ? 6.420 -16.548 -24.344 1.00 92.50 209 ASN A N 1
ATOM 1584 C CA . ASN A 1 209 ? 5.883 -17.084 -25.599 1.00 92.50 209 ASN A CA 1
ATOM 1585 C C . ASN A 1 209 ? 4.490 -17.733 -25.479 1.00 92.50 209 ASN A C 1
ATOM 1587 O O . ASN A 1 209 ? 4.008 -18.306 -26.450 1.00 92.50 209 ASN A O 1
ATOM 1591 N N . GLN A 1 210 ? 3.830 -17.657 -24.319 1.00 92.44 210 GLN A N 1
ATOM 1592 C CA . GLN A 1 210 ? 2.515 -18.278 -24.091 1.00 92.44 210 GLN A CA 1
ATOM 1593 C C . GLN A 1 210 ? 1.554 -17.333 -23.374 1.00 92.44 210 GLN A C 1
ATOM 1595 O O . GLN A 1 210 ? 1.985 -16.490 -22.586 1.00 92.44 210 GLN A O 1
ATOM 1600 N N . ASP A 1 211 ? 0.257 -17.477 -23.653 1.00 93.00 211 ASP A N 1
ATOM 1601 C CA . ASP A 1 211 ? -0.790 -16.733 -22.957 1.00 93.00 211 ASP A CA 1
ATOM 1602 C C . ASP A 1 211 ? -0.848 -17.210 -21.502 1.00 93.00 211 ASP A C 1
ATOM 1604 O O . ASP A 1 211 ? -1.006 -18.400 -21.224 1.00 93.00 211 ASP A O 1
ATOM 1608 N N . SER A 1 212 ? -0.604 -16.300 -20.564 1.00 92.94 212 SER A N 1
ATOM 1609 C CA . SER A 1 212 ? -0.416 -16.634 -19.155 1.00 92.94 212 SER A CA 1
ATOM 1610 C C . SER A 1 212 ? -0.720 -15.436 -18.269 1.00 92.94 212 SER A C 1
ATOM 1612 O O . SER A 1 212 ? -0.538 -14.289 -18.666 1.00 92.94 212 SER A O 1
ATOM 1614 N N . LYS A 1 213 ? -1.107 -15.709 -17.019 1.00 92.62 213 LYS A N 1
ATOM 1615 C CA . LYS A 1 213 ? -1.214 -14.692 -15.962 1.00 92.62 213 LYS A CA 1
ATOM 1616 C C . LYS A 1 213 ? 0.147 -14.083 -15.598 1.00 92.62 213 LYS A C 1
ATOM 1618 O O . LYS A 1 213 ? 0.191 -12.965 -15.106 1.00 92.62 213 LYS A O 1
ATOM 1623 N N . ALA A 1 214 ? 1.237 -14.800 -15.868 1.00 96.31 214 ALA A N 1
ATOM 1624 C CA . ALA A 1 214 ? 2.618 -14.366 -15.677 1.00 96.31 214 ALA A CA 1
ATOM 1625 C C . ALA A 1 214 ? 3.206 -13.791 -16.978 1.00 96.31 214 ALA A C 1
ATOM 1627 O O . ALA A 1 214 ? 4.108 -14.361 -17.596 1.00 96.31 214 ALA A O 1
ATOM 1628 N N . TRP A 1 215 ? 2.632 -12.671 -17.431 1.00 96.25 215 TRP A N 1
ATOM 1629 C CA . TRP A 1 215 ? 2.918 -12.069 -18.741 1.00 96.25 215 TRP A CA 1
ATOM 1630 C C . TRP A 1 215 ? 3.848 -10.854 -18.691 1.00 96.25 215 TRP A C 1
ATOM 1632 O O . TRP A 1 215 ? 4.293 -10.387 -19.743 1.00 96.25 215 TRP A O 1
ATOM 1642 N N . ALA A 1 216 ? 4.151 -10.308 -17.513 1.00 95.62 216 ALA A N 1
ATOM 1643 C CA . ALA A 1 216 ? 5.098 -9.209 -17.361 1.00 95.62 216 ALA A CA 1
ATOM 1644 C C . ALA A 1 216 ? 6.397 -9.650 -16.683 1.00 95.62 216 ALA A C 1
ATOM 1646 O O . ALA A 1 216 ? 6.418 -10.553 -15.851 1.00 95.62 216 ALA A O 1
ATOM 1647 N N . ARG A 1 217 ? 7.479 -8.951 -17.026 1.00 93.12 217 ARG A N 1
ATOM 1648 C CA . ARG A 1 217 ? 8.801 -9.067 -16.412 1.00 93.12 217 ARG A CA 1
ATOM 1649 C C . ARG A 1 217 ? 9.378 -7.673 -16.230 1.00 93.12 217 ARG A C 1
ATOM 1651 O O . ARG A 1 217 ? 9.104 -6.797 -17.050 1.00 93.12 217 ARG A O 1
ATOM 1658 N N . LEU A 1 218 ? 10.169 -7.502 -15.181 1.00 92.44 218 LEU A N 1
ATOM 1659 C CA . LEU A 1 218 ? 10.903 -6.274 -14.890 1.00 92.44 218 LEU A CA 1
ATOM 1660 C C . LEU A 1 218 ? 12.130 -6.134 -15.801 1.00 92.44 218 LEU A C 1
ATOM 1662 O O . LEU A 1 218 ? 12.699 -7.128 -16.258 1.00 92.44 218 LEU A O 1
ATOM 1666 N N . ALA A 1 219 ? 12.557 -4.899 -16.041 1.00 89.62 219 ALA A N 1
ATOM 1667 C CA . ALA A 1 219 ? 13.684 -4.561 -16.902 1.00 89.62 219 ALA A CA 1
ATOM 1668 C C . ALA A 1 219 ? 14.652 -3.580 -16.208 1.00 89.62 219 ALA A C 1
ATOM 1670 O O . ALA A 1 219 ? 14.317 -2.998 -15.171 1.00 89.62 219 ALA A O 1
ATOM 1671 N N . PRO A 1 220 ? 15.863 -3.354 -16.758 1.00 89.06 220 PRO A N 1
ATOM 1672 C CA . PRO A 1 220 ? 16.726 -2.269 -16.295 1.00 89.06 220 PRO A CA 1
ATOM 1673 C C . PRO A 1 220 ? 15.957 -0.943 -16.219 1.00 89.06 220 PRO A C 1
ATOM 1675 O O . PRO A 1 220 ? 15.276 -0.566 -17.173 1.00 89.06 220 PRO A O 1
ATOM 1678 N N . GLY A 1 221 ? 16.053 -0.269 -15.071 1.00 90.56 221 GLY A N 1
ATOM 1679 C CA . GLY A 1 221 ? 15.268 0.921 -14.713 1.00 90.56 221 GLY A CA 1
ATOM 1680 C C . GLY A 1 221 ? 14.093 0.658 -13.757 1.00 90.56 221 GLY A C 1
ATOM 1681 O O . GLY A 1 221 ? 13.660 1.571 -13.050 1.00 90.56 221 GLY A O 1
ATOM 1682 N N . ASP A 1 222 ? 13.627 -0.591 -13.644 1.00 95.25 222 ASP A N 1
ATOM 1683 C CA . ASP A 1 222 ? 12.597 -0.981 -12.666 1.00 95.25 222 ASP A CA 1
ATOM 1684 C C . ASP A 1 222 ? 13.166 -1.320 -11.286 1.00 95.25 222 ASP A C 1
ATOM 1686 O O . ASP A 1 222 ? 12.416 -1.455 -10.321 1.00 95.25 222 ASP A O 1
ATOM 1690 N N . SER A 1 223 ? 14.488 -1.434 -11.160 1.00 95.56 223 SER A N 1
ATOM 1691 C CA . SER A 1 223 ? 15.181 -1.571 -9.880 1.00 95.56 223 SER A CA 1
ATOM 1692 C C . SER A 1 223 ? 14.631 -0.615 -8.820 1.00 95.56 223 SER A C 1
ATOM 1694 O O . SER A 1 223 ? 14.427 0.567 -9.091 1.00 95.56 223 SER A O 1
ATOM 1696 N N . GLY A 1 224 ? 14.370 -1.135 -7.619 1.00 97.00 224 GLY A N 1
ATOM 1697 C CA . GLY A 1 224 ? 13.774 -0.391 -6.509 1.00 97.00 224 GLY A CA 1
ATOM 1698 C C . GLY A 1 224 ? 12.264 -0.143 -6.600 1.00 97.00 224 GLY A C 1
ATOM 1699 O O . GLY A 1 224 ? 11.684 0.388 -5.652 1.00 97.00 224 GLY A O 1
ATOM 1700 N N . SER A 1 225 ? 11.604 -0.549 -7.687 1.00 97.19 225 SER A N 1
ATOM 1701 C CA . SER A 1 225 ? 10.147 -0.486 -7.816 1.00 97.19 225 SER A CA 1
ATOM 1702 C C . SER A 1 225 ? 9.431 -1.324 -6.752 1.00 97.19 225 SER A C 1
ATOM 1704 O O . SER A 1 225 ? 9.825 -2.461 -6.481 1.00 97.19 225 SER A O 1
ATOM 1706 N N . ALA A 1 226 ? 8.336 -0.784 -6.215 1.00 98.00 226 ALA A N 1
ATOM 1707 C CA . ALA A 1 226 ? 7.393 -1.520 -5.387 1.00 98.00 226 ALA A CA 1
ATOM 1708 C C . ALA A 1 226 ? 6.573 -2.535 -6.204 1.00 98.00 226 ALA A C 1
ATOM 1710 O O . ALA A 1 226 ? 6.031 -2.217 -7.263 1.00 98.00 226 ALA A O 1
ATOM 1711 N N . TRP A 1 227 ? 6.421 -3.739 -5.659 1.00 98.19 227 TRP A N 1
ATOM 1712 C CA . TRP A 1 227 ? 5.470 -4.749 -6.123 1.00 98.19 227 TRP A CA 1
ATOM 1713 C C . TRP A 1 227 ? 4.177 -4.628 -5.334 1.00 98.19 227 TRP A C 1
ATOM 1715 O O . TRP A 1 227 ? 4.216 -4.550 -4.106 1.00 98.19 227 TRP A O 1
ATOM 1725 N N . TRP A 1 228 ? 3.040 -4.657 -6.022 1.00 97.88 228 TRP A N 1
ATOM 1726 C CA . TRP A 1 228 ? 1.736 -4.392 -5.422 1.00 97.88 228 TRP A CA 1
ATOM 1727 C C . TRP A 1 228 ? 0.837 -5.617 -5.507 1.00 97.88 228 TRP A C 1
ATOM 1729 O O . TRP A 1 228 ? 0.655 -6.179 -6.585 1.00 97.88 228 TRP A O 1
ATOM 1739 N N . GLN A 1 229 ? 0.225 -6.000 -4.394 1.00 96.69 229 GLN A N 1
ATOM 1740 C CA . GLN A 1 229 ? -0.821 -7.022 -4.367 1.00 96.69 229 GLN A CA 1
ATOM 1741 C C . GLN A 1 229 ? -2.089 -6.461 -3.740 1.00 96.69 229 GLN A C 1
ATOM 1743 O O . GLN A 1 229 ? -2.044 -5.526 -2.935 1.00 96.69 229 GLN A O 1
ATOM 1748 N N . HIS A 1 230 ? -3.214 -7.051 -4.132 1.00 91.56 230 HIS A N 1
ATOM 1749 C CA . HIS A 1 230 ? -4.512 -6.763 -3.554 1.00 91.56 230 HIS A CA 1
ATOM 1750 C C . HIS A 1 230 ? -4.852 -7.834 -2.518 1.00 91.56 230 HIS A C 1
ATOM 1752 O O . HIS A 1 230 ? -5.161 -8.970 -2.875 1.00 91.56 230 HIS A O 1
ATOM 1758 N N . HIS A 1 231 ? -4.805 -7.468 -1.242 1.00 90.44 231 HIS A N 1
ATOM 1759 C CA . HIS A 1 231 ? -5.163 -8.337 -0.131 1.00 90.44 231 HIS A CA 1
ATOM 1760 C C . HIS A 1 231 ? -6.408 -7.790 0.550 1.00 90.44 231 HIS A C 1
ATOM 1762 O O . HIS A 1 231 ? -6.436 -6.634 0.966 1.00 90.44 231 HIS A O 1
ATOM 1768 N N . ARG A 1 232 ? -7.434 -8.635 0.702 1.00 88.62 232 ARG A N 1
ATOM 1769 C CA . ARG A 1 232 ? -8.592 -8.351 1.572 1.00 88.62 232 ARG A CA 1
ATOM 1770 C C . ARG A 1 232 ? -9.322 -7.037 1.255 1.00 88.62 232 ARG A C 1
ATOM 1772 O O . ARG A 1 232 ? -9.857 -6.398 2.157 1.00 88.62 232 ARG A O 1
ATOM 1779 N N . GLY A 1 233 ? -9.340 -6.650 -0.019 1.00 88.19 233 GLY A N 1
ATOM 1780 C CA . GLY A 1 233 ? -9.979 -5.417 -0.480 1.00 88.19 233 GLY A CA 1
ATOM 1781 C C . GLY A 1 233 ? -9.057 -4.197 -0.536 1.00 88.19 233 GLY A C 1
ATOM 1782 O O . GLY A 1 233 ? -9.540 -3.105 -0.827 1.00 88.19 233 GLY A O 1
ATOM 1783 N N . PHE A 1 234 ? -7.754 -4.358 -0.280 1.00 89.81 234 PHE A N 1
ATOM 1784 C CA . PHE A 1 234 ? -6.804 -3.251 -0.262 1.00 89.81 234 PHE A CA 1
ATOM 1785 C C . PHE A 1 234 ? -5.503 -3.539 -0.996 1.00 89.81 234 PHE A C 1
ATOM 1787 O O . PHE A 1 234 ? -5.029 -4.671 -1.060 1.00 89.81 234 PHE A O 1
ATOM 1794 N N . TRP A 1 235 ? -4.883 -2.475 -1.494 1.00 91.50 235 TRP A N 1
ATOM 1795 C CA . TRP A 1 235 ? -3.575 -2.531 -2.132 1.00 91.50 235 TRP A CA 1
ATOM 1796 C C . TRP A 1 235 ? -2.454 -2.327 -1.123 1.00 91.50 235 TRP A C 1
ATOM 1798 O O . TRP A 1 235 ? -2.491 -1.411 -0.306 1.00 91.50 235 TRP A O 1
ATOM 1808 N N . SER A 1 236 ? -1.426 -3.163 -1.220 1.00 95.25 236 SER A N 1
ATOM 1809 C CA . SER A 1 236 ? -0.235 -3.075 -0.380 1.00 95.25 236 SER A CA 1
ATOM 1810 C C . SER A 1 236 ? 1.029 -3.399 -1.164 1.00 95.25 236 SER A C 1
ATOM 1812 O O . SER A 1 236 ? 1.019 -4.252 -2.054 1.00 95.25 236 SER A O 1
ATOM 1814 N N . ILE A 1 237 ? 2.125 -2.756 -0.780 1.00 98.00 237 ILE A N 1
ATOM 1815 C CA . ILE A 1 237 ? 3.472 -3.023 -1.263 1.00 98.00 237 ILE A CA 1
ATOM 1816 C C . ILE A 1 237 ? 3.988 -4.293 -0.586 1.00 98.00 237 ILE A C 1
ATOM 1818 O O . ILE A 1 237 ? 4.157 -4.324 0.633 1.00 98.00 237 ILE A O 1
ATOM 1822 N N . VAL A 1 238 ? 4.265 -5.323 -1.377 1.00 98.56 238 VAL A N 1
ATOM 1823 C CA . VAL A 1 238 ? 4.743 -6.630 -0.897 1.00 98.56 238 VAL A CA 1
ATOM 1824 C C . VAL A 1 238 ? 6.215 -6.873 -1.188 1.00 98.56 238 VAL A C 1
ATOM 1826 O O . VAL A 1 238 ? 6.857 -7.665 -0.502 1.00 98.56 238 VAL A O 1
ATOM 1829 N N . GLY A 1 239 ? 6.768 -6.174 -2.179 1.00 98.31 239 GLY A N 1
ATOM 1830 C CA . GLY A 1 239 ? 8.125 -6.403 -2.652 1.00 98.31 239 GLY A CA 1
ATOM 1831 C C . GLY A 1 239 ? 8.825 -5.132 -3.107 1.00 98.31 239 GLY A C 1
ATOM 1832 O O . GLY A 1 239 ? 8.172 -4.158 -3.476 1.00 98.31 239 GLY A O 1
ATOM 1833 N N . VAL A 1 240 ? 10.155 -5.162 -3.100 1.00 98.38 240 VAL A N 1
ATOM 1834 C CA . VAL A 1 240 ? 11.021 -4.148 -3.714 1.00 98.38 240 VAL A CA 1
ATOM 1835 C C . VAL A 1 240 ? 11.906 -4.816 -4.755 1.00 98.38 240 VAL A C 1
ATOM 1837 O O . VAL A 1 240 ? 12.634 -5.757 -4.450 1.00 98.38 240 VAL A O 1
ATOM 1840 N N . THR A 1 241 ? 11.840 -4.330 -5.989 1.00 97.88 241 THR A N 1
ATOM 1841 C CA . THR A 1 241 ? 12.528 -4.922 -7.137 1.00 97.88 241 THR A CA 1
ATOM 1842 C C . THR A 1 241 ? 14.034 -4.923 -6.943 1.00 97.88 241 THR A C 1
ATOM 1844 O O . THR A 1 241 ? 14.649 -3.864 -6.808 1.00 97.88 241 THR A O 1
ATOM 1847 N N . LYS A 1 242 ? 14.624 -6.114 -7.043 1.00 93.56 242 LYS A N 1
ATOM 1848 C CA . LYS A 1 242 ? 16.074 -6.299 -7.072 1.00 93.56 242 LYS A CA 1
ATOM 1849 C C . LYS A 1 242 ? 16.576 -6.612 -8.480 1.00 93.56 242 LYS A C 1
ATOM 1851 O O . LYS A 1 242 ? 17.626 -6.126 -8.884 1.00 93.56 242 LYS A O 1
ATOM 1856 N N . GLY A 1 243 ? 15.862 -7.458 -9.223 1.00 90.00 243 GLY A N 1
ATOM 1857 C CA . GLY A 1 243 ? 16.286 -7.910 -10.551 1.00 90.00 243 GLY A CA 1
ATOM 1858 C C . GLY A 1 243 ? 15.473 -9.106 -11.034 1.00 90.00 243 GLY A C 1
ATOM 1859 O O . GLY A 1 243 ? 14.309 -9.236 -10.680 1.00 90.00 243 GLY A O 1
ATOM 1860 N N . GLY A 1 244 ? 16.073 -9.989 -11.830 1.00 88.88 244 GLY A N 1
ATOM 1861 C CA . GLY A 1 244 ? 15.391 -11.172 -12.356 1.00 88.88 244 GLY A CA 1
ATOM 1862 C C . GLY A 1 244 ? 16.259 -11.989 -13.310 1.00 88.88 244 GLY A C 1
ATOM 1863 O O . GLY A 1 244 ? 17.452 -11.726 -13.462 1.00 88.88 244 GLY A O 1
ATOM 1864 N N . SER A 1 245 ? 15.643 -12.977 -13.948 1.00 88.38 245 SER A N 1
ATOM 1865 C CA . SER A 1 245 ? 16.205 -13.788 -15.034 1.00 88.38 245 SER A CA 1
ATOM 1866 C C . SER A 1 245 ? 15.425 -13.536 -16.329 1.00 88.38 245 SER A C 1
ATOM 1868 O O . SER A 1 245 ? 14.556 -12.673 -16.356 1.00 88.38 245 SER A O 1
ATOM 1870 N N . MET A 1 246 ? 15.683 -14.275 -17.413 1.00 85.56 246 MET A N 1
ATOM 1871 C CA . MET A 1 246 ? 14.841 -14.206 -18.622 1.00 85.56 246 MET A CA 1
ATOM 1872 C C . MET A 1 246 ? 13.416 -14.724 -18.410 1.00 85.56 246 MET A C 1
ATOM 1874 O O . MET A 1 246 ? 12.539 -14.370 -19.186 1.00 85.56 246 MET A O 1
ATOM 1878 N N . THR A 1 247 ? 13.168 -15.497 -17.353 1.00 91.12 247 THR A N 1
ATOM 1879 C CA . THR A 1 247 ? 11.890 -16.183 -17.101 1.00 91.12 247 THR A CA 1
ATOM 1880 C C . THR A 1 247 ? 11.313 -15.889 -15.718 1.00 91.12 247 THR A C 1
ATOM 1882 O O . THR A 1 247 ? 10.345 -16.523 -15.311 1.00 91.12 247 THR A O 1
ATOM 1885 N N . SER A 1 248 ? 11.893 -14.949 -14.971 1.00 94.81 248 SER A N 1
ATOM 1886 C CA . SER A 1 248 ? 11.411 -14.567 -13.643 1.00 94.81 248 SER A CA 1
ATOM 1887 C C . SER A 1 248 ? 11.829 -13.148 -13.273 1.00 94.81 248 SER A C 1
ATOM 1889 O O . SER A 1 248 ? 12.828 -12.620 -13.763 1.00 94.81 248 SER A O 1
ATOM 1891 N N . SER A 1 249 ? 11.065 -12.534 -12.380 1.00 97.00 249 SER A N 1
ATOM 1892 C CA . SER A 1 249 ? 11.411 -11.305 -11.669 1.00 97.00 249 SER A CA 1
ATOM 1893 C C . SER A 1 249 ? 11.574 -11.626 -10.188 1.00 97.00 249 SER A C 1
ATOM 1895 O O . SER A 1 249 ? 10.869 -12.490 -9.675 1.00 97.00 249 SER A O 1
ATOM 1897 N N . HIS A 1 250 ? 12.484 -10.937 -9.503 1.00 97.62 250 HIS A N 1
ATOM 1898 C CA . HIS A 1 250 ? 12.771 -11.132 -8.085 1.00 97.62 250 HIS A CA 1
ATOM 1899 C C . HIS A 1 250 ? 12.697 -9.809 -7.316 1.00 97.62 250 HIS A C 1
ATOM 1901 O O . HIS A 1 250 ? 13.199 -8.767 -7.764 1.00 97.62 250 HIS A O 1
ATOM 1907 N N . ALA A 1 251 ? 12.140 -9.875 -6.113 1.00 98.00 251 ALA A N 1
ATOM 1908 C CA . ALA A 1 251 ? 12.062 -8.753 -5.190 1.00 98.00 251 ALA A CA 1
ATOM 1909 C C . ALA A 1 251 ? 12.439 -9.156 -3.770 1.00 98.00 251 ALA A C 1
ATOM 1911 O O . ALA A 1 251 ? 12.227 -10.293 -3.358 1.00 98.00 251 ALA A O 1
ATOM 1912 N N . VAL A 1 252 ? 12.932 -8.189 -3.002 1.00 98.19 252 VAL A N 1
ATOM 1913 C CA . VAL A 1 252 ? 13.027 -8.309 -1.548 1.00 98.19 252 VAL A CA 1
ATOM 1914 C C . VAL A 1 252 ? 11.622 -8.259 -0.960 1.00 98.19 252 VAL A C 1
ATOM 1916 O O . VAL A 1 252 ? 10.848 -7.363 -1.297 1.00 98.19 252 VAL A O 1
ATOM 1919 N N . ARG A 1 253 ? 11.292 -9.193 -0.068 1.00 98.25 253 ARG A N 1
ATOM 1920 C CA . ARG A 1 253 ? 9.979 -9.318 0.571 1.00 98.25 253 ARG A CA 1
ATOM 1921 C C . ARG A 1 253 ? 9.800 -8.289 1.685 1.00 98.25 253 ARG A C 1
ATOM 1923 O O . ARG A 1 253 ? 10.425 -8.382 2.740 1.00 98.25 253 ARG A O 1
ATOM 1930 N N . VAL A 1 254 ? 8.878 -7.350 1.501 1.00 98.50 254 VAL A N 1
ATOM 1931 C CA . VAL A 1 254 ? 8.660 -6.221 2.422 1.00 98.50 254 VAL A CA 1
ATOM 1932 C C . VAL A 1 254 ? 8.191 -6.660 3.809 1.00 98.50 254 VAL A C 1
ATOM 1934 O O . VAL A 1 254 ? 8.637 -6.079 4.798 1.00 98.50 254 VAL A O 1
ATOM 1937 N N . ALA A 1 255 ? 7.389 -7.724 3.913 1.00 97.69 255 ALA A N 1
ATOM 1938 C CA . ALA A 1 255 ? 6.883 -8.213 5.199 1.00 97.69 255 ALA A CA 1
ATOM 1939 C C . ALA A 1 255 ? 8.002 -8.546 6.202 1.00 97.69 255 ALA A C 1
ATOM 1941 O O . ALA A 1 255 ? 7.892 -8.230 7.386 1.00 97.69 255 ALA A O 1
ATOM 1942 N N . LYS A 1 256 ? 9.134 -9.088 5.730 1.00 97.31 256 LYS A N 1
ATOM 1943 C CA . LYS A 1 256 ? 10.298 -9.396 6.581 1.00 97.31 256 LYS A CA 1
ATOM 1944 C C . LYS A 1 256 ? 11.049 -8.152 7.069 1.00 97.31 256 LYS A C 1
ATOM 1946 O O . LYS A 1 256 ? 11.838 -8.238 8.006 1.00 97.31 256 LYS A O 1
ATOM 1951 N N . TYR A 1 257 ? 10.789 -6.998 6.459 1.00 97.81 257 TYR A N 1
ATOM 1952 C CA . TYR A 1 257 ? 11.425 -5.719 6.765 1.00 97.81 257 TYR A CA 1
ATOM 1953 C C . TYR A 1 257 ? 10.476 -4.702 7.401 1.00 97.81 257 TYR A C 1
ATOM 1955 O O . TYR A 1 257 ? 10.930 -3.615 7.748 1.00 97.81 257 TYR A O 1
ATOM 1963 N N . ALA A 1 258 ? 9.196 -5.026 7.618 1.00 96.88 258 ALA A N 1
ATOM 1964 C CA . ALA A 1 258 ? 8.199 -4.072 8.107 1.00 96.88 258 ALA A CA 1
ATOM 1965 C C . ALA A 1 258 ? 8.615 -3.375 9.418 1.00 96.88 258 ALA A C 1
ATOM 1967 O O . ALA A 1 258 ? 8.511 -2.154 9.529 1.00 96.88 258 ALA A O 1
ATOM 1968 N N . GLN A 1 259 ? 9.169 -4.120 10.383 1.00 95.25 259 GLN A N 1
ATOM 1969 C CA . GLN A 1 259 ? 9.657 -3.543 11.646 1.00 95.25 259 GLN A CA 1
ATOM 1970 C C . GLN A 1 259 ? 10.874 -2.634 11.451 1.00 95.25 259 GLN A C 1
ATOM 1972 O O . GLN A 1 259 ? 10.961 -1.568 12.058 1.00 95.25 259 GLN A O 1
ATOM 1977 N N . TRP A 1 260 ? 11.798 -3.014 10.567 1.00 97.12 260 TRP A N 1
ATOM 1978 C CA . TRP A 1 260 ? 12.935 -2.164 10.226 1.00 97.12 260 TRP A CA 1
ATOM 1979 C C . TRP A 1 260 ? 12.479 -0.884 9.509 1.00 97.12 260 TRP A C 1
ATOM 1981 O O . TRP A 1 260 ? 12.897 0.204 9.905 1.00 97.12 260 TRP A O 1
ATOM 1991 N N . ILE A 1 261 ? 11.560 -0.981 8.541 1.00 98.31 261 ILE A N 1
ATOM 1992 C CA . ILE A 1 261 ? 10.978 0.188 7.863 1.00 98.31 261 ILE A CA 1
ATOM 1993 C C . ILE A 1 261 ? 10.322 1.105 8.898 1.00 98.31 261 ILE A C 1
ATOM 1995 O O . ILE A 1 261 ? 10.590 2.302 8.895 1.00 98.31 261 ILE A O 1
ATOM 1999 N N . LYS A 1 262 ? 9.539 0.552 9.834 1.00 96.38 262 LYS A N 1
ATOM 2000 C CA . LYS A 1 262 ? 8.911 1.307 10.929 1.00 96.38 262 LYS A CA 1
ATOM 2001 C C . LYS A 1 262 ? 9.931 1.973 11.858 1.00 96.38 262 LYS A C 1
ATOM 2003 O O . LYS A 1 262 ? 9.686 3.076 12.334 1.00 96.38 262 LYS A O 1
ATOM 2008 N N . SER A 1 263 ? 11.091 1.355 12.086 1.00 96.25 263 SER A N 1
ATOM 2009 C CA . SER A 1 263 ? 12.174 1.970 12.868 1.00 96.25 263 SER A CA 1
ATOM 2010 C C . SER A 1 263 ? 12.789 3.197 12.177 1.00 96.25 263 SER A C 1
ATOM 2012 O O . SER A 1 263 ? 13.212 4.132 12.854 1.00 96.25 263 SER A O 1
ATOM 2014 N N . VAL A 1 264 ? 12.793 3.226 10.837 1.00 97.62 264 VAL A N 1
ATOM 2015 C CA . VAL A 1 264 ? 13.272 4.369 10.039 1.00 97.62 264 VAL A CA 1
ATOM 2016 C C . VAL A 1 264 ? 12.169 5.417 9.848 1.00 97.62 264 VAL A C 1
ATOM 2018 O O . VAL A 1 264 ? 12.425 6.614 9.984 1.00 97.62 264 VAL A O 1
ATOM 2021 N N . TYR A 1 265 ? 10.941 4.978 9.558 1.00 97.75 265 TYR A N 1
ATOM 2022 C CA . TYR A 1 265 ? 9.750 5.807 9.378 1.00 97.75 265 TYR A CA 1
ATOM 2023 C C . TYR A 1 265 ? 8.620 5.351 10.318 1.00 97.75 265 TYR A C 1
ATOM 2025 O O . TYR A 1 265 ? 7.785 4.533 9.929 1.00 97.75 265 TYR A O 1
ATOM 2033 N N . PRO A 1 266 ? 8.541 5.886 11.551 1.00 94.31 266 PRO A N 1
ATOM 2034 C CA . PRO A 1 266 ? 7.546 5.453 12.538 1.00 94.31 266 PRO A CA 1
ATOM 2035 C C . PRO A 1 266 ? 6.086 5.659 12.125 1.00 94.31 266 PRO A C 1
ATOM 2037 O O . PRO A 1 266 ? 5.202 5.013 12.680 1.00 94.31 266 PRO A O 1
ATOM 2040 N N . GLN A 1 267 ? 5.826 6.568 11.180 1.00 93.00 267 GLN A N 1
ATOM 2041 C CA . GLN A 1 267 ? 4.494 6.853 10.645 1.00 93.00 267 GLN A CA 1
ATOM 2042 C C . GLN A 1 267 ? 4.143 5.989 9.424 1.00 93.00 267 GLN A C 1
ATOM 2044 O O . GLN A 1 267 ? 3.091 6.206 8.825 1.00 93.00 267 GLN A O 1
ATOM 2049 N N . VAL A 1 268 ? 4.998 5.027 9.044 1.00 95.19 268 VAL A N 1
ATOM 2050 C CA . VAL A 1 268 ? 4.688 4.097 7.957 1.00 95.19 268 VAL A CA 1
ATOM 2051 C C . VAL A 1 268 ? 3.392 3.353 8.256 1.00 95.19 268 VAL A C 1
ATOM 2053 O O . VAL A 1 268 ? 3.149 2.879 9.368 1.00 95.19 268 VAL A O 1
ATOM 2056 N N . ARG A 1 269 ? 2.560 3.244 7.229 1.00 92.25 269 ARG A N 1
ATOM 2057 C CA . ARG A 1 269 ? 1.289 2.541 7.284 1.00 92.25 269 ARG A CA 1
ATOM 2058 C C . ARG A 1 269 ? 1.499 1.065 6.978 1.00 92.25 269 ARG A C 1
ATOM 2060 O O . ARG A 1 269 ? 1.944 0.733 5.878 1.00 92.25 269 ARG A O 1
ATOM 2067 N N . THR A 1 270 ? 1.172 0.187 7.924 1.00 93.44 270 THR A N 1
ATOM 2068 C CA . THR A 1 270 ? 1.241 -1.266 7.709 1.00 93.44 270 THR A CA 1
ATOM 2069 C C . THR A 1 270 ? -0.140 -1.859 7.507 1.00 93.44 270 THR A C 1
ATOM 2071 O O . THR A 1 270 ? -1.104 -1.412 8.132 1.00 93.44 270 THR A O 1
ATOM 2074 N N . PHE A 1 271 ? -0.231 -2.870 6.649 1.00 91.38 271 PHE A N 1
ATOM 2075 C CA . PHE A 1 271 ? -1.480 -3.546 6.318 1.00 91.38 271 PHE A CA 1
ATOM 2076 C C . PHE A 1 271 ? -2.259 -3.953 7.577 1.00 91.38 271 PHE A C 1
ATOM 2078 O O . PHE A 1 271 ? -3.405 -3.542 7.735 1.00 91.38 271 PHE A O 1
ATOM 2085 N N . THR A 1 272 ? -1.604 -4.616 8.535 1.00 88.75 272 THR A N 1
ATOM 2086 C CA . THR A 1 272 ? -2.230 -5.021 9.803 1.00 88.75 272 THR A CA 1
ATOM 2087 C C . THR A 1 272 ? -2.798 -3.839 10.589 1.00 88.75 272 THR A C 1
ATOM 2089 O O . THR A 1 272 ? -3.942 -3.906 11.038 1.00 88.75 272 THR A O 1
ATOM 2092 N N . SER A 1 273 ? -2.056 -2.731 10.722 1.00 85.69 273 SER A N 1
ATOM 2093 C CA . SER A 1 273 ? -2.531 -1.548 11.462 1.00 85.69 273 SER A CA 1
ATOM 2094 C C . SER A 1 273 ? -3.751 -0.869 10.834 1.00 85.69 273 SER A C 1
ATOM 2096 O O . SER A 1 273 ? -4.452 -0.125 11.507 1.00 85.69 273 SER A O 1
ATOM 2098 N N . MET A 1 274 ? -4.010 -1.112 9.549 1.00 83.31 274 MET A N 1
ATOM 2099 C CA . MET A 1 274 ? -5.092 -0.464 8.801 1.00 83.31 274 MET A CA 1
ATOM 2100 C C . ME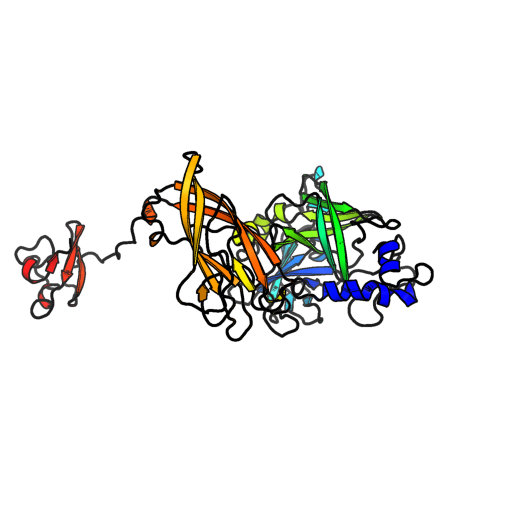T A 1 274 ? -6.253 -1.384 8.477 1.00 83.31 274 MET A C 1
ATOM 2102 O O . MET A 1 274 ? -7.262 -0.938 7.942 1.00 83.31 274 MET A O 1
ATOM 2106 N N . THR A 1 275 ? -6.131 -2.666 8.785 1.00 91.06 275 THR A N 1
ATOM 2107 C CA . THR A 1 275 ? -7.253 -3.592 8.695 1.00 91.06 275 THR A CA 1
ATOM 2108 C C . THR A 1 275 ? -7.746 -4.012 10.065 1.00 91.06 275 THR A C 1
ATOM 2110 O O . THR A 1 275 ? -8.674 -4.803 10.117 1.00 91.06 275 THR A O 1
ATOM 2113 N N . THR A 1 276 ? -7.152 -3.522 11.159 1.00 94.56 276 THR A N 1
ATOM 2114 C CA . THR A 1 276 ? -7.474 -3.966 12.521 1.00 94.56 276 THR A CA 1
ATOM 2115 C C . THR A 1 276 ? -8.091 -2.840 13.334 1.00 94.56 276 THR A C 1
ATOM 2117 O O . THR A 1 276 ? -7.478 -1.792 13.513 1.00 94.56 276 THR A O 1
ATOM 2120 N N . VAL A 1 277 ? -9.303 -3.064 13.834 1.00 95.62 277 VAL A N 1
ATOM 2121 C CA . VAL A 1 277 ? -9.915 -2.218 14.861 1.00 95.62 277 VAL A CA 1
ATOM 2122 C C . VAL A 1 277 ? -9.378 -2.661 16.219 1.00 95.62 277 VAL A C 1
ATOM 2124 O O . VAL A 1 277 ? -9.435 -3.852 16.536 1.00 95.62 277 VAL A O 1
ATOM 2127 N N . ASP A 1 278 ? -8.870 -1.713 17.003 1.00 93.81 278 ASP A N 1
ATOM 2128 C CA . ASP A 1 278 ? -8.410 -1.929 18.377 1.00 93.81 278 ASP A CA 1
ATOM 2129 C C . ASP A 1 278 ? -9.225 -1.090 19.383 1.00 93.81 278 ASP A C 1
ATOM 2131 O O . ASP A 1 278 ? -10.125 -0.338 19.000 1.00 93.81 278 ASP A O 1
ATOM 2135 N N . ALA A 1 279 ? -8.957 -1.266 20.680 1.00 92.44 279 ALA A N 1
ATOM 2136 C CA . ALA A 1 279 ? -9.685 -0.581 21.754 1.00 92.44 279 ALA A CA 1
ATOM 2137 C C . ALA A 1 279 ? -9.369 0.928 21.848 1.00 92.44 279 ALA A C 1
ATOM 2139 O O . ALA A 1 279 ? -10.153 1.705 22.384 1.00 92.44 279 ALA A O 1
ATOM 2140 N N . THR A 1 280 ? -8.224 1.349 21.316 1.00 87.69 280 THR A N 1
ATOM 2141 C CA . THR A 1 280 ? -7.580 2.634 21.620 1.00 87.69 280 THR A CA 1
ATOM 2142 C C . THR A 1 280 ? -7.581 3.625 20.457 1.00 87.69 280 THR A C 1
ATOM 2144 O O . THR A 1 280 ? -7.617 4.838 20.674 1.00 87.69 280 THR A O 1
ATOM 2147 N N . HIS A 1 281 ? -7.560 3.141 19.216 1.00 89.62 281 HIS A N 1
ATOM 2148 C CA . HIS A 1 281 ? -7.399 3.961 18.024 1.00 89.62 281 HIS A CA 1
ATOM 2149 C C . HIS A 1 281 ? -8.647 3.937 17.145 1.00 89.62 281 HIS A C 1
ATOM 2151 O O . HIS A 1 281 ? -9.337 2.933 16.985 1.00 89.62 281 HIS A O 1
ATOM 2157 N N . GLU A 1 282 ? -8.910 5.081 16.516 1.00 93.25 282 GLU A N 1
ATOM 2158 C CA . GLU A 1 282 ? -9.845 5.152 15.402 1.00 93.25 282 GLU A CA 1
ATOM 2159 C C . GLU A 1 282 ? -9.188 4.534 14.163 1.00 93.25 282 GLU A C 1
ATOM 2161 O O . GLU A 1 282 ? -8.148 5.009 13.697 1.00 93.25 282 GLU A O 1
ATOM 2166 N N . LEU A 1 283 ? -9.815 3.496 13.611 1.00 93.50 283 LEU A N 1
ATOM 2167 C CA . LEU A 1 283 ? -9.405 2.930 12.339 1.00 93.50 283 LEU A CA 1
ATOM 2168 C C . LEU A 1 283 ? -10.047 3.733 11.206 1.00 93.50 283 LEU A C 1
ATOM 2170 O O . LEU A 1 283 ? -11.257 3.661 11.006 1.00 93.50 283 LEU A O 1
ATOM 2174 N N . LYS A 1 284 ? -9.241 4.457 10.426 1.00 92.50 284 LYS A N 1
ATOM 2175 C CA . LYS A 1 284 ? -9.687 5.155 9.212 1.00 92.50 284 LYS A CA 1
ATOM 2176 C C . LYS A 1 284 ? -9.097 4.492 7.968 1.00 92.50 284 LYS A C 1
ATOM 2178 O O . LYS A 1 284 ? -7.885 4.525 7.758 1.00 92.50 284 LYS A O 1
ATOM 2183 N N . LEU A 1 285 ? -9.966 3.917 7.142 1.00 91.38 285 LEU A N 1
ATOM 2184 C CA . LEU A 1 285 ? -9.608 3.303 5.864 1.00 91.38 285 LEU A CA 1
ATOM 2185 C C . LEU A 1 285 ? -9.304 4.367 4.790 1.00 91.38 285 LEU A C 1
ATOM 2187 O O . LEU A 1 285 ? -9.663 5.537 4.964 1.00 91.38 285 LEU A O 1
ATOM 2191 N N . PRO A 1 286 ? -8.656 4.000 3.666 1.00 86.38 286 PRO A N 1
ATOM 2192 C CA . PRO A 1 286 ? -8.474 4.894 2.533 1.00 86.38 286 PRO A CA 1
ATOM 2193 C C . PRO A 1 286 ? -9.805 5.387 2.012 1.00 86.38 286 PRO A C 1
ATOM 2195 O O . PRO A 1 286 ? -10.838 4.729 2.141 1.00 86.38 286 PRO A O 1
ATOM 2198 N N . ASP A 1 287 ? -9.752 6.540 1.366 1.00 87.88 287 ASP A N 1
ATOM 2199 C CA . ASP A 1 287 ? -10.857 6.960 0.537 1.00 87.88 287 ASP A CA 1
ATOM 2200 C C . ASP A 1 287 ? -10.923 6.103 -0.737 1.00 87.88 287 ASP A C 1
ATOM 2202 O O . ASP A 1 287 ? -10.058 6.195 -1.609 1.00 87.88 287 ASP A O 1
ATOM 2206 N N . LEU A 1 288 ? -11.950 5.255 -0.827 1.00 88.06 288 LEU A N 1
ATOM 2207 C CA . LEU A 1 288 ? -12.183 4.385 -1.982 1.00 88.06 288 LEU A CA 1
ATOM 2208 C C . LEU A 1 288 ? -12.905 5.101 -3.134 1.00 88.06 288 LEU A C 1
ATOM 2210 O O . LEU A 1 288 ? -13.072 4.509 -4.201 1.00 88.06 288 LEU A O 1
ATOM 2214 N N . SER A 1 289 ? -13.313 6.363 -2.958 1.00 86.06 289 SER A N 1
ATOM 2215 C CA . SER A 1 289 ? -13.996 7.141 -4.000 1.00 86.06 289 SER A CA 1
ATOM 2216 C C . SER A 1 289 ? -13.171 7.242 -5.285 1.00 86.06 289 SER A C 1
ATOM 2218 O O . SER A 1 289 ? -13.701 7.075 -6.384 1.00 86.06 289 SER A O 1
ATOM 2220 N N . HIS A 1 290 ? -11.853 7.403 -5.158 1.00 81.00 290 HIS A N 1
ATOM 2221 C CA . HIS A 1 290 ? -10.926 7.495 -6.285 1.00 81.00 290 HIS A CA 1
ATOM 2222 C C . HIS A 1 290 ? -10.855 6.207 -7.115 1.00 81.00 290 HIS A C 1
ATOM 2224 O O . HIS A 1 290 ? -10.565 6.257 -8.309 1.00 81.00 290 HIS A O 1
ATOM 2230 N N . GLU A 1 291 ? -11.148 5.051 -6.513 1.00 80.56 291 GLU A N 1
ATOM 2231 C CA . GLU A 1 291 ? -11.239 3.775 -7.233 1.00 80.56 291 GLU A CA 1
ATOM 2232 C C . GLU A 1 291 ? -12.611 3.581 -7.898 1.00 80.56 291 GLU A C 1
ATOM 2234 O O . GLU A 1 291 ? -12.730 2.830 -8.864 1.00 80.56 291 GLU A O 1
ATOM 2239 N N . ALA A 1 292 ? -13.632 4.302 -7.432 1.00 83.44 292 ALA A N 1
ATOM 2240 C CA . ALA A 1 292 ? -15.003 4.266 -7.930 1.00 83.44 292 ALA A CA 1
ATOM 2241 C C . ALA A 1 292 ? -15.312 5.408 -8.920 1.00 83.44 292 ALA A C 1
ATOM 2243 O O . ALA A 1 292 ? -16.426 5.932 -8.928 1.00 83.44 292 ALA A O 1
ATOM 2244 N N . LYS A 1 293 ? -14.331 5.842 -9.729 1.00 81.81 293 LYS A N 1
ATOM 2245 C CA . LYS A 1 293 ? -14.450 6.990 -10.664 1.00 81.81 293 LYS A CA 1
ATOM 2246 C C . LYS A 1 293 ? -14.930 8.276 -9.975 1.00 81.81 293 LYS A C 1
ATOM 2248 O O . LYS A 1 293 ? -15.757 9.011 -10.512 1.00 81.81 293 LYS A O 1
ATOM 2253 N N . ASP A 1 294 ? -14.450 8.497 -8.753 1.00 76.62 294 ASP A N 1
ATOM 2254 C CA . ASP A 1 294 ? -14.849 9.592 -7.863 1.00 76.62 294 ASP A CA 1
ATOM 2255 C C . ASP A 1 294 ? -16.340 9.598 -7.510 1.00 76.62 294 ASP A C 1
ATOM 2257 O O . ASP A 1 294 ? -16.904 10.631 -7.148 1.00 76.62 294 ASP A O 1
ATOM 2261 N N . SER A 1 295 ? -16.996 8.442 -7.597 1.00 80.44 295 SER A N 1
ATOM 2262 C CA . SER A 1 295 ? -18.308 8.226 -7.007 1.00 80.44 295 SER A CA 1
ATOM 2263 C C . SER A 1 295 ? -18.209 8.250 -5.483 1.00 80.44 295 SER A C 1
ATOM 2265 O O . SER A 1 295 ? -17.253 7.745 -4.900 1.00 80.44 295 SER A O 1
ATOM 2267 N N . SER A 1 296 ? -19.270 8.724 -4.830 1.00 89.56 296 SER A N 1
ATOM 2268 C CA . SER A 1 296 ? -19.513 8.414 -3.419 1.00 89.56 296 SER A CA 1
ATOM 2269 C C . SER A 1 296 ? -19.550 6.894 -3.218 1.00 89.56 296 SER A C 1
ATOM 2271 O O . SER A 1 296 ? -20.136 6.187 -4.048 1.00 89.56 296 SER A O 1
ATOM 2273 N N . VAL A 1 297 ? -18.925 6.399 -2.150 1.00 93.00 297 VAL A N 1
ATOM 2274 C CA . VAL A 1 297 ? -18.879 4.974 -1.794 1.00 93.00 297 VAL A CA 1
ATOM 2275 C C . VAL A 1 297 ? -19.557 4.778 -0.444 1.00 93.00 297 VAL A C 1
ATOM 2277 O O . VAL A 1 297 ? -19.144 5.381 0.539 1.00 93.00 297 VAL A O 1
ATOM 2280 N N . SER A 1 298 ? -20.589 3.941 -0.387 1.00 94.38 298 SER A N 1
ATOM 2281 C CA . SER A 1 298 ? -21.274 3.555 0.854 1.00 94.38 298 SER A CA 1
ATOM 2282 C C . SER A 1 298 ? -20.791 2.196 1.348 1.00 94.38 298 SER A C 1
ATOM 2284 O O . SER A 1 298 ? -20.372 1.358 0.544 1.00 94.38 298 SER A O 1
ATOM 2286 N N . TYR A 1 299 ? -20.917 1.954 2.654 1.00 97.25 299 TYR A N 1
ATOM 2287 C CA . TYR A 1 299 ? -20.476 0.716 3.286 1.00 97.25 299 TYR A CA 1
ATOM 2288 C C . TYR A 1 299 ? -21.622 -0.039 3.952 1.00 97.25 299 TYR A C 1
ATOM 2290 O O . TYR A 1 299 ? -22.375 0.536 4.731 1.00 97.25 299 TYR A O 1
ATOM 2298 N N . THR A 1 300 ? -21.716 -1.343 3.709 1.00 97.44 300 THR A N 1
ATOM 2299 C CA . THR A 1 300 ? -22.710 -2.223 4.340 1.00 97.44 300 THR A CA 1
ATOM 2300 C C . THR A 1 300 ? -22.055 -3.479 4.904 1.00 97.44 300 THR A C 1
ATOM 2302 O O . THR A 1 300 ? -20.951 -3.865 4.517 1.00 97.44 300 THR A O 1
ATOM 2305 N N . VAL A 1 301 ? -22.721 -4.128 5.853 1.00 98.12 301 VAL A N 1
ATOM 2306 C CA . VAL A 1 301 ? -22.296 -5.394 6.449 1.00 98.12 301 VAL A CA 1
ATOM 2307 C C . VAL A 1 301 ? -23.043 -6.519 5.726 1.00 98.12 301 VAL A C 1
ATOM 2309 O O . VAL A 1 301 ? -24.229 -6.724 5.993 1.00 98.12 301 VAL A O 1
ATOM 2312 N N . PRO A 1 302 ? -22.401 -7.249 4.792 1.00 96.69 302 PRO A N 1
ATOM 2313 C CA . PRO A 1 302 ? -23.055 -8.361 4.114 1.00 96.69 302 PRO A CA 1
ATOM 2314 C C . PRO A 1 302 ? -23.405 -9.468 5.113 1.00 96.69 302 PRO A C 1
ATOM 2316 O O . PRO A 1 302 ? -22.808 -9.577 6.189 1.00 96.69 302 PRO A O 1
ATOM 2319 N N . LYS A 1 303 ? -24.363 -10.324 4.740 1.00 96.56 303 LYS A N 1
ATOM 2320 C CA . LYS A 1 303 ? -24.784 -11.459 5.568 1.00 96.56 303 LYS A CA 1
ATOM 2321 C C . LYS A 1 303 ? -23.591 -12.369 5.881 1.00 96.56 303 LYS A C 1
ATOM 2323 O O . LYS A 1 303 ? -23.022 -12.982 4.982 1.00 96.56 303 LYS A O 1
ATOM 2328 N N . GLN A 1 304 ? -23.270 -12.495 7.165 1.00 96.12 304 GLN A N 1
ATOM 2329 C CA . GLN A 1 304 ? -22.171 -13.305 7.688 1.00 96.12 304 GLN A CA 1
ATOM 2330 C C . GLN A 1 304 ? -22.452 -13.707 9.144 1.00 96.12 304 GLN A C 1
ATOM 2332 O O . GLN A 1 304 ? -23.349 -13.160 9.778 1.00 96.12 304 GLN A O 1
ATOM 2337 N N . SER A 1 305 ? -21.702 -14.671 9.680 1.00 95.75 305 SER A N 1
ATOM 2338 C CA . SER A 1 305 ? -21.841 -15.112 11.079 1.00 95.75 305 SER A CA 1
ATOM 2339 C C . SER A 1 305 ? -21.035 -14.271 12.071 1.00 95.75 305 SER A C 1
ATOM 2341 O O . SER A 1 305 ? -21.359 -14.243 13.255 1.00 95.75 305 SER A O 1
ATOM 2343 N N . ALA A 1 306 ? -19.974 -13.611 11.601 1.00 96.38 306 ALA A N 1
ATOM 2344 C CA . ALA A 1 306 ? -19.037 -12.877 12.447 1.00 96.38 306 ALA A CA 1
ATOM 2345 C C . ALA A 1 306 ? -19.485 -11.445 12.776 1.00 96.38 306 ALA A C 1
ATOM 2347 O O . ALA A 1 306 ? -18.941 -10.843 13.698 1.00 96.38 306 ALA A O 1
ATOM 2348 N N . ALA A 1 307 ? -20.443 -10.889 12.029 1.00 97.88 307 ALA A N 1
ATOM 2349 C CA . ALA A 1 307 ? -20.884 -9.512 12.194 1.00 97.88 307 ALA A CA 1
ATOM 2350 C C . ALA A 1 307 ? -22.316 -9.284 11.695 1.00 97.88 307 ALA A C 1
ATOM 2352 O O . ALA A 1 307 ? -22.746 -9.893 10.712 1.00 97.88 307 ALA A O 1
ATOM 2353 N N . THR A 1 308 ? -23.012 -8.345 12.329 1.00 98.19 308 THR A N 1
ATOM 2354 C CA . THR A 1 308 ? -24.285 -7.771 11.876 1.00 98.19 308 THR A CA 1
ATOM 2355 C C . THR A 1 308 ? -24.193 -6.245 11.852 1.00 98.19 308 THR A C 1
ATOM 2357 O O . THR A 1 308 ? -23.432 -5.640 12.602 1.00 98.19 308 THR A O 1
ATOM 2360 N N . GLY A 1 309 ? -24.951 -5.604 10.966 1.00 97.12 309 GLY A N 1
ATOM 2361 C CA . GLY A 1 309 ? -24.965 -4.150 10.807 1.00 97.12 309 GLY A CA 1
ATOM 2362 C C . GLY A 1 309 ? -25.889 -3.728 9.662 1.00 97.12 309 GLY A C 1
ATOM 2363 O O . GLY A 1 309 ? -26.682 -4.553 9.196 1.00 97.12 309 GLY A O 1
ATOM 2364 N N . PRO A 1 310 ? -25.809 -2.471 9.194 1.00 96.19 310 PRO A N 1
ATOM 2365 C CA . PRO A 1 310 ? -26.614 -2.001 8.070 1.00 96.19 310 PRO A CA 1
ATOM 2366 C C . PRO A 1 310 ? -26.346 -2.827 6.810 1.00 96.19 310 PRO A C 1
ATOM 2368 O O . PRO A 1 310 ? -25.192 -3.014 6.432 1.00 96.19 310 PRO A O 1
ATOM 2371 N N . THR A 1 311 ? -27.399 -3.307 6.154 1.00 95.62 311 THR A N 1
ATOM 2372 C CA . THR A 1 311 ? -27.299 -4.160 4.955 1.00 95.62 311 THR A CA 1
ATOM 2373 C C . THR A 1 311 ? -27.570 -3.403 3.658 1.00 95.62 311 THR A C 1
ATOM 2375 O O . THR A 1 311 ? -27.087 -3.825 2.609 1.00 95.62 311 THR A O 1
ATOM 2378 N N . ASP A 1 312 ? -28.241 -2.254 3.744 1.00 92.19 312 ASP A N 1
ATOM 2379 C CA . ASP A 1 312 ? -28.628 -1.428 2.605 1.00 92.19 312 ASP A CA 1
ATOM 2380 C C . ASP A 1 312 ? -27.955 -0.052 2.652 1.00 92.19 312 ASP A C 1
ATOM 2382 O O . ASP A 1 312 ? -27.833 0.581 3.709 1.00 92.19 312 ASP A O 1
ATOM 2386 N N . ALA A 1 313 ? -27.520 0.411 1.480 1.00 91.06 313 ALA A N 1
ATOM 2387 C CA . ALA A 1 313 ? -27.054 1.777 1.291 1.00 91.06 313 ALA A CA 1
ATOM 2388 C C . ALA A 1 313 ? -28.245 2.743 1.278 1.00 91.06 313 ALA A C 1
ATOM 2390 O O . ALA A 1 313 ? -29.273 2.450 0.667 1.00 91.06 313 ALA A O 1
ATOM 2391 N N . ASP A 1 314 ? -28.080 3.907 1.898 1.00 88.06 314 ASP A N 1
ATOM 2392 C CA . ASP A 1 314 ? -29.124 4.928 1.993 1.00 88.06 314 ASP A CA 1
ATOM 2393 C C . ASP A 1 314 ? -28.626 6.282 1.472 1.00 88.06 314 ASP A C 1
ATOM 2395 O O . ASP A 1 314 ? -27.466 6.648 1.656 1.00 88.06 314 ASP A O 1
ATOM 2399 N N . TRP A 1 315 ? -29.504 7.051 0.831 1.00 85.12 315 TRP A N 1
ATOM 2400 C CA . TRP A 1 315 ? -29.237 8.428 0.416 1.00 85.12 315 TRP A CA 1
ATOM 2401 C C . TRP A 1 315 ? -29.752 9.428 1.461 1.00 85.12 315 TRP A C 1
ATOM 2403 O O . TRP A 1 315 ? -30.452 10.389 1.149 1.00 85.12 315 TRP A O 1
ATOM 2413 N N . ASP A 1 316 ? -29.367 9.212 2.714 1.00 80.38 316 ASP A N 1
ATOM 2414 C CA . ASP A 1 316 ? -29.547 10.160 3.808 1.00 80.38 316 ASP A CA 1
ATOM 2415 C C . ASP A 1 316 ? -28.191 10.399 4.472 1.00 80.38 316 ASP A C 1
ATOM 2417 O O . ASP A 1 316 ? -27.427 9.461 4.708 1.00 80.38 316 ASP A O 1
ATOM 2421 N N . LEU A 1 317 ? -27.854 11.661 4.743 1.00 73.19 317 LEU A N 1
ATOM 2422 C CA . LEU A 1 317 ? -26.647 11.986 5.498 1.00 73.19 317 LEU A CA 1
ATOM 2423 C C . LEU A 1 317 ? -26.773 11.468 6.938 1.00 73.19 317 LEU A C 1
ATOM 2425 O O . LEU A 1 317 ? -25.760 11.130 7.547 1.00 73.19 317 LEU A O 1
ATOM 2429 N N . GLY A 1 318 ? -28.006 11.376 7.454 1.00 74.12 318 GLY A N 1
ATOM 2430 C CA . GLY A 1 318 ? -28.310 10.956 8.815 1.00 74.12 318 GLY A CA 1
ATOM 2431 C C . GLY A 1 318 ? -27.643 11.838 9.877 1.00 74.12 318 GLY A C 1
ATOM 2432 O O . GLY A 1 318 ? -27.002 12.850 9.591 1.00 74.12 318 GLY A O 1
ATOM 2433 N N . GLN A 1 319 ? -27.778 11.444 11.142 1.00 75.06 319 GLN A N 1
ATOM 2434 C CA . GLN A 1 319 ? -26.947 11.953 12.236 1.00 75.06 319 GLN A CA 1
ATOM 2435 C C . GLN A 1 319 ? -26.323 10.779 12.991 1.00 75.06 319 GLN A C 1
ATOM 2437 O O . GLN A 1 319 ? -26.919 9.709 13.096 1.00 75.06 319 GLN A O 1
ATOM 2442 N N . GLY A 1 320 ? -25.130 10.986 13.549 1.00 88.06 320 GLY A N 1
ATOM 2443 C CA . GLY A 1 320 ? -24.474 9.997 14.402 1.00 88.06 320 GLY A CA 1
ATOM 2444 C C . GLY A 1 320 ? -23.657 8.965 13.625 1.00 88.06 320 GLY A C 1
ATOM 2445 O O . GLY A 1 320 ? -22.783 9.330 12.842 1.00 88.06 320 GLY A O 1
ATOM 2446 N N . HIS A 1 321 ? -23.874 7.687 13.928 1.00 94.56 321 HIS A N 1
ATOM 2447 C CA . HIS A 1 321 ? -23.078 6.558 13.448 1.00 94.56 321 HIS A CA 1
ATOM 2448 C C . HIS A 1 321 ? -23.943 5.320 13.238 1.00 94.56 321 HIS A C 1
ATOM 2450 O O . HIS A 1 321 ? -25.009 5.185 13.835 1.00 94.56 321 HIS A O 1
ATOM 2456 N N . SER A 1 322 ? -23.443 4.392 12.432 1.00 96.69 322 SER A N 1
ATOM 2457 C CA . SER A 1 322 ? -23.951 3.023 12.392 1.00 96.69 322 SER A CA 1
ATOM 2458 C C . SER A 1 322 ? -23.260 2.187 13.470 1.00 96.69 322 SER A C 1
ATOM 2460 O O . SER A 1 322 ? -22.131 2.487 13.860 1.00 96.69 322 SER A O 1
ATOM 2462 N N . ILE A 1 323 ? -23.903 1.111 13.918 1.00 97.38 323 ILE A N 1
ATOM 2463 C CA . ILE A 1 323 ? -23.273 0.099 14.773 1.00 97.38 323 ILE A CA 1
ATOM 2464 C C . ILE A 1 323 ? -23.033 -1.163 13.949 1.00 97.38 323 ILE A C 1
ATOM 2466 O O . ILE A 1 323 ? -23.946 -1.664 13.290 1.00 97.38 323 ILE A O 1
ATOM 2470 N N . ILE A 1 324 ? -21.807 -1.677 14.012 1.00 98.44 324 ILE A N 1
ATOM 2471 C CA . ILE A 1 324 ? -21.477 -3.041 13.605 1.00 98.44 324 ILE A CA 1
ATOM 2472 C C . ILE A 1 324 ? -21.353 -3.863 14.885 1.00 98.44 324 ILE A C 1
ATOM 2474 O O . ILE A 1 324 ? -20.498 -3.573 15.721 1.00 98.44 324 ILE A O 1
ATOM 2478 N N . GLN A 1 325 ? -22.191 -4.881 15.046 1.00 98.38 325 GLN A N 1
ATOM 2479 C CA . GLN A 1 325 ? -22.072 -5.823 16.155 1.00 98.38 325 GLN A CA 1
ATOM 2480 C C . GLN A 1 325 ? -21.218 -6.997 15.699 1.00 98.38 325 GLN A C 1
ATOM 2482 O O . GLN A 1 325 ? -21.586 -7.718 14.772 1.00 98.38 325 GLN A O 1
ATOM 2487 N N . LEU A 1 326 ? -20.067 -7.174 16.330 1.00 98.38 326 LEU A N 1
ATOM 2488 C CA . LEU A 1 326 ? -19.118 -8.235 16.036 1.00 98.38 326 LEU A CA 1
ATOM 2489 C C . LEU A 1 326 ? -19.293 -9.384 17.019 1.00 98.38 326 LEU A C 1
ATOM 2491 O O . LEU A 1 326 ? -19.449 -9.163 18.214 1.00 98.38 326 LEU A O 1
ATOM 2495 N N . ASN A 1 327 ? -19.212 -10.611 16.523 1.00 97.44 327 ASN A N 1
ATOM 2496 C CA . ASN A 1 327 ? -19.148 -11.807 17.347 1.00 97.44 327 ASN A CA 1
ATOM 2497 C C . ASN A 1 327 ? -17.679 -12.230 17.495 1.00 97.44 327 ASN A C 1
ATOM 2499 O O . ASN A 1 327 ? -17.145 -12.948 16.645 1.00 97.44 327 ASN A O 1
ATOM 2503 N N . LEU A 1 328 ? -17.010 -11.734 18.537 1.00 97.50 328 LEU A N 1
ATOM 2504 C CA . LEU A 1 328 ? -15.570 -11.908 18.744 1.00 97.50 328 LEU A CA 1
ATOM 2505 C C . LEU A 1 328 ? -15.281 -13.032 19.731 1.00 97.50 328 LEU A C 1
ATOM 2507 O O . LEU A 1 328 ? -15.989 -13.196 20.721 1.00 97.50 328 LEU A O 1
ATOM 2511 N N . ARG A 1 329 ? -14.212 -13.788 19.484 1.00 97.00 329 ARG A N 1
ATOM 2512 C CA . ARG A 1 329 ? -13.751 -14.839 20.390 1.00 97.00 329 ARG A CA 1
ATOM 2513 C C . ARG A 1 329 ? -12.841 -14.229 21.451 1.00 97.00 329 ARG A C 1
ATOM 2515 O O . ARG A 1 329 ? -11.842 -13.607 21.098 1.00 97.00 329 ARG A O 1
ATOM 2522 N N . ASP A 1 330 ? -13.148 -14.453 22.723 1.00 95.62 330 ASP A N 1
ATOM 2523 C CA . ASP A 1 330 ? -12.193 -14.266 23.814 1.00 95.62 330 ASP A CA 1
ATOM 2524 C C . ASP A 1 330 ? -11.059 -15.283 23.625 1.00 95.62 330 ASP A C 1
ATOM 2526 O O . ASP A 1 330 ? -11.270 -16.498 23.658 1.00 95.62 330 ASP A O 1
ATOM 2530 N N . VAL A 1 331 ? -9.851 -14.793 23.373 1.00 93.44 331 VAL A N 1
ATOM 2531 C CA . VAL A 1 331 ? -8.661 -15.608 23.113 1.00 93.44 331 VAL A CA 1
ATOM 2532 C C . VAL A 1 331 ? -8.276 -16.435 24.341 1.00 93.44 331 VAL A C 1
ATOM 2534 O O . VAL A 1 331 ? -7.775 -17.549 24.188 1.00 93.44 331 VAL A O 1
ATOM 2537 N N . ASN A 1 332 ? -8.553 -15.929 25.544 1.00 89.06 332 ASN A N 1
ATOM 2538 C CA . ASN A 1 332 ? -8.193 -16.574 26.801 1.00 89.06 332 ASN A CA 1
ATOM 2539 C C . ASN A 1 332 ? -9.213 -17.644 27.198 1.00 89.06 332 ASN A C 1
ATOM 2541 O O . ASN A 1 332 ? -8.835 -18.735 27.620 1.00 89.06 332 ASN A O 1
ATOM 2545 N N . GLN A 1 333 ? -10.506 -17.339 27.065 1.00 89.56 333 GLN A N 1
ATOM 2546 C CA . GLN A 1 333 ? -11.582 -18.222 27.538 1.00 89.56 333 GLN A CA 1
ATOM 2547 C C . GLN A 1 333 ? -12.196 -19.086 26.431 1.00 89.56 333 GLN A C 1
ATOM 2549 O O . GLN A 1 333 ? -12.831 -20.102 26.701 1.00 89.56 333 GLN A O 1
ATOM 2554 N N . GLY A 1 334 ? -12.018 -18.697 25.170 1.00 89.75 334 GLY A N 1
ATOM 2555 C CA . GLY A 1 334 ? -12.552 -19.384 23.998 1.00 89.75 334 GLY A CA 1
ATOM 2556 C C . GLY A 1 334 ? -14.036 -19.133 23.717 1.00 89.75 334 GLY A C 1
ATOM 2557 O O . GLY A 1 334 ? -14.506 -19.571 22.664 1.00 89.75 334 GLY A O 1
ATOM 2558 N N . TYR A 1 335 ? -14.755 -18.440 24.606 1.00 91.94 335 TYR A N 1
ATOM 2559 C CA . TYR A 1 335 ? -16.150 -18.042 24.411 1.00 91.94 335 TYR A CA 1
ATOM 2560 C C . TYR A 1 335 ? -16.278 -16.875 23.438 1.00 91.94 335 TYR A C 1
ATOM 2562 O O . TYR A 1 335 ? -15.329 -16.135 23.192 1.00 91.94 335 TYR A O 1
ATOM 2570 N N . TYR A 1 336 ? -17.474 -16.716 22.881 1.00 93.94 336 TYR A N 1
ATOM 2571 C CA . TYR A 1 336 ? -17.790 -15.617 21.982 1.00 93.94 336 TYR A CA 1
ATOM 2572 C C . TYR A 1 336 ? -18.582 -14.532 22.706 1.00 93.94 336 TYR A C 1
ATOM 2574 O O . TYR A 1 336 ? -19.503 -14.834 23.465 1.00 93.94 336 TYR A O 1
ATOM 2582 N N . HIS A 1 337 ? -18.237 -13.280 22.428 1.00 96.00 337 HIS A N 1
ATOM 2583 C CA . HIS A 1 337 ? -18.883 -12.094 22.969 1.00 96.00 337 HIS A CA 1
ATOM 2584 C C . HIS A 1 337 ? -19.335 -11.179 21.835 1.00 96.00 337 HIS A C 1
ATOM 2586 O O . HIS A 1 337 ? -18.655 -11.043 20.815 1.00 96.00 337 HIS A O 1
ATOM 2592 N N . GLN A 1 338 ? -20.484 -10.533 22.034 1.00 96.56 338 GLN A N 1
ATOM 2593 C CA . GLN A 1 338 ? -20.915 -9.452 21.159 1.00 96.56 338 GLN A CA 1
ATOM 2594 C C . GLN A 1 338 ? -20.177 -8.169 21.528 1.00 96.56 338 GLN A C 1
ATOM 2596 O O . GLN A 1 338 ? -20.152 -7.782 22.694 1.00 96.56 338 GLN A O 1
ATOM 2601 N N . VAL A 1 339 ? -19.593 -7.524 20.523 1.00 97.81 339 VAL A N 1
ATOM 2602 C CA . VAL A 1 339 ? -18.838 -6.280 20.664 1.00 97.81 339 VAL A CA 1
ATOM 2603 C C . VAL A 1 339 ? -19.360 -5.268 19.654 1.00 97.81 339 VAL A C 1
ATOM 2605 O O . VAL A 1 339 ? -19.350 -5.518 18.451 1.00 97.81 339 VAL A O 1
ATOM 2608 N N . ASN A 1 340 ? -19.823 -4.122 20.137 1.00 98.19 340 ASN A N 1
ATOM 2609 C CA . ASN A 1 340 ? -20.326 -3.033 19.315 1.00 98.19 340 ASN A CA 1
ATOM 2610 C C . ASN A 1 340 ? -19.171 -2.136 18.861 1.00 98.19 340 ASN A C 1
ATOM 2612 O O . ASN A 1 340 ? -18.407 -1.620 19.678 1.00 98.19 340 ASN A O 1
ATOM 2616 N N . ILE A 1 341 ? -19.078 -1.913 17.553 1.00 98.38 341 ILE A N 1
ATOM 2617 C CA . ILE A 1 341 ? -18.145 -0.975 16.933 1.00 98.38 341 ILE A CA 1
ATOM 2618 C C . ILE A 1 341 ? -18.950 0.136 16.272 1.00 98.38 341 ILE A C 1
ATOM 2620 O O . ILE A 1 341 ? -19.814 -0.127 15.429 1.00 98.38 341 ILE A O 1
ATOM 2624 N N . ARG A 1 342 ? -18.646 1.388 16.621 1.00 98.12 342 ARG A N 1
ATOM 2625 C CA . ARG A 1 342 ? -19.207 2.541 15.918 1.00 98.12 342 ARG A CA 1
ATOM 2626 C C . ARG A 1 342 ? -18.557 2.664 14.550 1.00 98.12 342 ARG A C 1
ATOM 2628 O O . ARG A 1 342 ? -17.335 2.572 14.427 1.00 98.12 342 ARG A O 1
ATOM 2635 N N . ALA A 1 343 ? -19.376 2.904 13.537 1.00 98.00 343 ALA A N 1
ATOM 2636 C CA . ALA A 1 343 ? -18.957 3.007 12.154 1.00 98.00 343 ALA A CA 1
ATOM 2637 C C . ALA A 1 343 ? -19.511 4.278 11.503 1.00 98.00 343 ALA A C 1
ATOM 2639 O O . ALA A 1 343 ? -20.720 4.527 11.494 1.00 98.00 343 ALA A O 1
ATOM 2640 N N . TRP A 1 344 ? -18.614 5.059 10.912 1.00 96.25 344 TRP A N 1
ATOM 2641 C CA . TRP A 1 344 ? -18.932 6.265 10.161 1.00 96.25 344 TRP A CA 1
ATOM 2642 C C . TRP A 1 344 ? -18.366 6.187 8.756 1.00 96.25 344 TRP A C 1
ATOM 2644 O O . TRP A 1 344 ? -17.356 5.532 8.510 1.00 96.25 344 TRP A O 1
ATOM 2654 N N . ARG A 1 345 ? -18.951 6.968 7.859 1.00 93.69 345 ARG A N 1
ATOM 2655 C CA . ARG A 1 345 ? -18.289 7.410 6.646 1.00 93.69 345 ARG A CA 1
ATOM 2656 C C . ARG A 1 345 ? -17.858 8.861 6.800 1.00 93.69 345 ARG A C 1
ATOM 2658 O O . ARG A 1 345 ? -18.666 9.728 7.128 1.00 93.69 345 ARG A O 1
ATOM 2665 N N . ASP A 1 346 ? -16.580 9.120 6.573 1.00 90.94 346 ASP A N 1
ATOM 2666 C CA . ASP A 1 346 ? -16.050 10.472 6.456 1.00 90.94 346 ASP A CA 1
ATOM 2667 C C . ASP A 1 346 ? -16.344 10.999 5.049 1.00 90.94 346 ASP A C 1
ATOM 2669 O O . ASP A 1 346 ? -15.790 10.498 4.067 1.00 90.94 346 ASP A O 1
ATOM 2673 N N . VAL A 1 347 ? -17.230 11.996 4.979 1.00 87.19 347 VAL A N 1
ATOM 2674 C CA . VAL A 1 347 ? -17.674 12.632 3.731 1.00 87.19 347 VAL A CA 1
ATOM 2675 C C . VAL A 1 347 ? -16.953 13.952 3.455 1.00 87.19 347 VAL A C 1
ATOM 2677 O O . VAL A 1 347 ? -17.448 14.782 2.699 1.00 87.19 347 VAL A O 1
ATOM 2680 N N . GLY A 1 348 ? -15.818 14.193 4.117 1.00 82.44 348 GLY A N 1
ATOM 2681 C CA . GLY A 1 348 ? -14.968 15.373 3.950 1.00 82.44 348 GLY A CA 1
ATOM 2682 C C . GLY A 1 348 ? -15.434 16.592 4.747 1.00 82.44 348 GLY A C 1
ATOM 2683 O O . GLY A 1 348 ? -14.618 17.265 5.370 1.00 82.44 348 GLY A O 1
ATOM 2684 N N . CYS A 1 349 ? -16.741 16.868 4.777 1.00 82.62 349 CYS A N 1
ATOM 2685 C CA . CYS A 1 349 ? -17.301 17.982 5.557 1.00 82.62 349 CYS A CA 1
ATOM 2686 C C . CYS A 1 349 ? -17.885 17.561 6.918 1.00 82.62 349 CYS A C 1
ATOM 2688 O O . CYS A 1 349 ? -18.061 18.397 7.803 1.00 82.62 349 CYS A O 1
ATOM 2690 N N . ALA A 1 350 ? -18.213 16.278 7.079 1.00 86.94 350 ALA A N 1
ATOM 2691 C CA . ALA A 1 350 ? -18.841 15.715 8.268 1.00 86.94 350 ALA A CA 1
ATOM 2692 C C . ALA A 1 350 ? -18.590 14.200 8.348 1.00 86.94 350 ALA A C 1
ATOM 2694 O O . ALA A 1 350 ? -18.116 13.581 7.393 1.00 86.94 350 ALA A O 1
ATOM 2695 N N . LYS A 1 351 ? -18.952 13.596 9.485 1.00 90.56 351 LYS A N 1
ATOM 2696 C CA . LYS A 1 351 ? -19.094 12.142 9.620 1.00 90.56 351 LYS A CA 1
ATOM 2697 C C . LYS A 1 351 ? -20.575 11.774 9.490 1.00 90.56 351 LYS A C 1
ATOM 2699 O O . LYS A 1 351 ? -21.404 12.347 10.191 1.00 90.56 351 LYS A O 1
ATOM 2704 N N . ALA A 1 352 ? -20.876 10.824 8.615 1.00 92.50 352 ALA A N 1
ATOM 2705 C CA . ALA A 1 352 ? -22.204 10.250 8.400 1.00 92.50 352 ALA A CA 1
ATOM 2706 C C . ALA A 1 352 ? -22.228 8.780 8.869 1.00 92.50 352 ALA A C 1
ATOM 2708 O O . ALA A 1 352 ? -21.156 8.192 9.036 1.00 92.50 352 ALA A O 1
ATOM 2709 N N . PRO A 1 353 ? -23.396 8.140 9.057 1.00 95.75 353 PRO A N 1
ATOM 2710 C CA . PRO A 1 353 ? -23.485 6.686 9.209 1.00 95.75 353 PRO A CA 1
ATOM 2711 C C . PRO A 1 353 ? -22.800 5.960 8.037 1.00 95.75 353 PRO A C 1
ATOM 2713 O O . PRO A 1 353 ? -22.817 6.446 6.905 1.00 95.75 353 PRO A O 1
ATOM 2716 N N . MET A 1 354 ? -22.179 4.801 8.282 1.00 95.94 354 MET A N 1
ATOM 2717 C CA . MET A 1 354 ? -21.311 4.131 7.293 1.00 95.94 354 MET A CA 1
ATOM 2718 C C . MET A 1 354 ? -22.018 3.788 5.970 1.00 95.94 354 MET A C 1
ATOM 2720 O O . MET A 1 354 ? -21.391 3.791 4.910 1.00 95.94 354 MET A O 1
ATOM 2724 N N . ASN A 1 355 ? -23.321 3.505 6.036 1.00 95.62 355 ASN A N 1
ATOM 2725 C CA . ASN A 1 355 ? -24.149 3.112 4.898 1.00 95.62 355 ASN A CA 1
ATOM 2726 C C . ASN A 1 355 ? -24.785 4.301 4.167 1.00 95.62 355 ASN A C 1
ATOM 2728 O O . ASN A 1 355 ? -25.429 4.104 3.139 1.00 95.62 355 ASN A O 1
ATOM 2732 N N . SER A 1 356 ? -24.569 5.528 4.650 1.00 93.12 356 SER A N 1
ATOM 2733 C CA . SER A 1 356 ? -24.933 6.738 3.917 1.00 93.12 356 SER A CA 1
ATOM 2734 C C . SER A 1 356 ? -24.122 6.833 2.629 1.00 93.12 356 SER A C 1
ATOM 2736 O O . SER A 1 356 ? -22.902 6.693 2.660 1.00 93.12 356 SER A O 1
ATOM 2738 N N . ALA A 1 357 ? -24.768 7.150 1.514 1.00 88.94 357 ALA A N 1
ATOM 2739 C CA . ALA A 1 357 ? -24.153 7.424 0.221 1.00 88.94 357 ALA A CA 1
ATOM 2740 C C . ALA A 1 357 ? -24.079 8.930 -0.106 1.00 88.94 357 ALA A C 1
ATOM 2742 O O . ALA A 1 357 ? -23.515 9.301 -1.134 1.00 88.94 357 ALA A O 1
ATOM 2743 N N . VAL A 1 358 ? -24.576 9.817 0.763 1.00 87.00 358 VAL A N 1
ATOM 2744 C CA . VAL A 1 358 ? -24.597 11.273 0.524 1.00 87.00 358 VAL A CA 1
ATOM 2745 C C . VAL A 1 358 ? -23.193 11.885 0.522 1.00 87.00 358 VAL A C 1
ATOM 2747 O O . VAL A 1 358 ? -22.473 11.818 1.512 1.00 87.00 358 VAL A O 1
ATOM 2750 N N . SER A 1 359 ? -22.778 12.517 -0.569 1.00 80.25 359 SER A N 1
ATOM 2751 C CA . SER A 1 359 ? -21.496 13.233 -0.651 1.00 80.25 359 SER A CA 1
ATOM 2752 C C . SER A 1 359 ? -21.618 14.689 -0.190 1.00 80.25 359 SER A C 1
ATOM 2754 O O . SER A 1 359 ? -22.642 15.330 -0.427 1.00 80.25 359 SER A O 1
ATOM 2756 N N . CYS A 1 360 ? -20.554 15.243 0.396 1.00 74.38 360 CYS A N 1
ATOM 2757 C CA . CYS A 1 360 ? -20.498 16.647 0.797 1.00 74.38 360 CYS A CA 1
ATOM 2758 C C . CYS A 1 360 ? -19.193 17.312 0.334 1.00 74.38 360 CYS A C 1
ATOM 2760 O O . CYS A 1 360 ? -18.125 17.077 0.889 1.00 74.38 360 CYS A O 1
ATOM 2762 N N . GLY A 1 361 ? -19.274 18.188 -0.669 1.00 70.62 361 GLY A N 1
ATOM 2763 C CA . GLY A 1 361 ? -18.087 18.842 -1.226 1.00 70.62 361 GLY A CA 1
ATOM 2764 C C . GLY A 1 361 ? -17.239 17.879 -2.063 1.00 70.62 361 GLY A C 1
ATOM 2765 O O . GLY A 1 361 ? -17.716 17.379 -3.078 1.00 70.62 361 GLY A O 1
ATOM 2766 N N . GLN A 1 362 ? -15.979 17.654 -1.668 1.00 65.81 362 GLN A N 1
ATOM 2767 C CA . GLN A 1 362 ? -15.122 16.635 -2.293 1.00 65.81 362 GLN A CA 1
ATOM 2768 C C . GLN A 1 362 ? -15.740 15.254 -2.018 1.00 65.81 362 GLN A C 1
ATOM 2770 O O . GLN A 1 362 ? -16.215 15.027 -0.909 1.00 65.81 362 GLN A O 1
ATOM 2775 N N . ASN A 1 363 ? -15.766 14.338 -2.993 1.00 69.75 363 ASN A N 1
ATOM 2776 C CA . ASN A 1 363 ? -16.439 13.029 -2.882 1.00 69.75 363 ASN A CA 1
ATOM 2777 C C . ASN A 1 363 ? -15.718 12.040 -1.939 1.00 69.75 363 ASN A C 1
ATOM 2779 O O . ASN A 1 363 ? -15.591 10.863 -2.254 1.00 69.75 363 ASN A O 1
ATOM 2783 N N . GLN A 1 364 ? -15.268 12.496 -0.770 1.00 83.94 364 GLN A N 1
ATOM 2784 C CA . GLN A 1 364 ? -14.570 11.675 0.202 1.00 83.94 364 GLN A CA 1
ATOM 2785 C C . GLN A 1 364 ? -15.497 10.600 0.766 1.00 83.94 364 GLN A C 1
ATOM 2787 O O . GLN A 1 364 ? -16.677 10.839 1.022 1.00 83.94 364 GLN A O 1
ATOM 2792 N N . SER A 1 365 ? -14.975 9.387 0.898 1.00 89.88 365 SER A N 1
ATOM 2793 C CA . SER A 1 365 ? -15.745 8.229 1.332 1.00 89.88 365 SER A CA 1
ATOM 2794 C C . SER A 1 365 ? -14.916 7.291 2.204 1.00 89.88 365 SER A C 1
ATOM 2796 O O . SER A 1 365 ? -15.041 6.088 2.067 1.00 89.88 365 SER A O 1
ATOM 2798 N N . SER A 1 366 ? -14.063 7.784 3.104 1.00 92.44 366 SER A N 1
ATOM 2799 C CA . SER A 1 366 ? -13.312 6.885 3.999 1.00 92.44 366 SER A CA 1
ATOM 2800 C C . SER A 1 366 ? -14.237 6.231 5.033 1.00 92.44 366 SER A C 1
ATOM 2802 O O . SER A 1 366 ? -14.957 6.935 5.743 1.00 92.44 366 SER A O 1
ATOM 2804 N N . LEU A 1 367 ? -14.178 4.905 5.188 1.00 95.56 367 LEU A N 1
ATOM 2805 C CA . LEU A 1 367 ? -14.791 4.218 6.332 1.00 95.56 367 LEU A CA 1
ATOM 2806 C C . LEU A 1 367 ? -13.968 4.473 7.597 1.00 95.56 367 LEU A C 1
ATOM 2808 O O . LEU A 1 367 ? -12.743 4.346 7.593 1.00 95.56 367 LEU A O 1
ATOM 2812 N N . VAL A 1 368 ? -14.656 4.790 8.685 1.00 96.50 368 VAL A N 1
ATOM 2813 C CA . VAL A 1 368 ? -14.074 5.045 9.998 1.00 96.50 368 VAL A CA 1
ATOM 2814 C C . VAL A 1 368 ? -14.735 4.127 11.016 1.00 96.50 368 VAL A C 1
ATOM 2816 O O . VAL A 1 368 ? -15.954 4.155 11.158 1.00 96.50 368 VAL A O 1
ATOM 2819 N N . LEU A 1 369 ? -13.946 3.336 11.736 1.00 97.88 369 LEU A N 1
ATOM 2820 C CA . LEU A 1 369 ? -14.405 2.411 12.769 1.00 97.88 369 LEU A CA 1
ATOM 2821 C C . LEU A 1 369 ? -13.763 2.763 14.110 1.00 97.88 369 LEU A C 1
ATOM 2823 O O . LEU A 1 369 ? -12.573 3.076 14.168 1.00 97.88 369 LEU A O 1
ATOM 2827 N N . LYS A 1 370 ? -14.535 2.694 15.193 1.00 97.38 370 LYS A N 1
ATOM 2828 C CA . LYS A 1 370 ? -14.019 2.949 16.539 1.00 97.38 370 LYS A CA 1
ATOM 2829 C C . LYS A 1 370 ? -14.715 2.081 17.579 1.00 97.38 370 LYS A C 1
ATOM 2831 O O . LYS A 1 370 ? -15.945 2.041 17.635 1.00 97.38 370 LYS A O 1
ATOM 2836 N N . PHE A 1 371 ? -13.920 1.426 18.418 1.00 96.88 371 PHE A N 1
ATOM 2837 C CA . PHE A 1 371 ? -14.406 0.832 19.657 1.00 96.88 371 PHE A CA 1
ATOM 2838 C C . PHE A 1 371 ? -14.657 1.932 20.695 1.00 96.88 371 PHE A C 1
ATOM 2840 O O . PHE A 1 371 ? -13.852 2.850 20.852 1.00 96.88 371 PHE A O 1
ATOM 2847 N N . MET A 1 372 ? -15.784 1.847 21.393 1.00 94.81 372 MET A N 1
ATOM 2848 C CA . MET A 1 372 ? -16.129 2.746 22.489 1.00 94.81 372 MET A CA 1
ATOM 2849 C C . MET A 1 372 ? -16.565 1.891 23.677 1.00 94.81 372 MET A C 1
ATOM 2851 O O . MET A 1 372 ? -17.490 1.087 23.548 1.00 94.81 372 MET A O 1
ATOM 2855 N N . SER A 1 373 ? -15.909 2.060 24.825 1.00 91.38 373 SER A N 1
ATOM 2856 C CA . SER A 1 373 ? -16.222 1.292 26.037 1.00 91.38 373 SER A CA 1
ATOM 2857 C C . SER A 1 373 ? -17.660 1.525 26.517 1.00 91.38 373 SER A C 1
ATOM 2859 O O . SER A 1 373 ? -18.315 0.578 26.936 1.00 91.38 373 SER A O 1
ATOM 2861 N N . GLU A 1 374 ? -18.194 2.739 26.348 1.00 92.88 374 GLU A N 1
ATOM 2862 C CA . GLU A 1 374 ? -19.592 3.101 26.653 1.00 92.88 374 GLU A CA 1
ATOM 2863 C C . GLU A 1 374 ? -20.644 2.305 25.853 1.00 92.88 374 GLU A C 1
ATOM 2865 O O . GLU A 1 374 ? -21.757 2.112 26.329 1.00 92.88 374 GLU A O 1
ATOM 2870 N N . ASP A 1 375 ? -20.312 1.781 24.665 1.00 94.56 375 ASP A N 1
ATOM 2871 C CA . ASP A 1 375 ? -21.228 0.910 23.902 1.00 94.56 375 ASP A CA 1
ATOM 2872 C C . ASP A 1 375 ? -21.100 -0.572 24.296 1.00 94.56 375 ASP A C 1
ATOM 2874 O O . ASP A 1 375 ? -21.791 -1.434 23.744 1.00 94.56 375 ASP A O 1
ATOM 2878 N N . ASN A 1 376 ? -20.169 -0.878 25.204 1.00 95.00 376 ASN A N 1
ATOM 2879 C CA . ASN A 1 376 ? -19.704 -2.219 25.545 1.00 95.00 376 ASN A CA 1
ATOM 2880 C C . ASN A 1 376 ? -19.531 -2.397 27.065 1.00 95.00 376 ASN A C 1
ATOM 2882 O O . ASN A 1 376 ? -18.699 -3.189 27.495 1.00 95.00 376 ASN A O 1
ATOM 2886 N N . GLU A 1 377 ? -20.313 -1.696 27.892 1.00 90.25 377 GLU A N 1
ATOM 2887 C CA . GLU A 1 377 ? -20.155 -1.690 29.360 1.00 90.25 377 GLU A CA 1
ATOM 2888 C C . GLU A 1 377 ? -20.229 -3.089 30.004 1.00 90.25 377 GLU A C 1
ATOM 2890 O O . GLU A 1 377 ? -19.648 -3.326 31.060 1.00 90.25 377 GLU A O 1
ATOM 2895 N N . SER A 1 378 ? -20.934 -4.034 29.372 1.00 88.44 378 SER A N 1
ATOM 2896 C CA . SER A 1 378 ? -21.055 -5.420 29.844 1.00 88.44 378 SER A CA 1
ATOM 2897 C C . SER A 1 378 ? -19.919 -6.344 29.392 1.00 88.44 378 SER A C 1
ATOM 2899 O O . SER A 1 378 ? -19.939 -7.530 29.724 1.00 88.44 378 SER A O 1
ATOM 2901 N N . LEU A 1 379 ? -18.987 -5.858 28.571 1.00 91.75 379 LEU A N 1
ATOM 2902 C CA . LEU A 1 379 ? -17.883 -6.648 28.037 1.00 91.75 379 LEU A CA 1
ATOM 2903 C C . LEU A 1 379 ? -16.770 -6.722 29.098 1.00 91.75 379 LEU A C 1
ATOM 2905 O O . LEU A 1 379 ? -16.206 -5.685 29.447 1.00 91.75 379 LEU A O 1
ATOM 2909 N N . PRO A 1 380 ? -16.452 -7.910 29.647 1.00 90.75 380 PRO A N 1
ATOM 2910 C CA . PRO A 1 380 ? -15.446 -8.013 30.697 1.00 90.75 380 PRO A CA 1
ATOM 2911 C C . PRO A 1 380 ? -14.040 -7.698 30.172 1.00 90.75 380 PRO A C 1
ATOM 2913 O O . PRO A 1 380 ? -13.785 -7.731 28.963 1.00 90.75 380 PRO A O 1
ATOM 2916 N N . ALA A 1 381 ? -13.101 -7.448 31.085 1.00 91.12 381 ALA A N 1
ATOM 2917 C CA . ALA A 1 381 ? -11.689 -7.398 30.732 1.00 91.12 381 ALA A CA 1
ATOM 2918 C C . ALA A 1 381 ? -11.261 -8.710 30.058 1.00 91.12 381 ALA A C 1
ATOM 2920 O O . ALA A 1 381 ? -11.660 -9.807 30.460 1.00 91.12 381 ALA A O 1
ATOM 2921 N N . GLY A 1 382 ? -10.470 -8.595 28.998 1.00 93.38 382 GLY A N 1
ATOM 2922 C CA . GLY A 1 382 ? -10.164 -9.721 28.132 1.00 93.38 382 GLY A CA 1
ATOM 2923 C C . GLY A 1 382 ? -9.492 -9.317 26.829 1.00 93.38 382 GLY A C 1
ATOM 2924 O O . GLY A 1 382 ? -9.210 -8.145 26.568 1.00 93.38 382 GLY A O 1
ATOM 2925 N N . HIS A 1 383 ? -9.216 -10.324 26.004 1.00 95.69 383 HIS A N 1
ATOM 2926 C CA . HIS A 1 383 ? -8.610 -10.152 24.689 1.00 95.69 383 HIS A CA 1
ATOM 2927 C C . HIS A 1 383 ? -9.514 -10.791 23.643 1.00 95.69 383 HIS A C 1
ATOM 2929 O O . HIS A 1 383 ? -9.638 -12.010 23.593 1.00 95.69 383 HIS A O 1
ATOM 2935 N N . TYR A 1 384 ? -10.148 -9.968 22.816 1.00 97.12 384 TYR A N 1
ATOM 2936 C CA . TYR A 1 384 ? -11.171 -10.385 21.867 1.00 97.12 384 TYR A CA 1
ATOM 2937 C C . TYR A 1 384 ? -10.665 -10.245 20.441 1.00 97.12 384 TYR A C 1
ATOM 2939 O O . TYR A 1 384 ? -10.258 -9.161 20.019 1.00 97.12 384 TYR A O 1
ATOM 2947 N N . GLN A 1 385 ? -10.718 -11.340 19.686 1.00 97.56 385 GLN A N 1
ATOM 2948 C CA . GLN A 1 385 ? -10.269 -11.369 18.301 1.00 97.56 385 GLN A CA 1
ATOM 2949 C C . GLN A 1 385 ? -11.326 -11.938 17.360 1.00 97.56 385 GLN A C 1
ATOM 2951 O O . GLN A 1 385 ? -12.090 -12.846 17.696 1.00 97.56 385 GLN A O 1
ATOM 2956 N N . GLY A 1 386 ? -11.347 -11.411 16.140 1.00 96.19 386 GLY A N 1
ATOM 2957 C CA . GLY A 1 386 ? -12.218 -11.899 15.082 1.00 96.19 386 GLY A CA 1
ATOM 2958 C C . GLY A 1 386 ? -11.916 -11.257 13.738 1.00 96.19 386 GLY A C 1
ATOM 2959 O O . GLY A 1 386 ? -11.153 -10.297 13.638 1.00 96.19 386 GLY A O 1
ATOM 2960 N N . VAL A 1 387 ? -12.528 -11.819 12.701 1.00 96.50 387 VAL A N 1
ATOM 2961 C CA . VAL A 1 387 ? -12.435 -11.343 11.321 1.00 96.50 387 VAL A CA 1
ATOM 2962 C C . VAL A 1 387 ? -13.848 -11.151 10.801 1.00 96.50 387 VAL A C 1
ATOM 2964 O O . VAL A 1 387 ? -14.699 -12.017 10.998 1.00 96.50 387 VAL A O 1
ATOM 2967 N N . PHE A 1 388 ? -14.098 -10.027 10.145 1.00 97.62 388 PHE A N 1
ATOM 2968 C CA . PHE A 1 388 ? -15.397 -9.691 9.579 1.00 97.62 388 PHE A CA 1
ATOM 2969 C C . PHE A 1 388 ? -15.232 -9.009 8.226 1.00 97.62 388 PHE A C 1
ATOM 2971 O O . PHE A 1 388 ? -14.146 -8.564 7.853 1.00 97.62 388 PHE A O 1
ATOM 2978 N N . THR A 1 389 ? -16.321 -8.944 7.471 1.00 97.75 389 THR A N 1
ATOM 2979 C CA . THR A 1 389 ? -16.332 -8.355 6.133 1.00 97.75 389 THR A CA 1
ATOM 2980 C C . THR A 1 389 ? -17.261 -7.155 6.054 1.00 97.75 389 THR A C 1
ATOM 2982 O O . THR A 1 389 ? -18.307 -7.116 6.702 1.00 97.75 389 THR A O 1
ATOM 2985 N N . VAL A 1 390 ? -16.879 -6.176 5.242 1.00 97.81 390 VAL A N 1
ATOM 2986 C CA . VAL A 1 390 ? -17.675 -4.992 4.909 1.00 97.81 390 VAL A CA 1
ATOM 2987 C C . VAL A 1 390 ? -17.697 -4.862 3.390 1.00 97.81 390 VAL A C 1
ATOM 2989 O O . VAL A 1 390 ? -16.665 -4.997 2.735 1.00 97.81 390 VAL A O 1
ATOM 2992 N N . SER A 1 391 ? -18.867 -4.614 2.813 1.00 97.06 391 SER A N 1
ATOM 2993 C CA . SER A 1 391 ? -19.015 -4.328 1.390 1.00 97.06 391 SER A CA 1
ATOM 2994 C C . SER A 1 391 ? -18.923 -2.825 1.162 1.00 97.06 391 SER A C 1
ATOM 2996 O O . SER A 1 391 ? -19.613 -2.059 1.827 1.00 97.06 391 SER A O 1
ATOM 2998 N N . ALA A 1 392 ? -18.068 -2.408 0.236 1.00 96.00 392 ALA A N 1
ATOM 2999 C CA . ALA A 1 392 ? -17.990 -1.049 -0.274 1.00 96.00 392 ALA A CA 1
ATOM 3000 C C . ALA A 1 392 ? -18.634 -1.007 -1.664 1.00 96.00 392 ALA A C 1
ATOM 3002 O O . ALA A 1 392 ? -18.256 -1.788 -2.541 1.00 96.00 392 ALA A O 1
ATOM 3003 N N . GLN A 1 393 ? -19.588 -0.102 -1.875 1.00 94.62 393 GLN A N 1
ATOM 3004 C CA . GLN A 1 393 ? -20.329 0.009 -3.131 1.00 94.62 393 GLN A CA 1
ATOM 3005 C C . GLN A 1 393 ? -20.345 1.448 -3.643 1.00 94.62 393 GLN A C 1
ATOM 3007 O O . GLN A 1 393 ? -20.644 2.379 -2.896 1.00 94.62 393 GLN A O 1
ATOM 3012 N N . GLY A 1 394 ? -20.059 1.623 -4.935 1.00 92.94 394 GLY A N 1
ATOM 3013 C CA . GLY A 1 394 ? -20.171 2.912 -5.605 1.00 92.94 394 GLY A CA 1
ATOM 3014 C C . GLY A 1 394 ? -21.634 3.311 -5.794 1.00 92.94 394 GLY A C 1
ATOM 3015 O O . GLY A 1 394 ? -22.447 2.548 -6.319 1.00 92.94 394 GLY A O 1
ATOM 3016 N N . TRP A 1 395 ? -21.989 4.528 -5.385 1.00 90.12 395 TRP A N 1
ATOM 3017 C CA . TRP A 1 395 ? -23.343 5.039 -5.568 1.00 90.12 395 TRP A CA 1
ATOM 3018 C C . TRP A 1 395 ? -23.661 5.362 -7.032 1.00 90.12 395 TRP A C 1
ATOM 3020 O O . TRP A 1 395 ? -24.687 4.915 -7.539 1.00 90.12 395 TRP A O 1
ATOM 3030 N N . ASN A 1 396 ? -22.792 6.113 -7.708 1.00 88.19 396 ASN A N 1
ATOM 3031 C CA . ASN A 1 396 ? -22.937 6.488 -9.116 1.00 88.19 396 ASN A CA 1
ATOM 3032 C C . ASN A 1 396 ? -22.212 5.510 -10.049 1.00 88.19 396 ASN A C 1
ATOM 3034 O O . ASN A 1 396 ? -22.648 5.314 -11.180 1.00 88.19 396 ASN A O 1
ATOM 3038 N N . ASP A 1 397 ? -21.152 4.849 -9.572 1.00 89.50 397 ASP A N 1
ATOM 3039 C CA . ASP A 1 397 ? -20.540 3.717 -10.273 1.00 89.50 397 ASP A CA 1
ATOM 3040 C C . ASP A 1 397 ? -21.051 2.393 -9.698 1.00 89.50 397 ASP A C 1
ATOM 3042 O O . ASP A 1 397 ? -20.406 1.767 -8.858 1.00 89.50 397 ASP A O 1
ATOM 3046 N N . LYS A 1 398 ? -22.230 1.956 -10.153 1.00 87.38 398 LYS A N 1
ATOM 3047 C CA . LYS A 1 398 ? -22.859 0.712 -9.675 1.00 87.38 398 LYS A CA 1
ATOM 3048 C C . LYS A 1 398 ? -22.041 -0.549 -9.981 1.00 87.38 398 LYS A C 1
ATOM 3050 O O . LYS A 1 398 ? -22.299 -1.584 -9.375 1.00 87.38 398 LYS A O 1
ATOM 3055 N N . ALA A 1 399 ? -21.086 -0.476 -10.911 1.00 90.44 399 ALA A N 1
ATOM 3056 C CA . ALA A 1 399 ? -20.179 -1.581 -11.209 1.00 90.44 399 ALA A CA 1
ATOM 3057 C C . ALA A 1 399 ? -19.048 -1.699 -10.175 1.00 90.44 399 ALA A C 1
ATOM 3059 O O . ALA A 1 399 ? -18.428 -2.757 -10.068 1.00 90.44 399 ALA A O 1
ATOM 3060 N N . TYR A 1 400 ? -18.777 -0.636 -9.410 1.00 91.50 400 TYR A N 1
ATOM 3061 C CA . TYR A 1 400 ? -17.791 -0.680 -8.343 1.00 91.50 400 TYR A CA 1
ATOM 3062 C C . TYR A 1 400 ? -18.370 -1.371 -7.108 1.00 91.50 400 TYR A C 1
ATOM 3064 O O . TYR A 1 400 ? -19.231 -0.837 -6.402 1.00 91.50 400 TYR A O 1
ATOM 3072 N N . THR A 1 401 ? -17.834 -2.553 -6.822 1.00 92.94 401 THR A N 1
ATOM 3073 C CA . THR A 1 401 ? -18.030 -3.269 -5.563 1.00 92.94 401 THR A CA 1
ATOM 3074 C C . THR A 1 401 ? -16.685 -3.770 -5.067 1.00 92.94 401 THR A C 1
ATOM 3076 O O . THR A 1 401 ? -15.930 -4.360 -5.841 1.00 92.94 401 THR A O 1
ATOM 3079 N N . ASN A 1 402 ? -16.404 -3.601 -3.781 1.00 94.25 402 ASN A N 1
ATOM 3080 C CA . ASN A 1 402 ? -15.204 -4.129 -3.147 1.00 94.25 402 ASN A CA 1
ATOM 3081 C C . ASN A 1 402 ? -15.571 -4.784 -1.810 1.00 94.25 402 ASN A C 1
ATOM 3083 O O . ASN A 1 402 ? -16.358 -4.239 -1.040 1.00 94.25 402 ASN A O 1
ATOM 3087 N N . THR A 1 403 ? -15.029 -5.972 -1.542 1.00 95.81 403 THR A N 1
ATOM 3088 C CA . THR A 1 403 ? -15.238 -6.666 -0.264 1.00 95.81 403 THR A CA 1
ATOM 3089 C C . THR A 1 403 ? -14.003 -6.478 0.598 1.00 95.81 403 THR A C 1
ATOM 3091 O O . THR A 1 403 ? -12.929 -6.989 0.284 1.00 95.81 403 THR A O 1
ATOM 3094 N N . LEU A 1 404 ? -14.173 -5.749 1.693 1.00 95.88 404 LEU A N 1
ATOM 3095 C CA . LEU A 1 404 ? -13.128 -5.451 2.660 1.00 95.88 404 LEU A CA 1
ATOM 3096 C C . LEU A 1 404 ? -13.156 -6.521 3.746 1.00 95.88 404 LEU A C 1
ATOM 3098 O O . LEU A 1 404 ? -14.202 -6.741 4.352 1.00 95.88 404 LEU A O 1
ATOM 3102 N N . THR A 1 405 ? -12.030 -7.186 4.001 1.00 95.44 405 THR A N 1
ATOM 3103 C CA . THR A 1 405 ? -11.900 -8.106 5.144 1.00 95.44 405 THR A CA 1
ATOM 3104 C C . THR A 1 405 ? -11.072 -7.438 6.231 1.00 95.44 405 THR A C 1
ATOM 3106 O O . THR A 1 405 ? -9.907 -7.105 6.019 1.00 95.44 405 THR A O 1
ATOM 3109 N N . LEU A 1 406 ? -11.695 -7.234 7.386 1.00 96.94 406 LEU A N 1
ATOM 3110 C CA . LEU A 1 406 ? -11.162 -6.501 8.525 1.00 96.94 406 LEU A CA 1
ATOM 3111 C C . LEU A 1 406 ? -11.015 -7.427 9.733 1.00 96.94 406 LEU A C 1
ATOM 3113 O O . LEU A 1 406 ? -11.686 -8.450 9.857 1.00 96.94 406 LEU A O 1
ATOM 3117 N N . HIS A 1 407 ? -10.124 -7.044 10.629 1.00 96.12 407 HIS A N 1
ATOM 3118 C CA . HIS A 1 407 ? -9.839 -7.690 11.892 1.00 96.12 407 HIS A CA 1
ATOM 3119 C C . HIS A 1 407 ? -10.342 -6.819 13.037 1.00 96.12 407 HIS A C 1
ATOM 3121 O O . HIS A 1 407 ? -10.336 -5.590 12.964 1.00 96.12 407 HIS A O 1
ATOM 3127 N N . ALA A 1 408 ? -10.732 -7.469 14.120 1.00 97.06 408 ALA A N 1
ATOM 3128 C CA . ALA A 1 408 ? -10.844 -6.845 15.423 1.00 97.06 408 ALA A CA 1
ATOM 3129 C C . ALA A 1 408 ? -9.824 -7.511 16.350 1.00 97.06 408 ALA A C 1
ATOM 3131 O O . ALA A 1 408 ? -9.740 -8.740 16.389 1.00 97.06 408 ALA A O 1
ATOM 3132 N N . ASP A 1 409 ? -9.047 -6.696 17.056 1.00 96.38 409 ASP A N 1
ATOM 3133 C CA . ASP A 1 409 ? -8.137 -7.104 18.125 1.00 96.38 409 ASP A CA 1
ATOM 3134 C C . ASP A 1 409 ? -8.336 -6.132 19.298 1.00 96.38 409 ASP A C 1
ATOM 3136 O O . ASP A 1 409 ? -7.640 -5.125 19.434 1.00 96.38 409 ASP A O 1
ATOM 3140 N N . ILE A 1 410 ? -9.362 -6.406 20.104 1.00 95.88 410 ILE A N 1
ATOM 3141 C CA . ILE A 1 410 ? -9.787 -5.552 21.214 1.00 95.88 410 ILE A CA 1
ATOM 3142 C C . ILE A 1 410 ? -9.193 -6.114 22.504 1.00 95.88 410 ILE A C 1
ATOM 3144 O O . ILE A 1 410 ? -9.508 -7.234 22.909 1.00 95.88 410 ILE A O 1
ATOM 3148 N N . ARG A 1 411 ? -8.337 -5.334 23.162 1.00 94.62 411 ARG A N 1
ATOM 3149 C CA . ARG A 1 411 ? -7.796 -5.655 24.486 1.00 94.62 411 ARG A CA 1
ATOM 3150 C C . ARG A 1 411 ? -8.407 -4.703 25.495 1.00 94.62 411 ARG A C 1
ATOM 3152 O O . ARG A 1 411 ? -8.199 -3.505 25.378 1.00 94.62 411 ARG A O 1
ATOM 3159 N N . ILE A 1 412 ? -9.132 -5.253 26.460 1.00 90.38 412 ILE A N 1
ATOM 3160 C CA . ILE A 1 412 ? -9.724 -4.503 27.566 1.00 90.38 412 ILE A CA 1
ATOM 3161 C C . ILE A 1 412 ? -8.984 -4.927 28.820 1.00 90.38 412 ILE A C 1
ATOM 3163 O O . ILE A 1 412 ? -8.995 -6.104 29.186 1.00 90.38 412 ILE A O 1
ATOM 3167 N N . THR A 1 413 ? -8.311 -3.981 29.457 1.00 83.25 413 THR A N 1
ATOM 3168 C CA . THR A 1 413 ? -7.732 -4.171 30.786 1.00 83.25 413 THR A CA 1
ATOM 3169 C C . THR A 1 413 ? -8.717 -3.656 31.830 1.00 83.25 413 THR A C 1
ATOM 3171 O O . THR A 1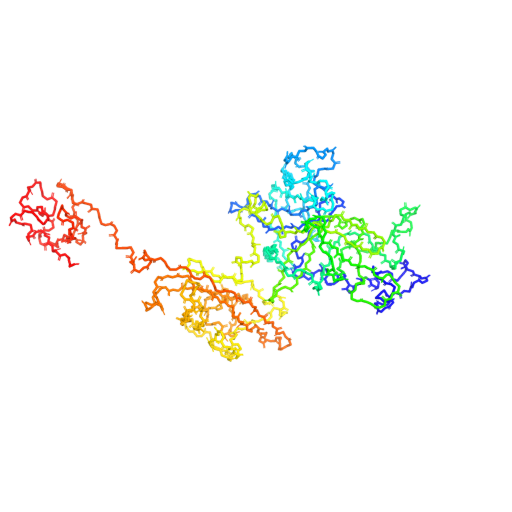 413 ? -9.537 -2.784 31.543 1.00 83.25 413 THR A O 1
ATOM 3174 N N . ASP A 1 414 ? -8.628 -4.163 33.060 1.00 65.44 414 ASP A N 1
ATOM 3175 C CA . ASP A 1 414 ? -9.471 -3.698 34.174 1.00 65.44 414 ASP A CA 1
ATOM 3176 C C . ASP A 1 414 ? -9.337 -2.179 34.439 1.00 65.44 414 ASP A C 1
ATOM 3178 O O . ASP A 1 414 ? -10.205 -1.581 35.072 1.00 65.44 414 ASP A O 1
ATOM 3182 N N . GLU A 1 415 ? -8.300 -1.530 33.898 1.00 52.44 415 GLU A N 1
ATOM 3183 C CA . GLU A 1 415 ? -8.065 -0.086 34.004 1.00 52.44 415 GLU A CA 1
ATOM 3184 C C . GLU A 1 415 ? -8.974 0.769 33.092 1.00 52.44 415 GLU A C 1
ATOM 3186 O O . GLU A 1 415 ? -9.165 1.950 33.374 1.00 52.44 415 GLU A O 1
ATOM 3191 N N . GLU A 1 416 ? -9.599 0.206 32.046 1.00 46.69 416 GLU A N 1
ATOM 3192 C CA . GLU A 1 416 ? -10.455 0.970 31.111 1.00 46.69 416 GLU A CA 1
ATOM 3193 C C . GLU A 1 416 ? -11.944 1.034 31.505 1.00 46.69 416 GLU A C 1
ATOM 3195 O O . GLU A 1 416 ? -12.719 1.755 30.873 1.00 46.69 416 GLU A O 1
ATOM 3200 N N . THR A 1 417 ? -12.360 0.350 32.580 1.00 38.66 417 THR A N 1
ATOM 3201 C CA . THR A 1 417 ? -13.710 0.535 33.165 1.00 38.66 417 THR A CA 1
ATOM 3202 C C . THR A 1 417 ? -13.788 1.667 34.188 1.00 38.66 417 THR A C 1
ATOM 3204 O O . THR A 1 417 ? -14.884 2.059 34.592 1.00 38.66 417 THR A O 1
ATOM 3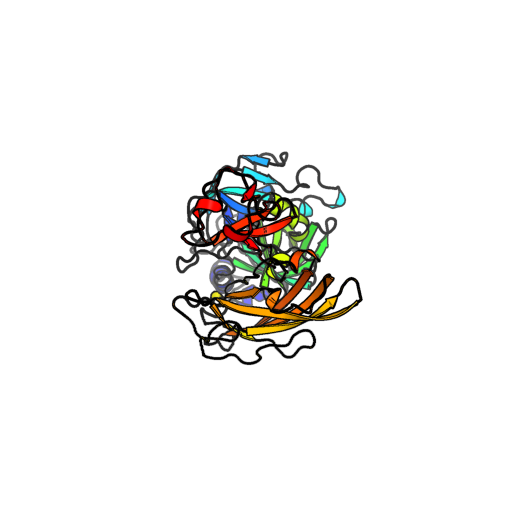207 N N . SER A 1 418 ? -12.657 2.266 34.564 1.00 34.91 418 SER A N 1
ATOM 3208 C CA . SER A 1 418 ? -12.656 3.546 35.261 1.00 34.91 418 SER A CA 1
ATOM 3209 C C . SER A 1 418 ? -12.377 4.650 34.256 1.00 34.91 418 SER A C 1
ATOM 3211 O O . SER A 1 418 ? -11.237 4.883 33.863 1.00 34.91 418 SER A O 1
ATOM 3213 N N . ASN A 1 419 ? -13.428 5.372 33.875 1.00 40.12 419 ASN A N 1
ATOM 3214 C CA . ASN A 1 419 ? -13.299 6.774 33.489 1.00 40.12 419 ASN A CA 1
ATOM 3215 C C . ASN A 1 419 ? -12.268 7.406 34.450 1.00 40.12 419 ASN A C 1
ATOM 3217 O O . ASN A 1 419 ? -12.481 7.253 35.658 1.00 40.12 419 ASN A O 1
ATOM 3221 N N . PRO A 1 420 ? -11.143 8.004 34.002 1.00 39.09 420 PRO A N 1
ATOM 3222 C CA . PRO A 1 420 ? -10.196 8.584 34.938 1.00 39.09 420 PRO A CA 1
ATOM 3223 C C . PRO A 1 420 ? -10.956 9.657 35.704 1.00 39.09 420 PRO A C 1
ATOM 3225 O O . PRO A 1 420 ? -11.336 10.693 35.153 1.00 39.09 420 PRO A O 1
ATOM 3228 N N . GLU A 1 421 ? -11.265 9.353 36.963 1.00 48.22 421 GLU A N 1
ATOM 3229 C CA . GLU A 1 421 ? -11.847 10.307 37.884 1.00 48.22 421 GLU A CA 1
ATOM 3230 C C . GLU A 1 421 ? -10.925 11.531 37.829 1.00 48.22 421 GLU A C 1
ATOM 3232 O O . GLU A 1 421 ? -9.704 11.349 37.906 1.00 48.22 421 GLU A O 1
ATOM 3237 N N . PRO A 1 422 ? -11.442 12.749 37.573 1.00 54.91 422 PRO A N 1
ATOM 3238 C CA . PRO A 1 422 ? -10.581 13.904 37.379 1.00 54.91 422 PRO A CA 1
ATOM 3239 C C . PRO A 1 422 ? -9.611 13.984 38.554 1.00 54.91 422 PRO A C 1
ATOM 3241 O O . PRO A 1 422 ? -10.048 13.997 39.702 1.00 54.91 422 PRO A O 1
ATOM 3244 N N . GLU A 1 423 ? -8.304 13.974 38.289 1.00 68.62 423 GLU A N 1
ATOM 3245 C CA . GLU A 1 423 ? -7.322 14.009 39.367 1.00 68.62 423 GLU A CA 1
ATOM 3246 C C . GLU A 1 423 ? -7.436 15.370 40.067 1.00 68.62 423 GLU A C 1
ATOM 3248 O O . GLU A 1 423 ? -6.998 16.406 39.562 1.00 68.62 423 GLU A O 1
ATOM 3253 N N . TYR A 1 424 ? -8.114 15.389 41.216 1.00 83.88 424 TYR A N 1
ATOM 3254 C CA . TYR A 1 424 ? -8.330 16.609 41.977 1.00 83.88 424 TYR A CA 1
ATOM 3255 C C . TYR A 1 424 ? -7.115 16.895 42.861 1.00 83.88 424 TYR A C 1
ATOM 3257 O O . TYR A 1 424 ? -6.617 15.998 43.552 1.00 83.88 424 TYR A O 1
ATOM 3265 N N . PRO A 1 425 ? -6.645 18.154 42.910 1.00 90.06 425 PRO A N 1
ATOM 3266 C CA . PRO A 1 425 ? -5.482 18.504 43.706 1.00 90.06 425 PRO A CA 1
ATOM 3267 C C . PRO A 1 425 ? -5.732 18.230 45.192 1.00 90.06 425 PRO A C 1
ATOM 3269 O O . PRO A 1 425 ? -6.825 18.445 45.720 1.00 90.06 425 PRO A O 1
ATOM 3272 N N . ASN A 1 426 ? -4.687 17.803 45.899 1.00 91.62 426 ASN A N 1
ATOM 3273 C CA . ASN A 1 426 ? -4.738 17.680 47.353 1.00 91.62 426 ASN A CA 1
ATOM 3274 C C . ASN A 1 426 ? -5.032 19.039 48.007 1.00 91.62 426 ASN A C 1
ATOM 3276 O O . ASN A 1 426 ? -4.483 20.069 47.605 1.00 91.62 426 ASN A O 1
ATOM 3280 N N . TYR A 1 427 ? -5.855 19.042 49.058 1.00 91.44 427 TYR A N 1
ATOM 3281 C CA . TYR A 1 427 ? -6.131 20.249 49.833 1.00 91.44 427 TYR A CA 1
ATOM 3282 C C . TYR A 1 427 ? -4.844 20.847 50.429 1.00 91.44 427 TYR A C 1
ATOM 3284 O O . TYR A 1 427 ? -4.072 20.180 51.124 1.00 91.44 427 TYR A O 1
ATOM 3292 N N . GLN A 1 428 ? -4.667 22.150 50.227 1.00 91.19 428 GLN A N 1
ATOM 3293 C CA . GLN A 1 428 ? -3.572 22.970 50.717 1.00 91.19 428 GLN A CA 1
ATOM 3294 C C . GLN A 1 428 ? -4.128 24.091 51.592 1.00 91.19 428 GLN A C 1
ATOM 3296 O O . GLN A 1 428 ? -4.861 24.979 51.157 1.00 91.19 428 GLN A O 1
ATOM 3301 N N . ARG A 1 429 ? -3.742 24.072 52.867 1.00 88.88 429 ARG A N 1
ATOM 3302 C CA . ARG A 1 429 ? -4.154 25.091 53.832 1.00 88.88 429 ARG A CA 1
ATOM 3303 C C . ARG A 1 429 ? -3.619 26.465 53.426 1.00 88.88 429 ARG A C 1
ATOM 3305 O O . ARG A 1 429 ? -2.420 26.618 53.213 1.00 88.88 429 ARG A O 1
ATOM 3312 N N . GLY A 1 430 ? -4.489 27.475 53.410 1.00 85.56 430 GLY A N 1
ATOM 3313 C CA . GLY A 1 430 ? -4.120 28.844 53.035 1.00 85.56 430 GLY A CA 1
ATOM 3314 C C . GLY A 1 430 ? -4.191 29.139 51.532 1.00 85.56 430 GLY A C 1
ATOM 3315 O O . GLY A 1 430 ? -3.931 30.277 51.148 1.00 85.56 430 GLY A O 1
ATOM 3316 N N . HIS A 1 431 ? -4.526 28.152 50.694 1.00 90.00 431 HIS A N 1
ATOM 3317 C CA . HIS A 1 431 ? -4.727 28.343 49.259 1.00 90.00 431 HIS A CA 1
ATOM 3318 C C . HIS A 1 431 ? -6.091 28.989 48.977 1.00 90.00 431 HIS A C 1
ATOM 3320 O O . HIS A 1 431 ? -7.096 28.596 49.560 1.00 90.00 431 HIS A O 1
ATOM 3326 N N . ALA A 1 432 ? -6.151 29.977 48.085 1.00 89.19 432 ALA A N 1
ATOM 3327 C CA . ALA A 1 432 ? -7.379 30.716 47.790 1.00 89.19 432 ALA A CA 1
ATOM 3328 C C . ALA A 1 432 ? -8.298 29.950 46.817 1.00 89.19 432 ALA A C 1
ATOM 3330 O O . ALA A 1 432 ? -8.338 30.249 45.626 1.00 89.19 432 ALA A O 1
ATOM 3331 N N . TYR A 1 433 ? -9.039 28.972 47.339 1.00 92.06 433 TYR A N 1
ATOM 3332 C CA . TYR A 1 433 ? -10.028 28.201 46.579 1.00 92.06 433 TYR A CA 1
ATOM 3333 C C . TYR A 1 433 ? -11.231 29.044 46.143 1.00 92.06 433 TYR A C 1
ATOM 3335 O O . TYR A 1 433 ? -11.718 29.898 46.890 1.00 92.06 433 TYR A O 1
ATOM 3343 N N . LYS A 1 434 ? -11.739 28.767 44.942 1.00 94.31 434 LYS A N 1
ATOM 3344 C CA . LYS A 1 434 ? -12.962 29.347 44.381 1.00 94.31 434 LYS A CA 1
ATOM 3345 C C . LYS A 1 434 ? -14.161 28.441 44.646 1.00 94.31 434 LYS A C 1
ATOM 3347 O O . LYS A 1 434 ? -14.038 27.237 44.859 1.00 94.31 434 LYS A O 1
ATOM 3352 N N . ALA A 1 435 ? -15.351 29.035 44.615 1.00 93.44 435 ALA A N 1
ATOM 3353 C CA . ALA A 1 435 ? -16.596 28.286 44.704 1.00 93.44 435 ALA A CA 1
ATOM 3354 C C . ALA A 1 435 ? -16.665 27.251 43.574 1.00 93.44 435 ALA A C 1
ATOM 3356 O O . ALA A 1 435 ? -16.494 27.600 42.408 1.00 93.44 435 ALA A O 1
ATOM 3357 N N . GLY A 1 436 ? -16.942 25.999 43.926 1.00 90.62 436 GLY A N 1
ATOM 3358 C CA . GLY A 1 436 ? -17.001 24.895 42.976 1.00 90.62 436 GLY A CA 1
ATOM 3359 C C . GLY A 1 436 ? -15.698 24.112 42.813 1.00 90.62 436 GLY A C 1
ATOM 3360 O O . GLY A 1 436 ? -15.785 22.994 42.309 1.00 90.62 436 GLY A O 1
ATOM 3361 N N . ASP A 1 437 ? -14.550 24.619 43.284 1.00 94.31 437 ASP A N 1
ATOM 3362 C CA . ASP A 1 437 ? -13.282 23.877 43.267 1.00 94.31 437 ASP A CA 1
ATOM 3363 C C . ASP A 1 437 ? -13.414 22.575 44.061 1.00 94.31 437 ASP A C 1
ATOM 3365 O O . ASP A 1 437 ? -13.985 22.566 45.155 1.00 94.31 437 ASP A O 1
ATOM 3369 N N . ILE A 1 438 ? -12.863 21.486 43.528 1.00 94.31 438 ILE A N 1
ATOM 3370 C CA . ILE A 1 438 ? -12.876 20.167 44.162 1.00 94.31 438 ILE A CA 1
ATOM 3371 C C . ILE A 1 438 ? -11.445 19.794 44.542 1.00 94.31 438 ILE A C 1
ATOM 3373 O O . ILE A 1 438 ? -10.519 19.955 43.748 1.00 94.31 438 ILE A O 1
ATOM 3377 N N . VAL A 1 439 ? -11.274 19.313 45.772 1.00 92.94 439 VAL A N 1
ATOM 3378 C CA . VAL A 1 439 ? -9.982 18.884 46.314 1.00 92.94 439 VAL A CA 1
ATOM 3379 C C . VAL A 1 439 ? -10.075 17.510 46.949 1.00 92.94 439 VAL A C 1
ATOM 3381 O O . VAL A 1 439 ? -11.108 17.137 47.514 1.00 92.94 439 VAL A O 1
ATOM 3384 N N . THR A 1 440 ? -8.946 16.813 46.952 1.00 91.75 440 THR A N 1
ATOM 3385 C CA . THR A 1 440 ? -8.755 15.578 47.710 1.00 91.75 440 THR A CA 1
ATOM 3386 C C . THR A 1 440 ? -8.316 15.928 49.130 1.00 91.75 440 THR A C 1
ATOM 3388 O O . THR A 1 440 ? -7.276 16.554 49.358 1.00 91.75 440 THR A O 1
ATOM 3391 N N . ALA A 1 441 ? -9.138 15.583 50.120 1.00 88.25 441 ALA A N 1
ATOM 3392 C CA . ALA A 1 441 ? -8.803 15.771 51.526 1.00 88.25 441 ALA A CA 1
ATOM 3393 C C . ALA A 1 441 ? -7.844 14.679 52.023 1.00 88.25 441 ALA A C 1
ATOM 3395 O O . ALA A 1 441 ? -7.715 13.612 51.432 1.00 88.25 441 ALA A O 1
ATOM 3396 N N . ARG A 1 442 ? -7.208 14.899 53.182 1.00 83.31 442 ARG A N 1
ATOM 3397 C CA . ARG A 1 442 ? -6.269 13.924 53.781 1.00 83.31 442 ARG A CA 1
ATOM 3398 C C . ARG A 1 442 ? -6.891 12.565 54.114 1.00 83.31 442 ARG A C 1
ATOM 3400 O O . ARG A 1 442 ? -6.162 11.605 54.316 1.00 83.31 442 ARG A O 1
ATOM 3407 N N . ASN A 1 443 ? -8.215 12.498 54.225 1.00 83.69 443 ASN A N 1
ATOM 3408 C CA . ASN A 1 443 ? -8.952 11.252 54.427 1.00 83.69 443 ASN A CA 1
ATOM 3409 C C . ASN A 1 443 ? -9.267 10.522 53.104 1.00 83.69 443 ASN A C 1
ATOM 3411 O O . ASN A 1 443 ? -10.055 9.581 53.121 1.00 83.69 443 ASN A O 1
ATOM 3415 N N . GLY A 1 444 ? -8.699 10.974 51.980 1.00 81.69 444 GLY A N 1
ATOM 3416 C CA . GLY A 1 444 ? -8.869 10.392 50.648 1.00 81.69 444 GLY A CA 1
ATOM 3417 C C . GLY A 1 444 ? -10.189 10.739 49.958 1.00 81.69 444 GLY A C 1
ATOM 3418 O O . GLY A 1 444 ? -10.405 10.300 48.839 1.00 81.69 444 GLY A O 1
ATOM 3419 N N . LYS A 1 445 ? -11.081 11.511 50.596 1.00 88.00 445 LYS A N 1
ATOM 3420 C CA . LYS A 1 445 ? -12.394 11.860 50.030 1.00 88.00 445 LYS A CA 1
ATOM 3421 C C . LYS A 1 445 ? -12.371 13.208 49.319 1.00 88.00 445 LYS A C 1
ATOM 3423 O O . LYS A 1 445 ? -11.599 14.098 49.685 1.00 88.00 445 LYS A O 1
ATOM 3428 N N . LEU A 1 446 ? -13.277 13.371 48.359 1.00 91.06 446 LEU A N 1
ATOM 3429 C CA . LEU A 1 446 ? -13.436 14.600 47.591 1.00 91.06 446 LEU A CA 1
ATOM 3430 C C . LEU A 1 446 ? -14.379 15.591 48.272 1.00 91.06 446 LEU A C 1
ATOM 3432 O O . LEU A 1 446 ? -15.434 15.241 48.812 1.00 91.06 446 LEU A O 1
ATOM 3436 N N . TYR A 1 447 ? -13.997 16.862 48.222 1.00 94.38 447 TYR A N 1
ATOM 3437 C CA . TYR A 1 447 ? -14.762 17.957 48.799 1.00 94.38 447 TYR A CA 1
ATOM 3438 C C . TYR A 1 447 ? -14.819 19.133 47.837 1.00 94.38 447 TYR A C 1
ATOM 3440 O O . TYR A 1 447 ? -13.792 19.590 47.347 1.00 94.38 447 TYR A O 1
ATOM 3448 N N . GLN A 1 448 ? -16.024 19.658 47.624 1.00 95.50 448 GLN A N 1
ATOM 3449 C CA . GLN A 1 448 ? -16.267 20.837 46.805 1.00 95.50 448 GLN A CA 1
ATOM 3450 C C . GLN A 1 448 ? -16.374 22.094 47.673 1.00 95.50 448 GLN A C 1
ATOM 3452 O O . GLN A 1 448 ? -17.139 22.117 48.646 1.00 95.50 448 GLN A O 1
ATOM 3457 N N . CYS A 1 449 ? -15.639 23.148 47.323 1.00 96.31 449 CYS A N 1
ATOM 3458 C CA . CYS A 1 449 ? -15.713 24.434 48.003 1.00 96.31 449 CYS A CA 1
ATOM 3459 C C . CYS A 1 449 ? -17.084 25.080 47.773 1.00 96.31 449 CYS A C 1
ATOM 3461 O O . CYS A 1 449 ? -17.557 25.209 46.639 1.00 96.31 449 CYS A O 1
ATOM 3463 N N . LYS A 1 450 ? -17.744 25.488 48.859 1.00 94.00 450 LYS A N 1
ATOM 3464 C CA . LYS A 1 450 ? -19.078 26.093 48.804 1.00 94.00 450 LYS A CA 1
ATOM 3465 C C . LYS A 1 450 ? -19.041 27.508 48.226 1.00 94.00 450 LYS A C 1
ATOM 3467 O O . LYS A 1 450 ? -18.037 28.216 48.300 1.00 94.00 450 LYS A O 1
ATOM 3472 N N . GLY A 1 451 ? -20.178 27.926 47.673 1.00 92.25 451 GLY A N 1
ATOM 3473 C CA . GLY A 1 451 ? -20.408 29.289 47.198 1.00 92.25 451 GLY A CA 1
ATOM 3474 C C . GLY A 1 451 ? -20.424 30.340 48.310 1.00 92.25 451 GLY A C 1
ATOM 3475 O O . GLY A 1 451 ? -20.345 30.033 49.503 1.00 92.25 451 GLY A O 1
ATOM 3476 N N . PHE A 1 452 ? -20.535 31.601 47.898 1.00 87.44 452 PHE A N 1
ATOM 3477 C CA . PHE A 1 452 ? -20.661 32.744 48.799 1.00 87.44 452 PHE A CA 1
ATOM 3478 C C . PHE A 1 452 ? -21.840 32.553 49.783 1.00 87.44 452 PHE A C 1
ATOM 3480 O O . PHE A 1 452 ? -22.886 32.052 49.365 1.00 87.44 452 PHE A O 1
ATOM 3487 N N . PRO A 1 453 ? -21.712 32.939 51.070 1.00 87.44 453 PRO A N 1
ATOM 3488 C CA . PRO A 1 453 ? -20.582 33.640 51.701 1.00 87.44 453 PRO A CA 1
ATOM 3489 C C . PRO A 1 453 ? -19.451 32.726 52.203 1.00 87.44 453 PRO A C 1
ATOM 3491 O O . PRO A 1 453 ? -18.468 33.211 52.758 1.00 87.44 453 PRO A O 1
ATOM 3494 N N . TYR A 1 454 ? -19.561 31.410 52.020 1.00 91.19 454 TYR A N 1
ATOM 3495 C CA . TYR A 1 454 ? -18.687 30.439 52.683 1.00 91.19 454 TYR A CA 1
ATOM 3496 C C . TYR A 1 454 ? -17.364 30.162 51.962 1.00 91.19 454 TYR A C 1
ATOM 3498 O O . TYR A 1 454 ? -16.456 29.583 52.557 1.00 91.19 454 TYR A O 1
ATOM 3506 N N . THR A 1 455 ? -17.223 30.602 50.711 1.00 90.44 455 THR A N 1
ATOM 3507 C CA . THR A 1 455 ? -16.020 30.396 49.885 1.00 90.44 455 THR A CA 1
ATOM 3508 C C . THR A 1 455 ? -14.737 30.884 50.567 1.00 90.44 455 THR A C 1
ATOM 3510 O O . THR A 1 455 ? -13.700 30.233 50.471 1.00 90.44 455 THR A O 1
ATOM 3513 N N . ALA A 1 456 ? -14.804 31.977 51.340 1.00 86.75 456 ALA A N 1
ATOM 3514 C CA . ALA A 1 456 ? -13.654 32.508 52.079 1.00 86.75 456 ALA A CA 1
ATOM 3515 C C . ALA A 1 456 ? -13.089 31.520 53.119 1.00 86.75 456 ALA A C 1
ATOM 3517 O O . ALA A 1 456 ? -11.911 31.596 53.475 1.00 86.75 456 ALA A O 1
ATOM 3518 N N . TYR A 1 457 ? -13.906 30.574 53.594 1.00 90.31 457 TYR A N 1
ATOM 3519 C CA . TYR A 1 457 ? -13.484 29.569 54.562 1.00 90.31 457 TYR A CA 1
ATOM 3520 C C . TYR A 1 457 ? -12.717 28.403 53.929 1.00 90.31 457 TYR A C 1
ATOM 3522 O O . TYR A 1 457 ? -11.906 27.788 54.618 1.00 90.31 457 TYR A O 1
ATOM 3530 N N . CYS A 1 458 ? -12.908 28.125 52.633 1.00 90.50 458 CYS A N 1
ATOM 3531 C CA . CYS A 1 458 ? -12.214 27.038 51.935 1.00 90.50 458 CYS A CA 1
ATOM 3532 C C . CYS A 1 458 ? -10.693 27.238 51.948 1.00 90.50 458 CYS A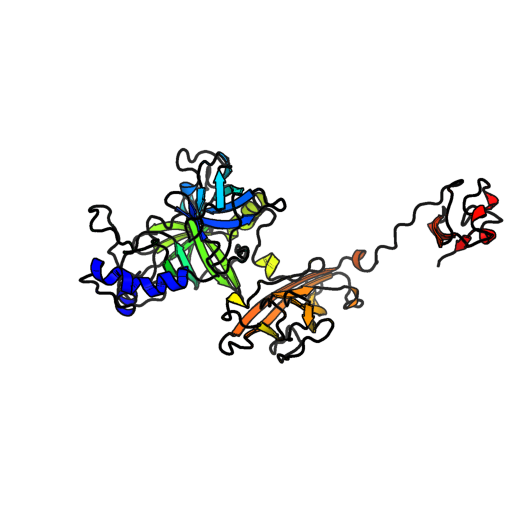 C 1
ATOM 3534 O O . CYS A 1 458 ? -9.940 26.288 52.119 1.00 90.50 458 CYS A O 1
ATOM 3536 N N . GLY A 1 459 ? -10.233 28.485 51.819 1.00 85.62 459 GLY A N 1
ATOM 3537 C CA . GLY A 1 459 ? -8.813 28.838 51.849 1.00 85.62 459 GLY A CA 1
ATOM 3538 C C . GLY A 1 459 ? -8.288 29.337 53.189 1.00 85.62 459 GLY A C 1
ATOM 3539 O O . GLY A 1 459 ? -7.155 29.813 53.272 1.00 85.62 459 GLY A O 1
ATOM 3540 N N . TYR A 1 460 ? -9.101 29.293 54.245 1.00 87.56 460 TYR A N 1
ATOM 3541 C CA . TYR A 1 460 ? -8.753 29.942 55.503 1.00 87.56 460 TYR A CA 1
ATOM 3542 C C . TYR A 1 460 ? -7.583 29.230 56.195 1.00 87.56 460 TYR A C 1
ATOM 3544 O O . TYR A 1 460 ? -7.502 28.004 56.240 1.00 87.56 460 TYR A O 1
ATOM 3552 N N . LYS A 1 461 ? -6.664 29.995 56.797 1.00 85.31 461 LYS A N 1
ATOM 3553 C CA . LYS A 1 461 ? -5.440 29.444 57.416 1.00 85.31 461 LYS A CA 1
ATOM 3554 C C . LYS A 1 461 ? -5.695 28.609 58.683 1.00 85.31 461 LYS A C 1
ATOM 3556 O O . LYS A 1 461 ? -4.760 28.012 59.212 1.00 85.31 461 LYS A O 1
ATOM 3561 N N . SER A 1 462 ? -6.932 28.547 59.179 1.00 85.88 462 SER A N 1
ATOM 3562 C CA . SER A 1 462 ? -7.292 27.736 60.348 1.00 85.88 462 SER A CA 1
ATOM 3563 C C . SER A 1 462 ? -7.548 26.278 59.971 1.00 85.88 462 SER A C 1
ATOM 3565 O O . SER A 1 462 ? -8.324 25.985 59.064 1.00 85.88 462 SER A O 1
ATOM 3567 N N . ALA A 1 463 ? -6.979 25.350 60.745 1.00 85.50 463 ALA A N 1
ATOM 3568 C CA . ALA A 1 463 ? -7.252 23.916 60.619 1.00 85.50 463 ALA A CA 1
ATOM 3569 C C . ALA A 1 463 ? -8.729 23.553 60.874 1.00 85.50 463 ALA A C 1
ATOM 3571 O O . ALA A 1 463 ? -9.170 22.475 60.485 1.00 85.50 463 ALA A O 1
ATOM 3572 N N . ALA A 1 464 ? -9.505 24.447 61.502 1.00 87.50 464 ALA A N 1
ATOM 3573 C CA . ALA A 1 464 ? -10.926 24.233 61.760 1.00 87.50 464 ALA A CA 1
ATOM 3574 C C . ALA A 1 464 ? -11.760 24.069 60.476 1.00 87.50 464 ALA A C 1
ATOM 3576 O O . ALA A 1 464 ? -12.796 23.415 60.535 1.00 87.50 464 ALA A O 1
ATOM 3577 N N . TYR A 1 465 ? -11.307 24.600 59.334 1.00 90.94 465 TYR A N 1
ATOM 3578 C CA . TYR A 1 465 ? -12.013 24.525 58.045 1.00 90.94 465 TYR A CA 1
ATOM 3579 C C . TYR A 1 465 ? -11.418 23.500 57.065 1.00 90.94 465 TYR A C 1
ATOM 3581 O O . TYR A 1 465 ? -11.843 23.427 55.917 1.00 90.94 465 TYR A O 1
ATOM 3589 N N . GLU A 1 466 ? -10.443 22.696 57.499 1.00 93.19 466 GLU A N 1
ATOM 3590 C CA . GLU A 1 466 ? -9.807 21.670 56.663 1.00 93.19 466 GLU A CA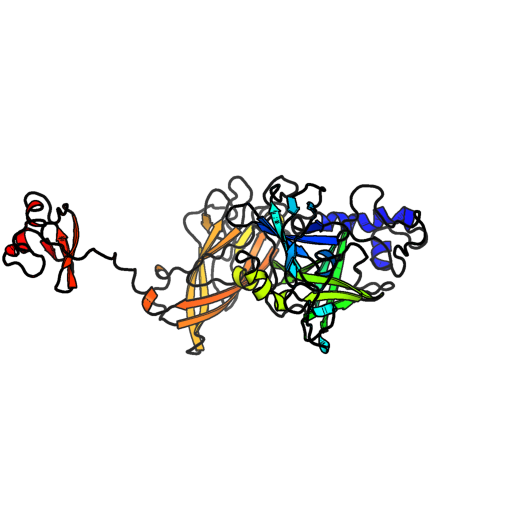 1
ATOM 3591 C C . GLU A 1 466 ? -10.813 20.561 56.290 1.00 93.19 466 GLU A C 1
ATOM 3593 O O . GLU A 1 466 ? -11.400 19.957 57.197 1.00 93.19 466 GLU A O 1
ATOM 3598 N N . PRO A 1 467 ? -11.027 20.259 54.994 1.00 93.38 467 PRO A N 1
ATOM 3599 C CA . PRO A 1 467 ? -12.019 19.277 54.567 1.00 93.38 467 PRO A CA 1
ATOM 3600 C C . PRO A 1 467 ? -11.713 17.898 55.164 1.00 93.38 467 PRO A C 1
ATOM 3602 O O . PRO A 1 467 ? -10.563 17.467 55.227 1.00 93.38 467 PRO A O 1
ATOM 3605 N N . GLY A 1 468 ? -12.748 17.223 55.671 1.00 87.69 468 GLY A N 1
ATOM 3606 C CA . GLY A 1 468 ? -12.629 15.879 56.247 1.00 87.69 468 GLY A CA 1
ATOM 3607 C C . GLY A 1 468 ? -11.942 15.774 57.614 1.00 87.69 468 GLY A C 1
ATOM 3608 O O . GLY A 1 468 ? -11.829 14.663 58.130 1.00 87.69 468 GLY A O 1
ATOM 3609 N N . LYS A 1 469 ? -11.507 16.891 58.216 1.00 89.31 469 LYS A N 1
ATOM 3610 C CA . LYS A 1 469 ? -10.810 16.909 59.518 1.00 89.31 469 LYS A CA 1
ATOM 3611 C C . LYS A 1 469 ? -11.274 18.020 60.460 1.00 89.31 469 LYS A C 1
ATOM 3613 O O . LYS A 1 469 ? -11.364 17.807 61.666 1.00 89.31 469 LYS A O 1
ATOM 3618 N N . GLY A 1 470 ? -11.495 19.221 59.936 1.00 88.31 470 GLY A N 1
ATOM 3619 C CA . GLY A 1 470 ? -11.791 20.404 60.733 1.00 88.31 470 GLY A CA 1
ATOM 3620 C C . GLY A 1 470 ? -13.193 20.374 61.346 1.00 88.31 470 GLY A C 1
ATOM 3621 O O . GLY A 1 470 ? -14.165 20.021 60.682 1.00 88.31 470 GLY A O 1
ATOM 3622 N N . VAL A 1 471 ? -13.316 20.814 62.601 1.00 87.56 471 VAL A N 1
ATOM 3623 C CA . VAL A 1 471 ? -14.601 20.870 63.331 1.00 87.56 471 VAL A CA 1
ATOM 3624 C C . VAL A 1 471 ? -15.644 21.791 62.681 1.00 87.56 471 VAL A C 1
ATOM 3626 O O . VAL A 1 471 ? -16.838 21.617 62.893 1.00 87.56 471 VAL A O 1
ATOM 3629 N N . ALA A 1 472 ? -15.204 22.750 61.866 1.00 89.75 472 ALA A N 1
ATOM 3630 C CA . ALA A 1 472 ? -16.038 23.689 61.119 1.00 89.75 472 ALA A CA 1
ATOM 3631 C C . ALA A 1 472 ? -15.969 23.457 59.595 1.00 89.75 472 ALA A C 1
ATOM 3633 O O . ALA A 1 472 ? -16.467 24.272 58.819 1.00 89.75 472 ALA A O 1
ATOM 3634 N N . ALA A 1 473 ? -15.381 22.345 59.137 1.00 90.12 473 ALA A N 1
ATOM 3635 C CA . ALA A 1 473 ? -15.191 22.056 57.714 1.00 90.12 473 ALA A CA 1
ATOM 3636 C C . ALA A 1 473 ? -16.510 22.005 56.932 1.00 90.12 473 ALA A C 1
ATOM 3638 O O . ALA A 1 473 ? -16.559 22.402 55.770 1.00 90.12 473 ALA A O 1
ATOM 3639 N N . TYR A 1 474 ? -17.595 21.587 57.589 1.00 90.19 474 TYR A N 1
ATOM 3640 C CA . TYR A 1 474 ? -18.935 21.540 57.008 1.00 90.19 474 TYR A CA 1
ATOM 3641 C C . TYR A 1 474 ? -19.466 22.920 56.586 1.00 90.19 474 TYR A C 1
ATOM 3643 O O . TYR A 1 474 ? -20.377 22.984 55.763 1.00 90.19 474 TYR A O 1
ATOM 3651 N N . LEU A 1 475 ? -18.925 24.024 57.115 1.00 90.12 475 LEU A N 1
ATOM 3652 C CA . LEU A 1 475 ? -19.283 25.376 56.676 1.00 90.12 475 LEU A CA 1
ATOM 3653 C C . LEU A 1 475 ? -18.645 25.717 55.329 1.00 90.12 475 LEU A C 1
ATOM 3655 O O . LEU A 1 475 ? -19.296 26.354 54.513 1.00 90.12 475 LEU A O 1
ATOM 3659 N N . ALA A 1 476 ? -17.416 25.262 55.083 1.00 92.25 476 ALA A N 1
ATOM 3660 C CA . ALA A 1 476 ? -16.632 25.588 53.891 1.00 92.25 476 ALA A CA 1
ATOM 3661 C C . ALA A 1 476 ? -16.840 24.595 52.736 1.00 92.25 476 ALA A C 1
ATOM 3663 O O . ALA A 1 476 ? -16.835 24.984 51.571 1.00 92.25 476 ALA A O 1
ATOM 3664 N N . TRP A 1 477 ? -17.061 23.317 53.050 1.00 95.12 477 TRP A N 1
ATOM 3665 C CA . TRP A 1 477 ? -16.973 22.229 52.079 1.00 95.12 477 TRP A CA 1
ATOM 3666 C C . TRP A 1 477 ? -18.247 21.390 52.009 1.00 95.12 477 TRP A C 1
ATOM 3668 O O . TRP A 1 477 ? -18.897 21.113 53.021 1.00 95.12 477 TRP A O 1
ATOM 3678 N N . LYS A 1 478 ? -18.593 20.949 50.801 1.00 95.38 478 LYS A N 1
ATOM 3679 C CA . LYS A 1 478 ? -19.589 19.907 50.538 1.00 95.38 478 LYS A CA 1
ATOM 3680 C C . LYS A 1 478 ? -18.845 18.612 50.209 1.00 95.38 478 LYS A C 1
ATOM 3682 O O . LYS A 1 478 ? -18.099 18.581 49.239 1.00 95.38 478 LYS A O 1
ATOM 3687 N N . ALA A 1 479 ? -19.037 17.565 51.010 1.00 90.62 479 ALA A N 1
ATOM 3688 C CA . ALA A 1 479 ? -18.500 16.244 50.686 1.00 90.62 479 ALA A CA 1
ATOM 3689 C C . ALA A 1 479 ? -19.168 15.718 49.408 1.00 90.62 479 ALA A C 1
ATOM 3691 O O . ALA A 1 479 ? -20.397 15.777 49.289 1.00 90.62 479 ALA A O 1
ATOM 3692 N N . LEU A 1 480 ? -18.360 15.231 48.472 1.00 83.88 480 LEU A N 1
ATOM 3693 C CA . LEU A 1 480 ? -18.828 14.482 47.312 1.00 83.88 480 LEU A CA 1
ATOM 3694 C C . LEU A 1 480 ? -18.815 12.988 47.679 1.00 83.88 480 LEU A C 1
ATOM 3696 O O . LEU A 1 480 ? -18.057 12.585 48.565 1.00 83.88 480 LEU A O 1
ATOM 3700 N N . ARG A 1 481 ? -19.764 12.223 47.128 1.00 66.12 481 ARG A N 1
ATOM 3701 C CA . ARG A 1 481 ? -19.915 10.794 47.440 1.00 66.12 481 ARG A CA 1
ATOM 3702 C C . ARG A 1 481 ? -18.847 9.973 46.758 1.00 66.12 481 ARG A C 1
ATOM 3704 O O . ARG A 1 481 ? -18.558 10.326 45.598 1.00 66.12 481 ARG A O 1
#

Sequence (481 aa):
MNHPTFIKNGGDVNNIPNTLEMAYGPLREKALSARFDAVGKIYACTATWLGDSKDGKKSYILTGAHCADWKEPTAAKGPYVGQFKDKNGKVIAEDGVYYSGPYRINPPEEMGGNGSDIAMLVLNKKADMLDSKGQPVSQPWIYDGSEEINNTVNFLGYGNWGTGDVSANGQSPQDDFAPQEGSKRAAGESVIDELFAMDYALSAPYHPNQDSKAWARLAPGDSGSAWWQHHRGFWSIVGVTKGGSMTSSHAVRVAKYAQWIKSVYPQVRTFTSMTTVDATHELKLPDLSHEAKDSSVSYTVPKQSAATGPTDADWDLGQGHSIIQLNLRDVNQGYYHQVNIRAWRDVGCAKAPMNSAVSCGQNQSSLVLKFMSEDNESLPAGHYQGVFTVSAQGWNDKAYTNTLTLHADIRITDEETSNPEPEYPNYQRGHAYKAGDIVTARNGKLYQCKGFPYTAYCGYKSAAYEPGKGVAAYLAWKALR

Organism: NCBI:txid1646377

Secondary structure (DSSP, 8-state):
--HHHHHHTT--TTSHHHHHHHHHHHHHHHHTSGGGTTEEEETTEEEEEEEE-TTSSEEEEEE-HHHH-SS-TT-SEEEEEEEEE-TT--EEEEEEEEEE-TTSSS--TTTHHHHH--EEEEEEE-S--B-TTSPBPPPPEE--SS--TTSEEEEEESPPPEETTEE--SS-GGG----SSS---EEEEEE--EEETTTTEEEEE--TTS--S------TT-TTPEEEEEETTEEEEEEEEEEE-SSEEEEEEGGGGHHHHHHH-TT-EEHHHHHEE-SSS-EEEEE-GGGGTT--EEEE--S-SSEE---S-BS---SS-EEEEEEEEETTT--EEEEEEEEEEE-SSSEEETTB----SS---EEEEEE-GGG-TT--SEEEEEEEEEEEEESS-TT-EEEEEEEEEEEE-GGGGS-----PPBP-TT--PPTT-EEE-TTS-EEEEP-TTTHHHHT-SSGGG-TTT-TTHHHHEEEP-

Foldseek 3Di:
DAPVLQVVQVHDPVPCLVSLQSSQVVQQVVLQALLNQQWWDKDLAIKGWQDADPVRFKTKIKFWQCSQCVDDQADQKDKGATFTATLQRHTFFGIDMKGFAPCSNPPDPFQPRLLGTIMMDITGGDHARAHPVRHGRDRAAAEQDDPQAFFKKKAWWQFFDDAQLDTPPPPDPSRRNADPDGTSIGMDMFGFHDQGSVSQKTKTWDGRHDDDRRPDEDHRSHGTTFMWTQDQQDIHGQFGWDAADSTMTMTGGRNVCVVVSCVVPVPGHYPQQQQEAEQPDKRKHAFCCSVLVNFQKAKAFDDDDFWDWHHAADQDQDDFETWIWGFWAFPVPRHTDTFIKTKWWDQPVDTGYRRHRHHDDRSGGIIIIHGDCVVVVVPDATWTKDKGWMWMAGPVRRVDITIGIGMYTYGGDPVVNDPPPPPAAAQDAQDQDDAQRWHQAPVRFIKGFHHPPQSRLSRHNDPLCGPPRHVNVVSGIDTDD